Protein AF-0000000077170558 (afdb_homodimer)

Structure (mmCIF, N/CA/C/O backbone):
data_AF-0000000077170558-model_v1
#
loop_
_entity.id
_entity.type
_entity.pdbx_description
1 polymer 'Gll2696 protein'
#
loop_
_atom_site.group_PDB
_atom_site.id
_atom_site.type_symbol
_atom_site.label_atom_id
_atom_site.label_alt_id
_atom_site.label_comp_id
_atom_site.label_asym_id
_atom_site.label_entity_id
_atom_site.label_seq_id
_atom_site.pdbx_PDB_ins_code
_atom_site.Cartn_x
_atom_site.Cartn_y
_atom_site.Cartn_z
_atom_site.occupancy
_atom_site.B_iso_or_equiv
_atom_site.auth_seq_id
_atom_site.auth_comp_id
_atom_site.auth_asym_id
_atom_site.auth_atom_id
_atom_site.pdbx_PDB_model_num
ATOM 1 N N . MET A 1 1 ? 10.461 -32.969 -0.324 1 96.31 1 MET A N 1
ATOM 2 C CA . MET A 1 1 ? 9.539 -31.828 -0.453 1 96.31 1 MET A CA 1
ATOM 3 C C . MET A 1 1 ? 9.062 -31.359 0.916 1 96.31 1 MET A C 1
ATOM 5 O O . MET A 1 1 ? 8.82 -32.156 1.809 1 96.31 1 MET A O 1
ATOM 9 N N . GLN A 1 2 ? 9.016 -29.969 1.042 1 96.06 2 GLN A N 1
ATOM 10 C CA . GLN A 1 2 ? 8.477 -29.359 2.258 1 96.06 2 GLN A CA 1
ATOM 11 C C . GLN A 1 2 ? 7.051 -28.875 2.047 1 96.06 2 GLN A C 1
ATOM 13 O O . GLN A 1 2 ? 6.621 -28.656 0.911 1 96.06 2 GLN A O 1
ATOM 18 N N . TYR A 1 3 ? 6.324 -28.844 3.125 1 97.69 3 TYR A N 1
ATOM 19 C CA . TYR A 1 3 ? 4.914 -28.469 3.08 1 97.69 3 TYR A CA 1
ATOM 20 C C . TYR A 1 3 ? 4.598 -27.406 4.125 1 97.69 3 TYR A C 1
ATOM 22 O O . TYR A 1 3 ? 5.348 -27.234 5.086 1 97.69 3 TYR A O 1
ATOM 30 N N . THR A 1 4 ? 3.518 -26.688 3.908 1 97.75 4 THR A N 1
ATOM 31 C CA . THR A 1 4 ? 3.018 -25.688 4.844 1 97.75 4 THR A CA 1
ATOM 32 C C . THR A 1 4 ? 1.514 -25.5 4.672 1 97.75 4 THR A C 1
ATOM 34 O O . THR A 1 4 ? 0.916 -26.031 3.734 1 97.75 4 THR A O 1
ATOM 37 N N . ARG A 1 5 ? 0.916 -24.891 5.637 1 97.12 5 ARG A N 1
ATOM 38 C CA . ARG A 1 5 ? -0.457 -24.422 5.457 1 97.12 5 ARG A CA 1
ATOM 39 C C . ARG A 1 5 ? -0.516 -23.219 4.516 1 97.12 5 ARG A C 1
ATOM 41 O O . ARG A 1 5 ? 0.331 -22.328 4.586 1 97.12 5 ARG A O 1
ATOM 48 N N . LEU A 1 6 ? -1.5 -23.172 3.654 1 98.25 6 LEU A N 1
ATOM 49 C CA . LEU A 1 6 ? -1.743 -21.969 2.852 1 98.25 6 LEU A CA 1
ATOM 50 C C . LEU A 1 6 ? -2.486 -20.922 3.66 1 98.25 6 LEU A C 1
ATOM 52 O O . LEU A 1 6 ? -3.689 -21.047 3.898 1 98.25 6 LEU A O 1
ATOM 56 N N . GLY A 1 7 ? -1.755 -19.859 4.012 1 96.44 7 GLY A N 1
ATOM 57 C CA . GLY A 1 7 ? -2.354 -18.891 4.91 1 96.44 7 GLY A CA 1
ATOM 58 C C . GLY A 1 7 ? -2.941 -19.516 6.16 1 96.44 7 GLY A C 1
ATOM 59 O O . GLY A 1 7 ? -2.404 -20.5 6.684 1 96.44 7 GLY A O 1
ATOM 60 N N . ASN A 1 8 ? -3.881 -18.859 6.723 1 96.19 8 ASN A N 1
ATOM 61 C CA . ASN A 1 8 ? -4.578 -19.359 7.906 1 96.19 8 ASN A CA 1
ATOM 62 C C . ASN A 1 8 ? -5.73 -20.281 7.527 1 96.19 8 ASN A C 1
ATOM 64 O O . ASN A 1 8 ? -6.887 -20 7.836 1 96.19 8 ASN A O 1
ATOM 68 N N . THR A 1 9 ? -5.344 -21.359 6.812 1 96.94 9 THR A N 1
ATOM 69 C CA . THR A 1 9 ? -6.312 -22.375 6.414 1 96.94 9 THR A CA 1
ATOM 70 C C . THR A 1 9 ? -5.828 -23.766 6.801 1 96.94 9 THR A C 1
ATOM 72 O O . THR A 1 9 ? -4.691 -23.938 7.25 1 96.94 9 THR A O 1
ATOM 75 N N . GLY A 1 10 ? -6.711 -24.688 6.672 1 96.88 10 GLY A N 1
ATOM 76 C CA . GLY A 1 10 ? -6.336 -26.078 6.863 1 96.88 10 GLY A CA 1
ATOM 77 C C . GLY A 1 10 ? -5.766 -26.719 5.613 1 96.88 10 GLY A C 1
ATOM 78 O O . GLY A 1 10 ? -5.445 -27.906 5.613 1 96.88 10 GLY A O 1
ATOM 79 N N . LEU A 1 11 ? -5.59 -25.969 4.512 1 97.12 11 LEU A N 1
ATOM 80 C CA . LEU A 1 11 ? -5.074 -26.516 3.266 1 97.12 11 LEU A CA 1
ATOM 81 C C . LEU A 1 11 ? -3.555 -26.656 3.316 1 97.12 11 LEU A C 1
ATOM 83 O O . LEU A 1 11 ? -2.844 -25.656 3.428 1 97.12 11 LEU A O 1
ATOM 87 N N . ILE A 1 12 ? -3.039 -27.828 3.197 1 98.12 12 ILE A N 1
ATOM 88 C CA . ILE A 1 12 ? -1.609 -28.125 3.209 1 98.12 12 ILE A CA 1
ATOM 89 C C . ILE A 1 12 ? -1.081 -28.156 1.776 1 98.12 12 ILE A C 1
ATOM 91 O O . ILE A 1 12 ? -1.572 -28.938 0.95 1 98.12 12 ILE A O 1
ATOM 95 N N . VAL A 1 13 ? -0.111 -27.359 1.52 1 98.5 13 VAL A N 1
ATOM 96 C CA . VAL A 1 13 ? 0.433 -27.297 0.167 1 98.5 13 VAL A CA 1
ATOM 97 C C . VAL A 1 13 ? 1.952 -27.453 0.213 1 98.5 13 VAL A C 1
ATOM 99 O O . VAL A 1 13 ? 2.584 -27.125 1.222 1 98.5 13 VAL A O 1
ATOM 102 N N . SER A 1 14 ? 2.459 -27.969 -0.854 1 98.62 14 SER A N 1
ATOM 103 C CA . SER A 1 14 ? 3.908 -28.031 -0.998 1 98.62 14 SER A CA 1
ATOM 104 C C . SER A 1 14 ? 4.516 -26.641 -1.135 1 98.62 14 SER A C 1
ATOM 106 O O . SER A 1 14 ? 3.898 -25.75 -1.713 1 98.62 14 SER A O 1
ATOM 108 N N . ARG A 1 15 ? 5.711 -26.453 -0.694 1 98.25 15 ARG A N 1
ATOM 109 C CA . ARG A 1 15 ? 6.371 -25.141 -0.686 1 98.25 15 ARG A CA 1
ATOM 110 C C . ARG A 1 15 ? 6.844 -24.766 -2.084 1 98.25 15 ARG A C 1
ATOM 112 O O . ARG A 1 15 ? 7.141 -23.594 -2.348 1 98.25 15 ARG A O 1
ATOM 119 N N . LEU A 1 16 ? 6.988 -25.766 -2.916 1 98.56 16 LEU A N 1
ATOM 120 C CA . LEU A 1 16 ? 7.07 -25.531 -4.355 1 98.56 16 LEU A CA 1
ATOM 121 C C . LEU A 1 16 ? 5.781 -25.969 -5.047 1 98.56 16 LEU A C 1
ATOM 123 O O . LEU A 1 16 ? 5.25 -27.047 -4.754 1 98.56 16 LEU A O 1
ATOM 127 N N . ALA A 1 17 ? 5.312 -25.125 -5.871 1 98.62 17 ALA A N 1
ATOM 128 C CA . ALA A 1 17 ? 4.133 -25.422 -6.676 1 98.62 17 ALA A CA 1
ATOM 129 C C . ALA A 1 17 ? 4.477 -25.453 -8.164 1 98.62 17 ALA A C 1
ATOM 131 O O . ALA A 1 17 ? 5.48 -24.875 -8.586 1 98.62 17 ALA A O 1
ATOM 132 N N . PHE A 1 18 ? 3.688 -26.156 -8.883 1 98.44 18 PHE A N 1
ATOM 133 C CA . PHE A 1 18 ? 3.922 -26.203 -10.32 1 98.44 18 PHE A CA 1
ATOM 134 C C . PHE A 1 18 ? 3.018 -25.219 -11.055 1 98.44 18 PHE A C 1
ATOM 136 O O . PHE A 1 18 ? 1.793 -25.266 -10.922 1 98.44 18 PHE A O 1
ATOM 143 N N . GLY A 1 19 ? 3.617 -24.312 -11.805 1 97.88 19 GLY A N 1
ATOM 144 C CA . GLY A 1 19 ? 2.875 -23.375 -12.641 1 97.88 19 GLY A CA 1
ATOM 145 C C . GLY A 1 19 ? 2.701 -23.875 -14.062 1 97.88 19 GLY A C 1
ATOM 146 O O . GLY A 1 19 ? 3.684 -24.078 -14.781 1 97.88 19 GLY A O 1
ATOM 147 N N . ALA A 1 20 ? 1.518 -23.875 -14.547 1 97.56 20 ALA A N 1
ATOM 148 C CA . ALA A 1 20 ? 1.201 -24.484 -15.828 1 97.56 20 ALA A CA 1
ATOM 149 C C . ALA A 1 20 ? 1.079 -23.438 -16.938 1 97.56 20 ALA A C 1
ATOM 151 O O . ALA A 1 20 ? 0.46 -23.688 -17.969 1 97.56 20 ALA A O 1
ATOM 152 N N . MET A 1 21 ? 1.631 -22.281 -16.703 1 94.69 21 MET A N 1
ATOM 153 C CA . MET A 1 21 ? 1.503 -21.219 -17.703 1 94.69 21 MET A CA 1
ATOM 154 C C . MET A 1 21 ? 2.148 -21.625 -19.016 1 94.69 21 MET A C 1
ATOM 156 O O . MET A 1 21 ? 1.748 -21.156 -20.094 1 94.69 21 MET A O 1
ATOM 160 N N . THR A 1 22 ? 3.115 -22.484 -19.031 1 93.44 22 THR A N 1
ATOM 161 C CA . THR A 1 22 ? 3.863 -22.859 -20.219 1 93.44 22 THR A CA 1
ATOM 162 C C . THR A 1 22 ? 3.049 -23.812 -21.094 1 93.44 22 THR A C 1
ATOM 164 O O . THR A 1 22 ? 3.422 -24.094 -22.234 1 93.44 22 THR A O 1
ATOM 167 N N . PHE A 1 23 ? 2.006 -24.375 -20.547 1 96.69 23 PHE A N 1
ATOM 168 C CA . PHE A 1 23 ? 1.213 -25.375 -21.266 1 96.69 23 PHE A CA 1
ATOM 169 C C . PHE A 1 23 ? 0.429 -24.719 -22.406 1 96.69 23 PHE A C 1
ATOM 171 O O . PHE A 1 23 ? -0.238 -23.703 -22.203 1 96.69 23 PHE A O 1
ATOM 178 N N . GLY A 1 24 ? 0.506 -25.359 -23.516 1 94.12 24 GLY A N 1
ATOM 179 C CA . GLY A 1 24 ? -0.318 -24.938 -24.641 1 94.12 24 GLY A CA 1
ATOM 180 C C . GLY A 1 24 ? 0.456 -24.156 -25.688 1 94.12 24 GLY A C 1
ATOM 181 O O . GLY A 1 24 ? 1.688 -24.188 -25.703 1 94.12 24 GLY A O 1
ATOM 182 N N . SER A 1 25 ? -0.32 -23.719 -26.641 1 88.12 25 SER A N 1
ATOM 183 C CA . SER A 1 25 ? 0.219 -22.891 -27.703 1 88.12 25 SER A CA 1
ATOM 184 C C . SER A 1 25 ? -0.682 -21.688 -27.984 1 88.12 25 SER A C 1
ATOM 186 O O . SER A 1 25 ? -1.87 -21.703 -27.656 1 88.12 25 SER A O 1
ATOM 188 N N . GLY A 1 26 ? -0.07 -20.688 -28.312 1 78.31 26 GLY A N 1
ATOM 189 C CA . GLY A 1 26 ? -0.9 -19.531 -28.609 1 78.31 26 GLY A CA 1
ATOM 190 C C . GLY A 1 26 ? -0.13 -18.391 -29.25 1 78.31 26 GLY A C 1
ATOM 191 O O . GLY A 1 26 ? 1.051 -18.531 -29.562 1 78.31 26 GLY A O 1
ATOM 192 N N . GLU A 1 27 ? -0.977 -17.406 -29.625 1 71.5 27 GLU A N 1
ATOM 193 C CA . GLU A 1 27 ? -0.439 -16.188 -30.219 1 71.5 27 GLU A CA 1
ATOM 194 C C . GLU A 1 27 ? -0.503 -15.023 -29.234 1 71.5 27 GLU A C 1
ATOM 196 O O . GLU A 1 27 ? -1.072 -15.156 -28.141 1 71.5 27 GLU A O 1
ATOM 201 N N . GLY A 1 28 ? 0.249 -13.992 -29.5 1 67.5 28 GLY A N 1
ATOM 202 C CA . GLY A 1 28 ? 0.158 -12.789 -28.688 1 67.5 28 GLY A CA 1
ATOM 203 C C . GLY A 1 28 ? 1.363 -12.578 -27.797 1 67.5 28 GLY A C 1
ATOM 204 O O . GLY A 1 28 ? 2.439 -13.117 -28.062 1 67.5 28 GLY A O 1
ATOM 205 N N . ALA A 1 29 ? 1.089 -11.734 -26.766 1 63.81 29 ALA A N 1
ATOM 206 C CA . ALA A 1 29 ? 2.172 -11.195 -25.953 1 63.81 29 ALA A CA 1
ATOM 207 C C . ALA A 1 29 ? 2.875 -12.305 -25.172 1 63.81 29 ALA A C 1
ATOM 209 O O . ALA A 1 29 ? 4.066 -12.195 -24.859 1 63.81 29 ALA A O 1
ATOM 210 N N . PHE A 1 30 ? 2.109 -13.414 -25.047 1 74.5 30 PHE A N 1
ATOM 211 C CA . PHE A 1 30 ? 2.689 -14.461 -24.219 1 74.5 30 PHE A CA 1
ATOM 212 C C . PHE A 1 30 ? 2.941 -15.727 -25.031 1 74.5 30 PHE A C 1
ATOM 214 O O . PHE A 1 30 ? 3.148 -16.797 -24.469 1 74.5 30 PHE A O 1
ATOM 221 N N . ALA A 1 31 ? 2.986 -15.602 -26.266 1 75.88 31 ALA A N 1
ATOM 222 C CA . ALA A 1 31 ? 3.141 -16.75 -27.156 1 75.88 31 ALA A CA 1
ATOM 223 C C . ALA A 1 31 ? 4.438 -17.5 -26.875 1 75.88 31 ALA A C 1
ATOM 225 O O . ALA A 1 31 ? 4.477 -18.719 -26.922 1 75.88 31 ALA A O 1
ATOM 226 N N . SER A 1 32 ? 5.406 -16.75 -26.484 1 77.56 32 SER A N 1
ATOM 227 C CA . SER A 1 32 ? 6.723 -17.344 -26.281 1 77.56 32 SER A CA 1
ATOM 228 C C . SER A 1 32 ? 6.766 -18.188 -25.016 1 77.56 32 SER A C 1
ATOM 230 O O . SER A 1 32 ? 7.668 -19 -24.828 1 77.56 32 SER A O 1
ATOM 232 N N . VAL A 1 33 ? 5.832 -18.016 -24.188 1 82.44 33 VAL A N 1
ATOM 233 C CA . VAL A 1 33 ? 5.797 -18.734 -22.922 1 82.44 33 VAL A CA 1
ATOM 234 C C . VAL A 1 33 ? 5.105 -20.094 -23.125 1 82.44 33 VAL A C 1
ATOM 236 O O . VAL A 1 33 ? 5.434 -21.062 -22.438 1 82.44 33 VAL A O 1
ATOM 239 N N . TYR A 1 34 ? 4.207 -20.156 -24.078 1 85.44 34 TYR A N 1
ATOM 240 C CA . TYR A 1 34 ? 3.443 -21.375 -24.375 1 85.44 34 TYR A CA 1
ATOM 241 C C . TYR A 1 34 ? 4.254 -22.328 -25.25 1 85.44 34 TYR A C 1
ATOM 243 O O . TYR A 1 34 ? 4.316 -22.172 -26.469 1 85.44 34 TYR A O 1
ATOM 251 N N . LYS A 1 35 ? 4.809 -23.359 -24.594 1 88.56 35 LYS A N 1
ATOM 252 C CA . LYS A 1 35 ? 5.789 -24.156 -25.312 1 88.56 35 LYS A CA 1
ATOM 253 C C . LYS A 1 35 ? 5.543 -25.641 -25.109 1 88.56 35 LYS A C 1
ATOM 255 O O . LYS A 1 35 ? 6.203 -26.484 -25.734 1 88.56 35 LYS A O 1
ATOM 260 N N . VAL A 1 36 ? 4.695 -25.984 -24.281 1 94.88 36 VAL A N 1
ATOM 261 C CA . VAL A 1 36 ? 4.582 -27.375 -23.859 1 94.88 36 VAL A CA 1
ATOM 262 C C . VAL A 1 36 ? 3.312 -27.984 -24.438 1 94.88 36 VAL A C 1
ATOM 264 O O . VAL A 1 36 ? 2.221 -27.438 -24.281 1 94.88 36 VAL A O 1
ATOM 267 N N . ASP A 1 37 ? 3.461 -29.109 -25.141 1 96.12 37 ASP A N 1
ATOM 268 C CA . ASP A 1 37 ? 2.297 -29.844 -25.625 1 96.12 37 ASP A CA 1
ATOM 269 C C . ASP A 1 37 ? 1.789 -30.828 -24.578 1 96.12 37 ASP A C 1
ATOM 271 O O . ASP A 1 37 ? 2.283 -30.859 -23.453 1 96.12 37 ASP A O 1
ATOM 275 N N . GLN A 1 38 ? 0.761 -31.641 -24.938 1 97.94 38 GLN A N 1
ATOM 276 C CA . GLN A 1 38 ? 0.119 -32.5 -23.953 1 97.94 38 GLN A CA 1
ATOM 277 C C . GLN A 1 38 ? 1.094 -33.562 -23.422 1 97.94 38 GLN A C 1
ATOM 279 O O . GLN A 1 38 ? 1.106 -33.844 -22.219 1 97.94 38 GLN A O 1
ATOM 284 N N . ALA A 1 39 ? 1.85 -34.125 -24.312 1 97.62 39 ALA A N 1
ATOM 285 C CA . ALA A 1 39 ? 2.82 -35.125 -23.875 1 97.62 39 ALA A CA 1
ATOM 286 C C . ALA A 1 39 ? 3.824 -34.531 -22.891 1 97.62 39 ALA A C 1
ATOM 288 O O . ALA A 1 39 ? 4.172 -35.156 -21.891 1 97.62 39 ALA A O 1
ATOM 289 N N . GLY A 1 40 ? 4.301 -33.375 -23.219 1 97.12 40 GLY A N 1
ATOM 290 C CA . GLY A 1 40 ? 5.18 -32.656 -22.312 1 97.12 40 GLY A CA 1
ATOM 291 C C . GLY A 1 40 ? 4.531 -32.344 -20.969 1 97.12 40 GLY A C 1
ATOM 292 O O . GLY A 1 40 ? 5.148 -32.531 -19.922 1 97.12 40 GLY A O 1
ATOM 293 N N . ALA A 1 41 ? 3.326 -31.891 -21.016 1 98 41 ALA A N 1
ATOM 294 C CA . ALA A 1 41 ? 2.574 -31.594 -19.797 1 98 41 ALA A CA 1
ATOM 295 C C . ALA A 1 41 ? 2.451 -32.844 -18.922 1 98 41 ALA A C 1
ATOM 297 O O . ALA A 1 41 ? 2.648 -32.75 -17.703 1 98 41 ALA A O 1
ATOM 298 N N . ASP A 1 42 ? 2.137 -34 -19.578 1 98.06 42 ASP A N 1
ATOM 299 C CA . ASP A 1 42 ? 2.02 -35.25 -18.844 1 98.06 42 ASP A CA 1
ATOM 300 C C . ASP A 1 42 ? 3.318 -35.594 -18.125 1 98.06 42 ASP A C 1
ATOM 302 O O . ASP A 1 42 ? 3.299 -35.969 -16.953 1 98.06 42 ASP A O 1
ATOM 306 N N . ARG A 1 43 ? 4.367 -35.375 -18.797 1 97.69 43 ARG A N 1
ATOM 307 C CA . ARG A 1 43 ? 5.676 -35.688 -18.234 1 97.69 43 ARG A CA 1
ATOM 308 C C . ARG A 1 43 ? 6.012 -34.75 -17.078 1 97.69 43 ARG A C 1
ATOM 310 O O . ARG A 1 43 ? 6.477 -35.219 -16.031 1 97.69 43 ARG A O 1
ATOM 317 N N . LEU A 1 44 ? 5.816 -33.5 -17.281 1 98 44 LEU A N 1
ATOM 318 C CA . LEU A 1 44 ? 6.148 -32.5 -16.266 1 98 44 LEU A CA 1
ATOM 319 C C . LEU A 1 44 ? 5.285 -32.688 -15.016 1 98 44 LEU A C 1
ATOM 321 O O . LEU A 1 44 ? 5.785 -32.625 -13.891 1 98 44 LEU A O 1
ATOM 325 N N . VAL A 1 45 ? 4.02 -32.906 -15.195 1 98.31 45 VAL A N 1
ATOM 326 C CA . VAL A 1 45 ? 3.105 -33.094 -14.078 1 98.31 45 VAL A CA 1
ATOM 327 C C . VAL A 1 45 ? 3.488 -34.375 -13.312 1 98.31 45 VAL A C 1
ATOM 329 O O . VAL A 1 45 ? 3.523 -34.375 -12.086 1 98.31 45 VAL A O 1
ATOM 332 N N . ALA A 1 46 ? 3.766 -35.438 -14.055 1 97.88 46 ALA A N 1
ATOM 333 C CA . ALA A 1 46 ? 4.203 -36.688 -13.414 1 97.88 46 ALA A CA 1
ATOM 334 C C . ALA A 1 46 ? 5.465 -36.469 -12.586 1 97.88 46 ALA A C 1
ATOM 336 O O . ALA A 1 46 ? 5.57 -36.938 -11.461 1 97.88 46 ALA A O 1
ATOM 337 N N . GLN A 1 47 ? 6.363 -35.75 -13.188 1 97.81 47 GLN A N 1
ATOM 338 C CA . GLN A 1 47 ? 7.613 -35.438 -12.5 1 97.81 47 GLN A CA 1
ATOM 339 C C . GLN A 1 47 ? 7.355 -34.625 -11.234 1 97.81 47 GLN A C 1
ATOM 341 O O . GLN A 1 47 ? 7.98 -34.875 -10.195 1 97.81 47 GLN A O 1
ATOM 346 N N . ALA A 1 48 ? 6.504 -33.625 -11.32 1 98.19 48 ALA A N 1
ATOM 347 C CA . ALA A 1 48 ? 6.141 -32.812 -10.164 1 98.19 48 ALA A CA 1
ATOM 348 C C . ALA A 1 48 ? 5.508 -33.656 -9.07 1 98.19 48 ALA A C 1
ATOM 350 O O . ALA A 1 48 ? 5.879 -33.562 -7.898 1 98.19 48 ALA A O 1
ATOM 351 N N . LEU A 1 49 ? 4.594 -34.5 -9.438 1 98.19 49 LEU A N 1
ATOM 352 C CA . LEU A 1 49 ? 3.928 -35.406 -8.492 1 98.19 49 LEU A CA 1
ATOM 353 C C . LEU A 1 49 ? 4.93 -36.344 -7.824 1 98.19 49 LEU A C 1
ATOM 355 O O . LEU A 1 49 ? 4.887 -36.531 -6.605 1 98.19 49 LEU A O 1
ATOM 359 N N . ASP A 1 50 ? 5.805 -36.875 -8.625 1 97.62 50 ASP A N 1
ATOM 360 C CA . ASP A 1 50 ? 6.82 -37.781 -8.109 1 97.62 50 ASP A CA 1
ATOM 361 C C . ASP A 1 50 ? 7.723 -37.094 -7.094 1 97.62 50 ASP A C 1
ATOM 363 O O . ASP A 1 50 ? 8.203 -37.719 -6.145 1 97.62 50 ASP A O 1
ATOM 367 N N . ALA A 1 51 ? 7.914 -35.812 -7.293 1 97.56 51 ALA A N 1
ATOM 368 C CA . ALA A 1 51 ? 8.781 -35.031 -6.41 1 97.56 51 ALA A CA 1
ATOM 369 C C . ALA A 1 51 ? 8.039 -34.625 -5.141 1 97.56 51 ALA A C 1
ATOM 371 O O . ALA A 1 51 ? 8.625 -34.031 -4.238 1 97.56 51 ALA A O 1
ATOM 372 N N . GLY A 1 52 ? 6.73 -34.844 -5.039 1 97.75 52 GLY A N 1
ATOM 373 C CA . GLY A 1 52 ? 5.961 -34.562 -3.84 1 97.75 52 GLY A CA 1
ATOM 374 C C . GLY A 1 52 ? 5.16 -33.281 -3.938 1 97.75 52 GLY A C 1
ATOM 375 O O . GLY A 1 52 ? 4.527 -32.875 -2.965 1 97.75 52 GLY A O 1
ATOM 376 N N . ILE A 1 53 ? 5.176 -32.625 -5.074 1 98.5 53 ILE A N 1
ATOM 377 C CA . ILE A 1 53 ? 4.359 -31.422 -5.262 1 98.5 53 ILE A CA 1
ATOM 378 C C . ILE A 1 53 ? 2.879 -31.797 -5.23 1 98.5 53 ILE A C 1
ATOM 380 O O . ILE A 1 53 ? 2.457 -32.75 -5.906 1 98.5 53 ILE A O 1
ATOM 384 N N . ASN A 1 54 ? 2.143 -31.047 -4.434 1 98.69 54 ASN A N 1
ATOM 385 C CA . ASN A 1 54 ? 0.703 -31.281 -4.398 1 98.69 54 ASN A CA 1
ATOM 386 C C . ASN A 1 54 ? -0.081 -30.016 -4.723 1 98.69 54 ASN A C 1
ATOM 388 O O . ASN A 1 54 ? -1.291 -29.953 -4.5 1 98.69 54 ASN A O 1
ATOM 392 N N . PHE A 1 55 ? 0.547 -28.953 -5.164 1 98.81 55 PHE A N 1
ATOM 393 C CA . PHE A 1 55 ? -0.086 -27.672 -5.469 1 98.81 55 PHE A CA 1
ATOM 394 C C . PHE A 1 55 ? 0.22 -27.25 -6.902 1 98.81 55 PHE A C 1
ATOM 396 O O . PHE A 1 55 ? 1.386 -27.109 -7.277 1 98.81 55 PHE A O 1
ATOM 403 N N . PHE A 1 56 ? -0.829 -27.109 -7.719 1 98.88 56 PHE A N 1
ATOM 404 C CA . PHE A 1 56 ? -0.712 -26.75 -9.125 1 98.88 56 PHE A CA 1
ATOM 405 C C . PHE A 1 56 ? -1.462 -25.469 -9.422 1 98.88 56 PHE A C 1
ATOM 407 O O . PHE A 1 56 ? -2.486 -25.172 -8.797 1 98.88 56 PHE A O 1
ATOM 414 N N . ASN A 1 57 ? -0.908 -24.688 -10.344 1 98.75 57 ASN A N 1
ATOM 415 C CA . ASN A 1 57 ? -1.435 -23.375 -10.664 1 98.75 57 ASN A CA 1
ATOM 416 C C . ASN A 1 57 ? -1.632 -23.188 -12.164 1 98.75 57 ASN A C 1
ATOM 418 O O . ASN A 1 57 ? -0.782 -23.594 -12.961 1 98.75 57 ASN A O 1
ATOM 422 N N . THR A 1 58 ? -2.713 -22.609 -12.531 1 98.56 58 THR A N 1
ATOM 423 C CA . THR A 1 58 ? -3.031 -22.266 -13.914 1 98.56 58 THR A CA 1
ATOM 424 C C . THR A 1 58 ? -3.973 -21.062 -13.969 1 98.56 58 THR A C 1
ATOM 426 O O . THR A 1 58 ? -4.02 -20.266 -13.031 1 98.56 58 THR A O 1
ATOM 429 N N . ALA A 1 59 ? -4.559 -20.781 -15.148 1 98.44 59 ALA A N 1
ATOM 430 C CA . ALA A 1 59 ? -5.535 -19.719 -15.328 1 98.44 59 ALA A CA 1
ATOM 431 C C . ALA A 1 59 ? -6.379 -19.938 -16.578 1 98.44 59 ALA A C 1
ATOM 433 O O . ALA A 1 59 ? -5.922 -20.562 -17.531 1 98.44 59 ALA A O 1
ATOM 434 N N . ASP A 1 60 ? -7.527 -19.375 -16.562 1 97.94 60 ASP A N 1
ATOM 435 C CA . ASP A 1 60 ? -8.438 -19.516 -17.688 1 97.94 60 ASP A CA 1
ATOM 436 C C . ASP A 1 60 ? -7.91 -18.75 -18.906 1 97.94 60 ASP A C 1
ATOM 438 O O . ASP A 1 60 ? -8.227 -19.109 -20.047 1 97.94 60 ASP A O 1
ATOM 442 N N . ALA A 1 61 ? -7.02 -17.797 -18.656 1 95.88 61 ALA A N 1
ATOM 443 C CA . ALA A 1 61 ? -6.508 -16.953 -19.734 1 95.88 61 ALA A CA 1
ATOM 444 C C . ALA A 1 61 ? -5.273 -17.578 -20.375 1 95.88 61 ALA A C 1
ATOM 446 O O . ALA A 1 61 ? -4.832 -17.141 -21.438 1 95.88 61 ALA A O 1
ATOM 447 N N . TYR A 1 62 ? -4.656 -18.547 -19.734 1 95.69 62 TYR A N 1
ATOM 448 C CA . TYR A 1 62 ? -3.43 -19.125 -20.266 1 95.69 62 TYR A CA 1
ATOM 449 C C . TYR A 1 62 ? -3.711 -19.922 -21.547 1 95.69 62 TYR A C 1
ATOM 451 O O . TYR A 1 62 ? -4.445 -20.922 -21.5 1 95.69 62 TYR A O 1
ATOM 459 N N . ALA A 1 63 ? -3.127 -19.438 -22.594 1 94.19 63 ALA A N 1
ATOM 460 C CA . ALA A 1 63 ? -3.262 -20.047 -23.906 1 94.19 63 ALA A CA 1
ATOM 461 C C . ALA A 1 63 ? -4.727 -20.297 -24.25 1 94.19 63 ALA A C 1
ATOM 463 O O . ALA A 1 63 ? -5.09 -21.391 -24.703 1 94.19 63 ALA A O 1
ATOM 464 N N . GLY A 1 64 ? -5.559 -19.359 -23.875 1 91.75 64 GLY A N 1
ATOM 465 C CA . GLY A 1 64 ? -6.973 -19.422 -24.203 1 91.75 64 GLY A CA 1
ATOM 466 C C . GLY A 1 64 ? -7.691 -20.578 -23.531 1 91.75 64 GLY A C 1
ATOM 467 O O . GLY A 1 64 ? -8.625 -21.156 -24.094 1 91.75 64 GLY A O 1
ATOM 468 N N . GLY A 1 65 ? -7.219 -21 -22.453 1 95.81 65 GLY A N 1
ATOM 469 C CA . GLY A 1 65 ? -7.863 -22.078 -21.719 1 95.81 65 GLY A CA 1
ATOM 470 C C . GLY A 1 65 ? -7.176 -23.422 -21.891 1 95.81 65 GLY A C 1
ATOM 471 O O . GLY A 1 65 ? -7.438 -24.359 -21.141 1 95.81 65 GLY A O 1
ATOM 472 N N . GLN A 1 66 ? -6.262 -23.547 -22.781 1 96.69 66 GLN A N 1
ATOM 473 C CA . GLN A 1 66 ? -5.582 -24.812 -23.047 1 96.69 66 GLN A CA 1
ATOM 474 C C . GLN A 1 66 ? -4.805 -25.297 -21.828 1 96.69 66 GLN A C 1
ATOM 476 O O . GLN A 1 66 ? -4.719 -26.5 -21.578 1 96.69 66 GLN A O 1
ATOM 481 N N . SER A 1 67 ? -4.215 -24.359 -21.172 1 97.88 67 SER A N 1
ATOM 482 C CA . SER A 1 67 ? -3.436 -24.734 -20 1 97.88 67 SER A CA 1
ATOM 483 C C . SER A 1 67 ? -4.285 -25.5 -18.984 1 97.88 67 SER A C 1
ATOM 485 O O . SER A 1 67 ? -3.855 -26.531 -18.469 1 97.88 67 SER A O 1
ATOM 487 N N . GLU A 1 68 ? -5.508 -25.047 -18.734 1 98.69 68 GLU A N 1
ATOM 488 C CA . GLU A 1 68 ? -6.414 -25.734 -17.844 1 98.69 68 GLU A CA 1
ATOM 489 C C . GLU A 1 68 ? -6.762 -27.125 -18.359 1 98.69 68 GLU A C 1
ATOM 491 O O . GLU A 1 68 ? -6.766 -28.094 -17.609 1 98.69 68 GLU A O 1
ATOM 496 N N . ILE A 1 69 ? -7.035 -27.219 -19.656 1 98.69 69 ILE A N 1
ATOM 497 C CA . ILE A 1 69 ? -7.395 -28.5 -20.266 1 98.69 69 ILE A CA 1
ATOM 498 C C . ILE A 1 69 ? -6.246 -29.5 -20.094 1 98.69 69 ILE A C 1
ATOM 500 O O . ILE A 1 69 ? -6.445 -30.625 -19.641 1 98.69 69 ILE A O 1
ATOM 504 N N . MET A 1 70 ? -5.121 -29.047 -20.422 1 98.62 70 MET A N 1
ATOM 505 C CA . MET A 1 70 ? -3.941 -29.906 -20.422 1 98.62 70 MET A CA 1
ATOM 506 C C . MET A 1 70 ? -3.594 -30.344 -19 1 98.62 70 MET A C 1
ATOM 508 O O . MET A 1 70 ? -3.209 -31.484 -18.766 1 98.62 70 MET A O 1
ATOM 512 N N . LEU A 1 71 ? -3.703 -29.422 -18.062 1 98.75 71 LEU A N 1
ATOM 513 C CA . LEU A 1 71 ? -3.428 -29.766 -16.672 1 98.75 71 LEU A CA 1
ATOM 514 C C . LEU A 1 71 ? -4.422 -30.797 -16.156 1 98.75 71 LEU A C 1
ATOM 516 O O . LEU A 1 71 ? -4.031 -31.766 -15.5 1 98.75 71 LEU A O 1
ATOM 520 N N . GLY A 1 72 ? -5.715 -30.594 -16.438 1 98.75 72 GLY A N 1
ATOM 521 C CA . GLY A 1 72 ? -6.723 -31.578 -16.062 1 98.75 72 GLY A CA 1
ATOM 522 C C . GLY A 1 72 ? -6.441 -32.969 -16.594 1 98.75 72 GLY A C 1
ATOM 523 O O . GLY A 1 72 ? -6.523 -33.938 -15.844 1 98.75 72 GLY A O 1
ATOM 524 N N . LYS A 1 73 ? -6.102 -33 -17.859 1 98.56 73 LYS A N 1
ATOM 525 C CA . LYS A 1 73 ? -5.789 -34.281 -18.484 1 98.56 73 LYS A CA 1
ATOM 526 C C . LYS A 1 73 ? -4.566 -34.938 -17.844 1 98.56 73 LYS A C 1
ATOM 528 O O . LYS A 1 73 ? -4.566 -36.125 -17.578 1 98.56 73 LYS A O 1
ATOM 533 N N . ALA A 1 74 ? -3.572 -34.156 -17.641 1 98.56 74 ALA A N 1
ATOM 534 C CA . ALA A 1 74 ? -2.32 -34.656 -17.094 1 98.56 74 ALA A CA 1
ATOM 535 C C . ALA A 1 74 ? -2.521 -35.219 -15.688 1 98.56 74 ALA A C 1
ATOM 537 O O . ALA A 1 74 ? -1.902 -36.219 -15.312 1 98.56 74 ALA A O 1
ATOM 538 N N . LEU A 1 75 ? -3.344 -34.594 -14.914 1 98.25 75 LEU A N 1
ATOM 539 C CA . LEU A 1 75 ? -3.59 -35.031 -13.547 1 98.25 75 LEU A CA 1
ATOM 540 C C . LEU A 1 75 ? -4.469 -36.281 -13.539 1 98.25 75 LEU A C 1
ATOM 542 O O . LEU A 1 75 ? -4.258 -37.188 -12.727 1 98.25 75 LEU A O 1
ATOM 546 N N . GLY A 1 76 ? -5.539 -36.312 -14.398 1 96.25 76 GLY A N 1
ATOM 547 C CA . GLY A 1 76 ? -6.422 -37.438 -14.516 1 96.25 76 GLY A CA 1
ATOM 548 C C . GLY A 1 76 ? -7.016 -37.875 -13.188 1 96.25 76 GLY A C 1
ATOM 549 O O . GLY A 1 76 ? -7.625 -37.094 -12.484 1 96.25 76 GLY A O 1
ATOM 550 N N . ASN A 1 77 ? -6.691 -39.094 -12.859 1 94.31 77 ASN A N 1
ATOM 551 C CA . ASN A 1 77 ? -7.281 -39.656 -11.656 1 94.31 77 ASN A CA 1
ATOM 552 C C . ASN A 1 77 ? -6.602 -39.156 -10.391 1 94.31 77 ASN A C 1
ATOM 554 O O . ASN A 1 77 ? -7.098 -39.375 -9.281 1 94.31 77 ASN A O 1
ATOM 558 N N . ARG A 1 78 ? -5.508 -38.406 -10.555 1 96.5 78 ARG A N 1
ATOM 559 C CA . ARG A 1 78 ? -4.785 -37.906 -9.398 1 96.5 78 ARG A CA 1
ATOM 560 C C . ARG A 1 78 ? -5.312 -36.531 -8.992 1 96.5 78 ARG A C 1
ATOM 562 O O . ARG A 1 78 ? -4.801 -35.906 -8.047 1 96.5 78 ARG A O 1
ATOM 569 N N . ARG A 1 79 ? -6.332 -36.094 -9.648 1 97.25 79 ARG A N 1
ATOM 570 C CA . ARG A 1 79 ? -6.938 -34.781 -9.352 1 97.25 79 ARG A CA 1
ATOM 571 C C . ARG A 1 79 ? -7.27 -34.656 -7.871 1 97.25 79 ARG A C 1
ATOM 573 O O . ARG A 1 79 ? -7.051 -33.625 -7.258 1 97.25 79 ARG A O 1
ATOM 580 N N . GLN A 1 80 ? -7.703 -35.719 -7.254 1 95.69 80 GLN A N 1
ATOM 581 C CA . GLN A 1 80 ? -8.172 -35.688 -5.871 1 95.69 80 GLN A CA 1
ATOM 582 C C . GLN A 1 80 ? -7 -35.625 -4.895 1 95.69 80 GLN A C 1
ATOM 584 O O . GLN A 1 80 ? -7.188 -35.344 -3.707 1 95.69 80 GLN A O 1
ATOM 589 N N . ASP A 1 81 ? -5.82 -35.875 -5.422 1 96.94 81 ASP A N 1
ATOM 590 C CA . ASP A 1 81 ? -4.641 -35.938 -4.566 1 96.94 81 ASP A CA 1
ATOM 591 C C . ASP A 1 81 ? -3.926 -34.594 -4.488 1 96.94 81 ASP A C 1
ATOM 593 O O . ASP A 1 81 ? -2.941 -34.469 -3.762 1 96.94 81 ASP A O 1
ATOM 597 N N . VAL A 1 82 ? -4.453 -33.625 -5.25 1 98.56 82 VAL A N 1
ATOM 598 C CA . VAL A 1 82 ? -3.705 -32.375 -5.34 1 98.56 82 VAL A CA 1
ATOM 599 C C . VAL A 1 82 ? -4.656 -31.172 -5.168 1 98.56 82 VAL A C 1
ATOM 601 O O . VAL A 1 82 ? -5.875 -31.344 -5.23 1 98.56 82 VAL A O 1
ATOM 604 N N . ALA A 1 83 ? -4.082 -30.031 -4.82 1 98.69 83 ALA A N 1
ATOM 605 C CA . ALA A 1 83 ? -4.781 -28.75 -4.863 1 98.69 83 ALA A CA 1
ATOM 606 C C . ALA A 1 83 ? -4.484 -28 -6.164 1 98.69 83 ALA A C 1
ATOM 608 O O . ALA A 1 83 ? -3.342 -27.984 -6.629 1 98.69 83 ALA A O 1
ATOM 609 N N . ILE A 1 84 ? -5.52 -27.422 -6.785 1 98.88 84 ILE A N 1
ATOM 610 C CA . ILE A 1 84 ? -5.352 -26.625 -7.992 1 98.88 84 ILE A CA 1
ATOM 611 C C . ILE A 1 84 ? -5.801 -25.188 -7.727 1 98.88 84 ILE A C 1
ATOM 613 O O . ILE A 1 84 ? -6.867 -24.953 -7.148 1 98.88 84 ILE A O 1
ATOM 617 N N . ALA A 1 85 ? -4.93 -24.219 -8.047 1 98.88 85 ALA A N 1
ATOM 618 C CA . ALA A 1 85 ? -5.332 -22.812 -8.141 1 98.88 85 ALA A CA 1
ATOM 619 C C . ALA A 1 85 ? -5.523 -22.391 -9.594 1 98.88 85 ALA A C 1
ATOM 621 O O . ALA A 1 85 ? -4.676 -22.672 -10.445 1 98.88 85 ALA A O 1
ATOM 622 N N . THR A 1 86 ? -6.602 -21.844 -9.906 1 98.88 86 THR A N 1
ATOM 623 C CA . THR A 1 86 ? -6.816 -21.188 -11.188 1 98.88 86 THR A CA 1
ATOM 624 C C . THR A 1 86 ? -7.363 -19.781 -10.984 1 98.88 86 THR A C 1
ATOM 626 O O . THR A 1 86 ? -7.438 -19.297 -9.852 1 98.88 86 THR A O 1
ATOM 629 N N . LYS A 1 87 ? -7.57 -19.047 -12.125 1 98.81 87 LYS A N 1
ATOM 630 C CA . LYS A 1 87 ? -7.812 -17.625 -11.953 1 98.81 87 LYS A CA 1
ATOM 631 C C . LYS A 1 87 ? -8.875 -17.125 -12.922 1 98.81 87 LYS A C 1
ATOM 633 O O . LYS A 1 87 ? -9.172 -17.781 -13.922 1 98.81 87 LYS A O 1
ATOM 638 N N . VAL A 1 88 ? -9.367 -15.961 -12.602 1 98.75 88 VAL A N 1
ATOM 639 C CA . VAL A 1 88 ? -10.32 -15.258 -13.445 1 98.75 88 VAL A CA 1
ATOM 640 C C . VAL A 1 88 ? -10 -13.766 -13.461 1 98.75 88 VAL A C 1
ATOM 642 O O . VAL A 1 88 ? -9.414 -13.242 -12.508 1 98.75 88 VAL A O 1
ATOM 645 N N . GLY A 1 89 ? -10.398 -13.055 -14.508 1 98.12 89 GLY A N 1
ATOM 646 C CA . GLY A 1 89 ? -10.32 -11.602 -14.531 1 98.12 89 GLY A CA 1
ATOM 647 C C . GLY A 1 89 ? -9.664 -11.062 -15.789 1 98.12 89 GLY A C 1
ATOM 648 O O . GLY A 1 89 ? -9.953 -9.938 -16.219 1 98.12 89 GLY A O 1
ATOM 649 N N . MET A 1 90 ? -8.727 -11.828 -16.375 1 96.94 90 MET A N 1
ATOM 650 C CA . MET A 1 90 ? -8.133 -11.453 -17.656 1 96.94 90 MET A CA 1
ATOM 651 C C . MET A 1 90 ? -9.109 -11.695 -18.797 1 96.94 90 MET A C 1
ATOM 653 O O . MET A 1 90 ? -10.062 -12.461 -18.656 1 96.94 90 MET A O 1
ATOM 657 N N . ARG A 1 91 ? -8.82 -11.008 -19.922 1 94.44 91 ARG A N 1
ATOM 658 C CA . ARG A 1 91 ? -9.648 -11.219 -21.094 1 94.44 91 ARG A CA 1
ATOM 659 C C . ARG A 1 91 ? -9.445 -12.625 -21.656 1 94.44 91 ARG A C 1
ATOM 661 O O . ARG A 1 91 ? -8.312 -13.094 -21.781 1 94.44 91 ARG A O 1
ATOM 668 N N . THR A 1 92 ? -10.578 -13.297 -21.984 1 94.69 92 THR A N 1
ATOM 669 C CA . THR A 1 92 ? -10.523 -14.664 -22.484 1 94.69 92 THR A CA 1
ATOM 670 C C . THR A 1 92 ? -11.211 -14.773 -23.844 1 94.69 92 THR A C 1
ATOM 672 O O . THR A 1 92 ? -11.273 -15.859 -24.422 1 94.69 92 THR A O 1
ATOM 675 N N . GLY A 1 93 ? -11.727 -13.719 -24.344 1 93.56 93 GLY A N 1
ATOM 676 C CA . GLY A 1 93 ? -12.414 -13.695 -25.625 1 93.56 93 GLY A CA 1
ATOM 677 C C . GLY A 1 93 ? -12.609 -12.289 -26.172 1 93.56 93 GLY A C 1
ATOM 678 O O . GLY A 1 93 ? -12.234 -11.312 -25.516 1 93.56 93 GLY A O 1
ATOM 679 N N . GLU A 1 94 ? -13.281 -12.18 -27.266 1 93 94 GLU A N 1
ATOM 680 C CA . GLU A 1 94 ? -13.398 -10.906 -27.969 1 93 94 GLU A CA 1
ATOM 681 C C . GLU A 1 94 ? -14.477 -10.023 -27.359 1 93 94 GLU A C 1
ATOM 683 O O . GLU A 1 94 ? -14.328 -8.805 -27.297 1 93 94 GLU A O 1
ATOM 688 N N . ALA A 1 95 ? -15.516 -10.664 -26.906 1 94.56 95 ALA A N 1
ATOM 689 C CA . ALA A 1 95 ? -16.641 -9.891 -26.375 1 94.56 95 ALA A CA 1
ATOM 690 C C . ALA A 1 95 ? -16.25 -9.156 -25.094 1 94.56 95 ALA A C 1
ATOM 692 O O . ALA A 1 95 ? -15.469 -9.664 -24.297 1 94.56 95 ALA A O 1
ATOM 693 N N . LEU A 1 96 ? -16.844 -7.996 -24.844 1 93.81 96 LEU A N 1
ATOM 694 C CA . LEU A 1 96 ? -16.531 -7.156 -23.703 1 93.81 96 LEU A CA 1
ATOM 695 C C . LEU A 1 96 ? -16.844 -7.883 -22.391 1 93.81 96 LEU A C 1
ATOM 697 O O . LEU A 1 96 ? -16.172 -7.672 -21.375 1 93.81 96 LEU A O 1
ATOM 701 N N . VAL A 1 97 ? -17.828 -8.797 -22.469 1 94.06 97 VAL A N 1
ATOM 702 C CA . VAL A 1 97 ? -18.281 -9.477 -21.266 1 94.06 97 VAL A CA 1
ATOM 703 C C . VAL A 1 97 ? -17.312 -10.617 -20.922 1 94.06 97 VAL A C 1
ATOM 705 O O . VAL A 1 97 ? -17.484 -11.289 -19.891 1 94.06 97 VAL A O 1
ATOM 708 N N . HIS A 1 98 ? -16.266 -10.922 -21.734 1 96.38 98 HIS A N 1
ATOM 709 C CA . HIS A 1 98 ? -15.32 -12.008 -21.5 1 96.38 98 HIS A CA 1
ATOM 710 C C . HIS A 1 98 ? -14.07 -11.508 -20.781 1 96.38 98 HIS A C 1
ATOM 712 O O . HIS A 1 98 ? -12.953 -11.914 -21.109 1 96.38 98 HIS A O 1
ATOM 718 N N . SER A 1 99 ? -14.289 -10.508 -19.922 1 96.25 99 SER A N 1
ATOM 719 C CA . SER A 1 99 ? -13.188 -9.953 -19.141 1 96.25 99 SER A CA 1
ATOM 720 C C . SER A 1 99 ? -13.695 -9.32 -17.844 1 96.25 99 SER A C 1
ATOM 722 O O . SER A 1 99 ? -14.898 -9.102 -17.688 1 96.25 99 SER A O 1
ATOM 724 N N . GLY A 1 100 ? -12.781 -9.172 -16.906 1 97.19 100 GLY A N 1
ATOM 725 C CA . GLY A 1 100 ? -13.094 -8.422 -15.703 1 97.19 100 GLY A CA 1
ATOM 726 C C . GLY A 1 100 ? -13.664 -9.281 -14.594 1 97.19 100 GLY A C 1
ATOM 727 O O . GLY A 1 100 ? -13.523 -10.508 -14.625 1 97.19 100 GLY A O 1
ATOM 728 N N . LEU A 1 101 ? -14.234 -8.594 -13.609 1 98.56 101 LEU A N 1
ATOM 729 C CA . LEU A 1 101 ? -14.617 -9.273 -12.383 1 98.56 101 LEU A CA 1
ATOM 730 C C . LEU A 1 101 ? -16.094 -9.055 -12.078 1 98.56 101 LEU A C 1
ATOM 732 O O . LEU A 1 101 ? -16.484 -8.945 -10.914 1 98.56 101 LEU A O 1
ATOM 736 N N . SER A 1 102 ? -16.859 -8.867 -13.141 1 97.69 102 SER A N 1
ATOM 737 C CA . SER A 1 102 ? -18.297 -8.859 -12.961 1 97.69 102 SER A CA 1
ATOM 738 C C . SER A 1 102 ? -18.812 -10.219 -12.5 1 97.69 102 SER A C 1
ATOM 740 O O . SER A 1 102 ? -18.188 -11.25 -12.773 1 97.69 102 SER A O 1
ATOM 742 N N . ARG A 1 103 ? -19.938 -10.18 -11.844 1 98.06 103 ARG A N 1
ATOM 743 C CA . ARG A 1 103 ? -20.562 -11.422 -11.43 1 98.06 103 ARG A CA 1
ATOM 744 C C . ARG A 1 103 ? -20.75 -12.367 -12.609 1 98.06 103 ARG A C 1
ATOM 746 O O . ARG A 1 103 ? -20.453 -13.562 -12.508 1 98.06 103 ARG A O 1
ATOM 753 N N . ARG A 1 104 ? -21.188 -11.836 -13.688 1 97.12 104 ARG A N 1
ATOM 754 C CA . ARG A 1 104 ? -21.422 -12.641 -14.883 1 97.12 104 ARG A CA 1
ATOM 755 C C . ARG A 1 104 ? -20.141 -13.352 -15.32 1 97.12 104 ARG A C 1
ATOM 757 O O . ARG A 1 104 ? -20.141 -14.562 -15.539 1 97.12 104 ARG A O 1
ATOM 764 N N . HIS A 1 105 ? -19.109 -12.609 -15.422 1 98.19 105 HIS A N 1
ATOM 765 C CA . HIS A 1 105 ? -17.859 -13.18 -15.93 1 98.19 105 HIS A CA 1
ATOM 766 C C . HIS A 1 105 ? -17.25 -14.156 -14.93 1 98.19 105 HIS A C 1
ATOM 768 O O . HIS A 1 105 ? -16.734 -15.211 -15.32 1 98.19 105 HIS A O 1
ATOM 774 N N . ILE A 1 106 ? -17.281 -13.812 -13.672 1 98.81 106 ILE A N 1
ATOM 775 C CA . ILE A 1 106 ? -16.719 -14.68 -12.633 1 98.81 106 ILE A CA 1
ATOM 776 C C . ILE A 1 106 ? -17.406 -16.031 -12.664 1 98.81 106 ILE A C 1
ATOM 778 O O . ILE A 1 106 ? -16.75 -17.078 -12.68 1 98.81 106 ILE A O 1
ATOM 782 N N . ILE A 1 107 ? -18.75 -16.047 -12.719 1 98.38 107 ILE A N 1
ATOM 783 C CA . ILE A 1 107 ? -19.5 -17.297 -12.688 1 98.38 107 ILE A CA 1
ATOM 784 C C . ILE A 1 107 ? -19.25 -18.078 -13.969 1 98.38 107 ILE A C 1
ATOM 786 O O . ILE A 1 107 ? -18.938 -19.281 -13.922 1 98.38 107 ILE A O 1
ATOM 790 N N . ALA A 1 108 ? -19.297 -17.422 -15.07 1 98.06 108 ALA A N 1
ATOM 791 C CA . ALA A 1 108 ? -19.062 -18.078 -16.344 1 98.06 108 ALA A CA 1
ATOM 792 C C . ALA A 1 108 ? -17.656 -18.672 -16.422 1 98.06 108 ALA A C 1
ATOM 794 O O . ALA A 1 108 ? -17.469 -19.781 -16.922 1 98.06 108 ALA A O 1
ATOM 795 N N . SER A 1 109 ? -16.688 -17.891 -15.969 1 98.75 109 SER A N 1
ATOM 796 C CA . SER A 1 109 ? -15.305 -18.344 -16.016 1 98.75 109 SER A CA 1
ATOM 797 C C . SER A 1 109 ? -15.078 -19.531 -15.086 1 98.75 109 SER A C 1
ATOM 799 O O . SER A 1 109 ? -14.359 -20.469 -15.445 1 98.75 109 SER A O 1
ATOM 801 N N . ALA A 1 110 ? -15.648 -19.5 -13.906 1 98.81 110 ALA A N 1
ATOM 802 C CA . ALA A 1 110 ? -15.516 -20.625 -12.977 1 98.81 110 ALA A CA 1
ATOM 803 C C . ALA A 1 110 ? -16.094 -21.891 -13.578 1 98.81 110 ALA A C 1
ATOM 805 O O . ALA A 1 110 ? -15.453 -22.953 -13.531 1 98.81 110 ALA A O 1
ATOM 806 N N . GLU A 1 111 ? -17.25 -21.766 -14.125 1 98.56 111 GLU A N 1
ATOM 807 C CA . GLU A 1 111 ? -17.891 -22.922 -14.758 1 98.56 111 GLU A CA 1
ATOM 808 C C . GLU A 1 111 ? -17.062 -23.422 -15.938 1 98.56 111 GLU A C 1
ATOM 810 O O . GLU A 1 111 ? -16.922 -24.641 -16.141 1 98.56 111 GLU A O 1
ATOM 815 N N . GLY A 1 112 ? -16.547 -22.516 -16.703 1 98.69 112 GLY A N 1
ATOM 816 C CA . GLY A 1 112 ? -15.648 -22.875 -17.781 1 98.69 112 GLY A CA 1
ATOM 817 C C . GLY A 1 112 ? -14.391 -23.578 -17.312 1 98.69 112 GLY A C 1
ATOM 818 O O . GLY A 1 112 ? -13.953 -24.562 -17.906 1 98.69 112 GLY A O 1
ATOM 819 N N . SER A 1 113 ? -13.789 -23.031 -16.25 1 98.88 113 SER A N 1
ATOM 820 C CA . SER A 1 113 ? -12.586 -23.641 -15.68 1 98.88 113 SER A CA 1
ATOM 821 C C . SER A 1 113 ? -12.852 -25.047 -15.195 1 98.88 113 SER A C 1
ATOM 823 O O . SER A 1 113 ? -12.023 -25.953 -15.391 1 98.88 113 SER A O 1
ATOM 825 N N . LEU A 1 114 ? -14.016 -25.281 -14.5 1 98.81 114 LEU A N 1
ATOM 826 C CA . LEU A 1 114 ? -14.383 -26.609 -14.039 1 98.81 114 LEU A CA 1
ATOM 827 C C . LEU A 1 114 ? -14.469 -27.594 -15.203 1 98.81 114 LEU A C 1
ATOM 829 O O . LEU A 1 114 ? -13.953 -28.703 -15.117 1 98.81 114 LEU A O 1
ATOM 833 N N . ARG A 1 115 ? -15.055 -27.141 -16.312 1 98.69 115 ARG A N 1
ATOM 834 C CA . ARG A 1 115 ? -15.172 -27.984 -17.484 1 98.69 115 ARG A CA 1
ATOM 835 C C . ARG A 1 115 ? -13.797 -28.281 -18.078 1 98.69 115 ARG A C 1
ATOM 837 O O . ARG A 1 115 ? -13.484 -29.438 -18.391 1 98.69 115 ARG A O 1
ATOM 844 N N . ARG A 1 116 ? -12.992 -27.297 -18.219 1 98.75 116 ARG A N 1
ATOM 845 C CA . ARG A 1 116 ? -11.695 -27.469 -18.859 1 98.75 116 ARG A CA 1
ATOM 846 C C . ARG A 1 116 ? -10.766 -28.328 -18 1 98.75 116 ARG A C 1
ATOM 848 O O . ARG A 1 116 ? -10.055 -29.188 -18.516 1 98.75 116 ARG A O 1
ATOM 855 N N . LEU A 1 117 ? -10.805 -28.141 -16.703 1 98.75 117 LEU A N 1
ATOM 856 C CA . LEU A 1 117 ? -9.961 -28.906 -15.781 1 98.75 117 LEU A CA 1
ATOM 857 C C . LEU A 1 117 ? -10.5 -30.328 -15.602 1 98.75 117 LEU A C 1
ATOM 859 O O . LEU A 1 117 ? -9.797 -31.203 -15.094 1 98.75 117 LEU A O 1
ATOM 863 N N . GLY A 1 118 ? -11.742 -30.562 -15.969 1 98.31 118 GLY A N 1
ATOM 864 C CA . GLY A 1 118 ? -12.359 -31.875 -15.797 1 98.31 118 GLY A CA 1
ATOM 865 C C . GLY A 1 118 ? -12.578 -32.25 -14.336 1 98.31 118 GLY A C 1
ATOM 866 O O . GLY A 1 118 ? -12.258 -33.375 -13.922 1 98.31 118 GLY A O 1
ATOM 867 N N . THR A 1 119 ? -13.07 -31.328 -13.531 1 98.19 119 THR A N 1
ATOM 868 C CA . THR A 1 119 ? -13.297 -31.547 -12.109 1 98.19 119 THR A CA 1
ATOM 869 C C . THR A 1 119 ? -14.539 -30.797 -11.641 1 98.19 119 THR A C 1
ATOM 871 O O . THR A 1 119 ? -15.062 -29.938 -12.367 1 98.19 119 THR A O 1
ATOM 874 N N . ASP A 1 120 ? -15.055 -31.109 -10.461 1 97.31 120 ASP A N 1
ATOM 875 C CA . ASP A 1 120 ? -16.297 -30.516 -9.977 1 97.31 120 ASP A CA 1
ATOM 876 C C . ASP A 1 120 ? -16.031 -29.406 -8.961 1 97.31 120 ASP A C 1
ATOM 878 O O . ASP A 1 120 ? -16.953 -28.734 -8.508 1 97.31 120 ASP A O 1
ATOM 882 N N . TYR A 1 121 ? -14.75 -29.234 -8.641 1 98.19 121 TYR A N 1
ATOM 883 C CA . TYR A 1 121 ? -14.422 -28.172 -7.699 1 98.19 121 TYR A CA 1
ATOM 884 C C . TYR A 1 121 ? -13.031 -27.594 -7.98 1 98.19 121 TYR A C 1
ATOM 886 O O . TYR A 1 121 ? -12.18 -28.281 -8.547 1 98.19 121 TYR A O 1
ATOM 894 N N . ILE A 1 122 ? -12.859 -26.375 -7.648 1 98.75 122 ILE A N 1
ATOM 895 C CA . ILE A 1 122 ? -11.586 -25.656 -7.652 1 98.75 122 ILE A CA 1
ATOM 896 C C . ILE A 1 122 ? -11.109 -25.438 -6.219 1 98.75 122 ILE A C 1
ATOM 898 O O . ILE A 1 122 ? -11.891 -25.016 -5.363 1 98.75 122 ILE A O 1
ATOM 902 N N . ASP A 1 123 ? -9.875 -25.781 -5.91 1 98.81 123 ASP A N 1
ATOM 903 C CA . ASP A 1 123 ? -9.391 -25.625 -4.543 1 98.81 123 ASP A CA 1
ATOM 904 C C . ASP A 1 123 ? -9.18 -24.156 -4.195 1 98.81 123 ASP A C 1
ATOM 906 O O . ASP A 1 123 ? -9.648 -23.688 -3.156 1 98.81 123 ASP A O 1
ATOM 910 N N . VAL A 1 124 ? -8.461 -23.391 -5.027 1 98.88 124 VAL A N 1
ATOM 911 C CA . VAL A 1 124 ? -8.195 -21.984 -4.809 1 98.88 124 VAL A CA 1
ATOM 912 C C . VAL A 1 124 ? -8.547 -21.188 -6.066 1 98.88 124 VAL A C 1
ATOM 914 O O . VAL A 1 124 ? -7.965 -21.406 -7.133 1 98.88 124 VAL A O 1
ATOM 917 N N . TYR A 1 125 ? -9.5 -20.328 -5.957 1 98.94 125 TYR A N 1
ATOM 918 C CA . TYR A 1 125 ? -9.922 -19.484 -7.074 1 98.94 125 TYR A CA 1
ATOM 919 C C . TYR A 1 125 ? -9.492 -18.047 -6.852 1 98.94 125 TYR A C 1
ATOM 921 O O . TYR A 1 125 ? -9.938 -17.391 -5.898 1 98.94 125 TYR A O 1
ATOM 929 N N . LEU A 1 126 ? -8.641 -17.547 -7.754 1 98.94 126 LEU A N 1
ATOM 930 C CA . LEU A 1 126 ? -8.039 -16.234 -7.574 1 98.94 126 LEU A CA 1
ATOM 931 C C . LEU A 1 126 ? -8.594 -15.234 -8.594 1 98.94 126 LEU A C 1
ATOM 933 O O . LEU A 1 126 ? -8.758 -15.578 -9.766 1 98.94 126 LEU A O 1
ATOM 937 N N . VAL A 1 127 ? -8.875 -14.039 -8.164 1 98.88 127 VAL A N 1
ATOM 938 C CA . VAL A 1 127 ? -9.039 -12.953 -9.125 1 98.88 127 VAL A CA 1
ATOM 939 C C . VAL A 1 127 ? -7.668 -12.477 -9.602 1 98.88 127 VAL A C 1
ATOM 941 O O . VAL A 1 127 ? -6.82 -12.094 -8.789 1 98.88 127 VAL A O 1
ATOM 944 N N . HIS A 1 128 ? -7.434 -12.445 -10.883 1 98.62 128 HIS A N 1
ATOM 945 C CA . HIS A 1 128 ? -6.125 -12.406 -11.523 1 98.62 128 HIS A CA 1
ATOM 946 C C . HIS A 1 128 ? -5.543 -10.992 -11.492 1 98.62 128 HIS A C 1
ATOM 948 O O . HIS A 1 128 ? -4.32 -10.82 -11.508 1 98.62 128 HIS A O 1
ATOM 954 N N . ARG A 1 129 ? -6.363 -10.008 -11.469 1 97.56 129 ARG A N 1
ATOM 955 C CA . ARG A 1 129 ? -6.004 -8.594 -11.484 1 97.56 129 ARG A CA 1
ATOM 956 C C . ARG A 1 129 ? -7.152 -7.734 -10.969 1 97.56 129 ARG A C 1
ATOM 958 O O . ARG A 1 129 ? -8.258 -8.234 -10.758 1 97.56 129 ARG A O 1
ATOM 965 N N . ILE A 1 130 ? -6.855 -6.477 -10.828 1 97.62 130 ILE A N 1
ATOM 966 C CA . ILE A 1 130 ? -7.891 -5.547 -10.383 1 97.62 130 ILE A CA 1
ATOM 967 C C . ILE A 1 130 ? -8.867 -5.285 -11.523 1 97.62 130 ILE A C 1
ATOM 969 O O . ILE A 1 130 ? -8.539 -5.5 -12.695 1 97.62 130 ILE A O 1
ATOM 973 N N . ASP A 1 131 ? -10.055 -4.906 -11.211 1 96.94 131 ASP A N 1
ATOM 974 C CA . ASP A 1 131 ? -11.086 -4.438 -12.141 1 96.94 131 ASP A CA 1
ATOM 975 C C . ASP A 1 131 ? -11.758 -3.168 -11.609 1 96.94 131 ASP A C 1
ATOM 977 O O . ASP A 1 131 ? -12.711 -3.24 -10.836 1 96.94 131 ASP A O 1
ATOM 981 N N . PRO A 1 132 ? -11.289 -2.029 -12.07 1 93.69 132 PRO A N 1
ATOM 982 C CA . PRO A 1 132 ? -11.812 -0.776 -11.523 1 93.69 132 PRO A CA 1
ATOM 983 C C . PRO A 1 132 ? -13.234 -0.481 -11.984 1 93.69 132 PRO A C 1
ATOM 985 O O . PRO A 1 132 ? -13.859 0.477 -11.523 1 93.69 132 PRO A O 1
ATOM 988 N N . TYR A 1 133 ? -13.797 -1.293 -12.836 1 93.75 133 TYR A N 1
ATOM 989 C CA . TYR A 1 133 ? -15.086 -0.988 -13.445 1 93.75 133 TYR A CA 1
ATOM 990 C C . TYR A 1 133 ? -16.203 -1.773 -12.766 1 93.75 133 TYR A C 1
ATOM 992 O O . TYR A 1 133 ? -17.391 -1.523 -13.016 1 93.75 133 TYR A O 1
ATOM 1000 N N . THR A 1 134 ? -15.891 -2.713 -11.961 1 96.44 134 THR A N 1
ATOM 1001 C CA . THR A 1 134 ? -16.859 -3.531 -11.25 1 96.44 134 THR A CA 1
ATOM 1002 C C . THR A 1 134 ? -16.906 -3.172 -9.766 1 96.44 134 THR A C 1
ATOM 1004 O O . THR A 1 134 ? -15.859 -3.123 -9.109 1 96.44 134 THR A O 1
ATOM 1007 N N . PRO A 1 135 ? -18.125 -2.852 -9.273 1 97.38 135 PRO A N 1
ATOM 1008 C CA . PRO A 1 135 ? -18.172 -2.674 -7.82 1 97.38 135 PRO A CA 1
ATOM 1009 C C . PRO A 1 135 ? -17.547 -3.846 -7.062 1 97.38 135 PRO A C 1
ATOM 1011 O O . PRO A 1 135 ? -17.812 -5.004 -7.383 1 97.38 135 PRO A O 1
ATOM 1014 N N . LEU A 1 136 ? -16.75 -3.551 -6.078 1 98.31 136 LEU A N 1
ATOM 1015 C CA . LEU A 1 136 ? -16 -4.566 -5.348 1 98.31 136 LEU A CA 1
ATOM 1016 C C . LEU A 1 136 ? -16.953 -5.566 -4.688 1 98.31 136 LEU A C 1
ATOM 1018 O O . LEU A 1 136 ? -16.688 -6.77 -4.68 1 98.31 136 LEU A O 1
ATOM 1022 N N . GLU A 1 137 ? -18.047 -5.09 -4.168 1 98.25 137 GLU A N 1
ATOM 1023 C CA . GLU A 1 137 ? -19.031 -5.949 -3.502 1 98.25 137 GLU A CA 1
ATOM 1024 C C . GLU A 1 137 ? -19.578 -7 -4.461 1 98.25 137 GLU A C 1
ATOM 1026 O O . GLU A 1 137 ? -19.828 -8.141 -4.066 1 98.25 137 GLU A O 1
ATOM 1031 N N . GLU A 1 138 ? -19.766 -6.586 -5.703 1 98.44 138 GLU A N 1
ATOM 1032 C CA . GLU A 1 138 ? -20.25 -7.527 -6.711 1 98.44 138 GLU A CA 1
ATOM 1033 C C . GLU A 1 138 ? -19.25 -8.672 -6.914 1 98.44 138 GLU A C 1
ATOM 1035 O O . GLU A 1 138 ? -19.656 -9.836 -6.949 1 98.44 138 GLU A O 1
ATOM 1040 N N . THR A 1 139 ? -18.016 -8.367 -7 1 98.81 139 THR A N 1
ATOM 1041 C CA . THR A 1 139 ? -16.953 -9.352 -7.164 1 98.81 139 THR A CA 1
ATOM 1042 C C . THR A 1 139 ? -16.906 -10.297 -5.969 1 98.81 139 THR A C 1
ATOM 1044 O O . THR A 1 139 ? -16.906 -11.523 -6.137 1 98.81 139 THR A O 1
ATOM 1047 N N . LEU A 1 140 ? -16.922 -9.719 -4.805 1 98.88 140 LEU A N 1
ATOM 1048 C CA . LEU A 1 140 ? -16.734 -10.492 -3.584 1 98.88 140 LEU A CA 1
ATOM 1049 C C . LEU A 1 140 ? -17.938 -11.398 -3.334 1 98.88 140 LEU A C 1
ATOM 1051 O O . LEU A 1 140 ? -17.781 -12.547 -2.918 1 98.88 140 LEU A O 1
ATOM 1055 N N . GLU A 1 141 ? -19.109 -10.898 -3.602 1 98.69 141 GLU A N 1
ATOM 1056 C CA . GLU A 1 141 ? -20.312 -11.711 -3.436 1 98.69 141 GLU A CA 1
ATOM 1057 C C . GLU A 1 141 ? -20.344 -12.859 -4.434 1 98.69 141 GLU A C 1
ATOM 1059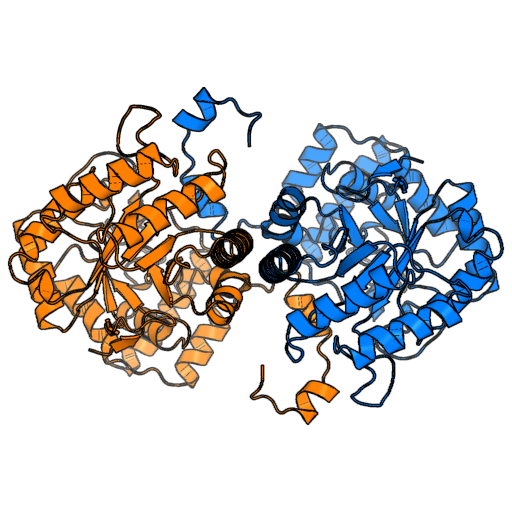 O O . GLU A 1 141 ? -20.766 -13.969 -4.094 1 98.69 141 GLU A O 1
ATOM 1064 N N . ALA A 1 142 ? -19.922 -12.617 -5.645 1 98.75 142 ALA A N 1
ATOM 1065 C CA . ALA A 1 142 ? -19.859 -13.672 -6.652 1 98.75 142 ALA A CA 1
ATOM 1066 C C . ALA A 1 142 ? -18.906 -14.789 -6.219 1 98.75 142 ALA A C 1
ATOM 1068 O O . ALA A 1 142 ? -19.219 -15.977 -6.371 1 98.75 142 ALA A O 1
ATOM 1069 N N . LEU A 1 143 ? -17.797 -14.453 -5.684 1 98.88 143 LEU A N 1
ATOM 1070 C CA . LEU A 1 143 ? -16.844 -15.438 -5.191 1 98.88 143 LEU A CA 1
ATOM 1071 C C . LEU A 1 143 ? -17.438 -16.25 -4.043 1 98.88 143 LEU A C 1
ATOM 1073 O O . LEU A 1 143 ? -17.297 -17.469 -3.998 1 98.88 143 LEU A O 1
ATOM 1077 N N . ASP A 1 144 ? -18.094 -15.531 -3.16 1 98.75 144 ASP A N 1
ATOM 1078 C CA . ASP A 1 144 ? -18.734 -16.203 -2.035 1 98.75 144 ASP A CA 1
ATOM 1079 C C . ASP A 1 144 ? -19.781 -17.203 -2.52 1 98.75 144 ASP A C 1
ATOM 1081 O O . ASP A 1 144 ? -19.891 -18.297 -1.975 1 98.75 144 ASP A O 1
ATOM 1085 N N . SER A 1 145 ? -20.547 -16.781 -3.5 1 98.62 145 SER A N 1
ATOM 1086 C CA . SER A 1 145 ? -21.578 -17.641 -4.062 1 98.62 145 SER A CA 1
ATOM 1087 C C . SER A 1 145 ? -20.984 -18.938 -4.586 1 98.62 145 SER A C 1
ATOM 1089 O O . SER A 1 145 ? -21.547 -20.016 -4.398 1 98.62 145 SER A O 1
ATOM 1091 N N . LEU A 1 146 ? -19.875 -18.859 -5.195 1 98.81 146 LEU A N 1
ATOM 1092 C CA . LEU A 1 146 ? -19.203 -20.047 -5.727 1 98.81 146 LEU A CA 1
ATOM 1093 C C . LEU A 1 146 ? -18.781 -20.984 -4.602 1 98.81 146 LEU A C 1
ATOM 1095 O O . LEU A 1 146 ? -18.844 -22.203 -4.738 1 98.81 146 LEU A O 1
ATOM 1099 N N . VAL A 1 147 ? -18.281 -20.422 -3.48 1 98.75 147 VAL A N 1
ATOM 1100 C CA . VAL A 1 147 ? -17.875 -21.203 -2.326 1 98.75 147 VAL A CA 1
ATOM 1101 C C . VAL A 1 147 ? -19.109 -21.906 -1.729 1 98.75 147 VAL A C 1
ATOM 1103 O O . VAL A 1 147 ? -19.062 -23.109 -1.455 1 98.75 147 VAL A O 1
ATOM 1106 N N . ARG A 1 148 ? -20.188 -21.219 -1.628 1 98.06 148 ARG A N 1
ATOM 1107 C CA . ARG A 1 148 ? -21.406 -21.766 -1.046 1 98.06 148 ARG A CA 1
ATOM 1108 C C . ARG A 1 148 ? -22 -22.875 -1.928 1 98.06 148 ARG A C 1
ATOM 1110 O O . ARG A 1 148 ? -22.594 -23.828 -1.426 1 98.06 148 ARG A O 1
ATOM 1117 N N . GLN A 1 149 ? -21.766 -22.75 -3.178 1 98 149 GLN A N 1
ATOM 1118 C CA . GLN A 1 149 ? -22.25 -23.734 -4.129 1 98 149 GLN A CA 1
ATOM 1119 C C . GLN A 1 149 ? -21.359 -24.984 -4.145 1 98 149 GLN A C 1
ATOM 1121 O O . GLN A 1 149 ? -21.688 -25.984 -4.789 1 98 149 GLN A O 1
ATOM 1126 N N . GLY A 1 150 ? -20.203 -24.906 -3.527 1 97.38 150 GLY A N 1
ATOM 1127 C CA . GLY A 1 150 ? -19.281 -26.031 -3.463 1 97.38 150 GLY A CA 1
ATOM 1128 C C . GLY A 1 150 ? -18.359 -26.109 -4.656 1 97.38 150 GLY A C 1
ATOM 1129 O O . GLY A 1 150 ? -17.531 -27.031 -4.746 1 97.38 150 GLY A O 1
ATOM 1130 N N . LYS A 1 151 ? -18.406 -25.125 -5.535 1 98.44 151 LYS A N 1
ATOM 1131 C CA . LYS A 1 151 ? -17.594 -25.125 -6.746 1 98.44 151 LYS A CA 1
ATOM 1132 C C . LYS A 1 151 ? -16.172 -24.672 -6.453 1 98.44 151 LYS A C 1
ATOM 1134 O O . LYS A 1 151 ? -15.242 -24.984 -7.203 1 98.44 151 LYS A O 1
ATOM 1139 N N . VAL A 1 152 ? -15.992 -23.906 -5.426 1 98.81 152 VAL A N 1
ATOM 1140 C CA . VAL A 1 152 ? -14.711 -23.359 -5 1 98.81 152 VAL A CA 1
ATOM 1141 C C . VAL A 1 152 ? -14.516 -23.578 -3.502 1 98.81 152 VAL A C 1
ATOM 1143 O O . VAL A 1 152 ? -15.461 -23.453 -2.723 1 98.81 152 VAL A O 1
ATOM 1146 N N . ARG A 1 153 ? -13.32 -23.953 -3.107 1 98.62 153 ARG A N 1
ATOM 1147 C CA . ARG A 1 153 ? -13.062 -24.203 -1.69 1 98.62 153 ARG A CA 1
ATOM 1148 C C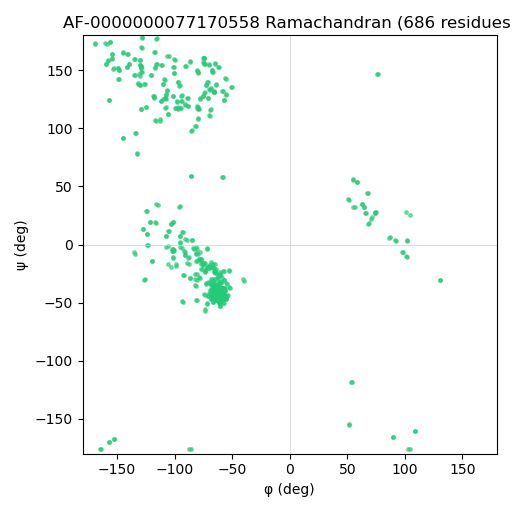 . ARG A 1 153 ? -12.523 -22.953 -1.009 1 98.62 153 ARG A C 1
ATOM 1150 O O . ARG A 1 153 ? -13 -22.562 0.058 1 98.62 153 ARG A O 1
ATOM 1157 N N . TYR A 1 154 ? -11.508 -22.312 -1.604 1 98.75 154 TYR A N 1
ATOM 1158 C CA . TYR A 1 154 ? -10.898 -21.094 -1.086 1 98.75 154 TYR A CA 1
ATOM 1159 C C . TYR A 1 154 ? -10.828 -20.016 -2.166 1 98.75 154 TYR A C 1
ATOM 1161 O O . TYR A 1 154 ? -10.703 -20.328 -3.354 1 98.75 154 TYR A O 1
ATOM 1169 N N . VAL A 1 155 ? -10.922 -18.75 -1.772 1 98.88 155 VAL A N 1
ATOM 1170 C CA . VAL A 1 155 ? -10.812 -17.641 -2.715 1 98.88 155 VAL A CA 1
ATOM 1171 C C . VAL A 1 155 ? -9.594 -16.781 -2.363 1 98.88 155 VAL A C 1
ATOM 1173 O O . VAL A 1 155 ? -9.141 -16.781 -1.217 1 98.88 155 VAL A O 1
ATOM 1176 N N . GLY A 1 156 ? -9.008 -16.125 -3.342 1 98.88 156 GLY A N 1
ATOM 1177 C CA . GLY A 1 156 ? -7.855 -15.258 -3.176 1 98.88 156 GLY A CA 1
ATOM 1178 C C . GLY A 1 156 ? -7.719 -14.227 -4.277 1 98.88 156 GLY A C 1
ATOM 1179 O O . GLY A 1 156 ? -8.664 -13.977 -5.023 1 98.88 156 GLY A O 1
ATOM 1180 N N . TYR A 1 157 ? -6.551 -13.531 -4.293 1 98.88 157 TYR A N 1
ATOM 1181 C CA . TYR A 1 157 ? -6.316 -12.477 -5.27 1 98.88 157 TYR A CA 1
ATOM 1182 C C . TYR A 1 157 ? -4.875 -12.492 -5.758 1 98.88 157 TYR A C 1
ATOM 1184 O O . TYR A 1 157 ? -3.994 -13.039 -5.09 1 98.88 157 TYR A O 1
ATOM 1192 N N . SER A 1 158 ? -4.695 -12.023 -6.953 1 98.81 158 SER A N 1
ATOM 1193 C CA . SER A 1 158 ? -3.371 -11.844 -7.539 1 98.81 158 SER A CA 1
ATOM 1194 C C . SER A 1 158 ? -3.186 -10.414 -8.039 1 98.81 158 SER A C 1
ATOM 1196 O O . SER A 1 158 ? -4.125 -9.805 -8.562 1 98.81 158 SER A O 1
ATOM 1198 N N . ASN A 1 159 ? -2.053 -9.844 -7.805 1 98.44 159 ASN A N 1
ATOM 1199 C CA . ASN A 1 159 ? -1.626 -8.57 -8.375 1 98.44 159 ASN A CA 1
ATOM 1200 C C . ASN A 1 159 ? -2.506 -7.418 -7.895 1 98.44 159 ASN A C 1
ATOM 1202 O O . ASN A 1 159 ? -2.83 -6.52 -8.672 1 98.44 159 ASN A O 1
ATOM 1206 N N . TRP A 1 160 ? -3.021 -7.48 -6.691 1 98.62 160 TRP A N 1
ATOM 1207 C CA . TRP A 1 160 ? -3.781 -6.395 -6.082 1 98.62 160 TRP A CA 1
ATOM 1208 C C . TRP A 1 160 ? -2.891 -5.547 -5.18 1 98.62 160 TRP A C 1
ATOM 1210 O O . TRP A 1 160 ? -2.049 -6.078 -4.449 1 98.62 160 TRP A O 1
ATOM 1220 N N . PRO A 1 161 ? -3.09 -4.211 -5.227 1 98.12 161 PRO A N 1
ATOM 1221 C CA . PRO A 1 161 ? -2.484 -3.439 -4.141 1 98.12 161 PRO A CA 1
ATOM 1222 C C . PRO A 1 161 ? -3.035 -3.82 -2.768 1 98.12 161 PRO A C 1
ATOM 1224 O O . PRO A 1 161 ? -4.184 -4.262 -2.658 1 98.12 161 PRO A O 1
ATOM 1227 N N . ALA A 1 162 ? -2.189 -3.615 -1.731 1 98.19 162 ALA A N 1
ATOM 1228 C CA . ALA A 1 162 ? -2.516 -4.09 -0.389 1 98.19 162 ALA A CA 1
ATOM 1229 C C . ALA A 1 162 ? -3.766 -3.398 0.149 1 98.19 162 ALA A C 1
ATOM 1231 O O . ALA A 1 162 ? -4.57 -4.016 0.848 1 98.19 162 ALA A O 1
ATOM 1232 N N . TRP A 1 163 ? -3.98 -2.098 -0.144 1 98.12 163 TRP A N 1
ATOM 1233 C CA . TRP A 1 163 ? -5.133 -1.384 0.399 1 98.12 163 TRP A CA 1
ATOM 1234 C C . TRP A 1 163 ? -6.434 -1.962 -0.142 1 98.12 163 TRP A C 1
ATOM 1236 O O . TRP A 1 163 ? -7.43 -2.053 0.582 1 98.12 163 TRP A O 1
ATOM 1246 N N . LEU A 1 164 ? -6.492 -2.332 -1.411 1 98.56 164 LEU A N 1
ATOM 1247 C CA . LEU A 1 164 ? -7.695 -2.893 -2.02 1 98.56 164 LEU A CA 1
ATOM 1248 C C . LEU A 1 164 ? -8.016 -4.262 -1.429 1 98.56 164 LEU A C 1
ATOM 1250 O O . LEU A 1 164 ? -9.18 -4.57 -1.165 1 98.56 164 LEU A O 1
ATOM 1254 N N . ALA A 1 165 ? -6.98 -5.027 -1.254 1 98.75 165 ALA A N 1
ATOM 1255 C CA . ALA A 1 165 ? -7.164 -6.324 -0.605 1 98.75 165 ALA A CA 1
ATOM 1256 C C . ALA A 1 165 ? -7.676 -6.156 0.823 1 98.75 165 ALA A C 1
ATOM 1258 O O . ALA A 1 165 ? -8.547 -6.906 1.271 1 98.75 165 ALA A O 1
ATOM 1259 N N . ALA A 1 166 ? -7.102 -5.191 1.562 1 98.56 166 ALA A N 1
ATOM 1260 C CA . ALA A 1 166 ? -7.559 -4.91 2.922 1 98.56 166 ALA A CA 1
ATOM 1261 C C . ALA A 1 166 ? -9.023 -4.484 2.932 1 98.56 166 ALA A C 1
ATOM 1263 O O . ALA A 1 166 ? -9.797 -4.934 3.777 1 98.56 166 ALA A O 1
ATOM 1264 N N . LYS A 1 167 ? -9.383 -3.592 2.033 1 98.38 167 LYS A N 1
ATOM 1265 C CA . LYS A 1 167 ? -10.781 -3.201 1.887 1 98.38 167 LYS A CA 1
ATOM 1266 C C . LYS A 1 167 ? -11.672 -4.414 1.627 1 98.38 167 LYS A C 1
ATOM 1268 O O . LYS A 1 167 ? -12.742 -4.551 2.225 1 98.38 167 LYS A O 1
ATOM 1273 N N . ALA A 1 168 ? -11.234 -5.305 0.74 1 98.69 168 ALA A N 1
ATOM 1274 C CA . ALA A 1 168 ? -11.992 -6.504 0.398 1 98.69 168 ALA A CA 1
ATOM 1275 C C . ALA A 1 168 ? -12.211 -7.383 1.626 1 98.69 168 ALA A C 1
ATOM 1277 O O . ALA A 1 168 ? -13.336 -7.82 1.891 1 98.69 168 ALA A O 1
ATOM 1278 N N . VAL A 1 169 ? -11.156 -7.617 2.371 1 98.25 169 VAL A N 1
ATOM 1279 C CA . VAL A 1 169 ? -11.25 -8.461 3.561 1 98.25 169 VAL A CA 1
ATOM 1280 C C . VAL A 1 169 ? -12.219 -7.828 4.562 1 98.25 169 VAL A C 1
ATOM 1282 O O . VAL A 1 169 ? -13 -8.531 5.203 1 98.25 169 VAL A O 1
ATOM 1285 N N . GLY A 1 170 ? -12.164 -6.504 4.719 1 97.62 170 GLY A N 1
ATOM 1286 C CA . GLY A 1 170 ? -13.125 -5.82 5.562 1 97.62 170 GLY A CA 1
ATOM 1287 C C . GLY A 1 170 ? -14.562 -6.031 5.121 1 97.62 170 GLY A C 1
ATOM 1288 O O . GLY A 1 170 ? -15.438 -6.301 5.945 1 97.62 170 GLY A O 1
ATOM 1289 N N . LEU A 1 171 ? -14.859 -5.887 3.811 1 97.81 171 LEU A N 1
ATOM 1290 C CA . LEU A 1 171 ? -16.188 -6.098 3.256 1 97.81 171 LEU A CA 1
ATOM 1291 C C . LEU A 1 171 ? -16.641 -7.543 3.449 1 97.81 171 LEU A C 1
ATOM 1293 O O . LEU A 1 171 ? -17.797 -7.801 3.756 1 97.81 171 LEU A O 1
ATOM 1297 N N . GLN A 1 172 ? -15.703 -8.461 3.254 1 98.12 172 GLN A N 1
ATOM 1298 C CA . GLN A 1 172 ? -16.016 -9.875 3.43 1 98.12 172 GLN A CA 1
ATOM 1299 C C . GLN A 1 172 ? -16.422 -10.172 4.871 1 98.12 172 GLN A C 1
ATOM 1301 O O . GLN A 1 172 ? -17.391 -10.898 5.109 1 98.12 172 GLN A O 1
ATOM 1306 N N . ARG A 1 173 ? -15.711 -9.617 5.801 1 95.62 173 ARG A N 1
ATOM 1307 C CA . ARG A 1 173 ? -16.062 -9.781 7.211 1 95.62 173 ARG A CA 1
ATOM 1308 C C . ARG A 1 173 ? -17.422 -9.172 7.516 1 95.62 173 ARG A C 1
ATOM 1310 O O . ARG A 1 173 ? -18.266 -9.812 8.164 1 95.62 173 ARG A O 1
ATOM 1317 N N . GLU A 1 174 ? -17.625 -8.016 7.035 1 95.19 174 GLU A N 1
ATOM 1318 C CA . GLU A 1 174 ? -18.859 -7.266 7.289 1 95.19 174 GLU A CA 1
ATOM 1319 C C . GLU A 1 174 ? -20.078 -8.031 6.805 1 95.19 174 GLU A C 1
ATOM 1321 O O . GLU A 1 174 ? -21.125 -8.039 7.473 1 95.19 174 GLU A O 1
ATOM 1326 N N . HIS A 1 175 ? -19.984 -8.742 5.676 1 96.75 175 HIS A N 1
ATOM 1327 C CA . HIS A 1 175 ? -21.141 -9.367 5.043 1 96.75 175 HIS A CA 1
ATOM 1328 C C . HIS A 1 175 ? -21.188 -10.859 5.34 1 96.75 175 HIS A C 1
ATOM 1330 O O . HIS A 1 175 ? -22.125 -11.547 4.938 1 96.75 175 HIS A O 1
ATOM 1336 N N . GLY A 1 176 ? -20.156 -11.328 6 1 97.06 176 GLY A N 1
ATOM 1337 C CA . GLY A 1 176 ? -20.078 -12.758 6.273 1 97.06 176 GLY A CA 1
ATOM 1338 C C . GLY A 1 176 ? -19.734 -13.578 5.051 1 97.06 176 GLY A C 1
ATOM 1339 O O . GLY A 1 176 ? -20.188 -14.719 4.91 1 97.06 176 GLY A O 1
ATOM 1340 N N . TRP A 1 177 ? -19.016 -13 4.066 1 98.06 177 TRP A N 1
ATOM 1341 C CA . TRP A 1 177 ? -18.578 -13.703 2.861 1 98.06 177 TRP A CA 1
ATOM 1342 C C . TRP A 1 177 ? -17.25 -14.414 3.098 1 98.06 177 TRP A C 1
ATOM 1344 O O . TRP A 1 177 ? -16.547 -14.125 4.066 1 98.06 177 TRP A O 1
ATOM 1354 N N . GLU A 1 178 ? -17.016 -15.406 2.287 1 97.25 178 GLU A N 1
ATOM 1355 C CA . GLU A 1 178 ? -15.727 -16.094 2.375 1 97.25 178 GLU A CA 1
ATOM 1356 C C . GLU A 1 178 ? -14.562 -15.117 2.236 1 97.25 178 GLU A C 1
ATOM 1358 O O . GLU A 1 178 ? -14.555 -14.281 1.328 1 97.25 178 GLU A O 1
ATOM 1363 N N . ARG A 1 179 ? -13.68 -15.195 3.141 1 97.38 179 ARG A N 1
ATOM 1364 C CA . ARG A 1 179 ? -12.539 -14.281 3.166 1 97.38 179 ARG A CA 1
ATOM 1365 C C . ARG A 1 179 ? -11.453 -14.734 2.195 1 97.38 179 ARG A C 1
ATOM 1367 O O . ARG A 1 179 ? -11.281 -15.93 1.96 1 97.38 179 ARG A O 1
ATOM 1374 N N . PHE A 1 180 ? -10.695 -13.781 1.639 1 98.75 180 PHE A N 1
ATOM 1375 C CA . PHE A 1 180 ? -9.484 -14.094 0.896 1 98.75 180 PHE A CA 1
ATOM 1376 C C . PHE A 1 180 ? -8.5 -14.859 1.771 1 98.75 180 PHE A C 1
ATOM 1378 O O . PHE A 1 180 ? -8.195 -14.438 2.889 1 98.75 180 PHE A O 1
ATOM 1385 N N . ARG A 1 181 ? -7.969 -15.977 1.198 1 98 181 ARG A N 1
ATOM 1386 C CA . ARG A 1 181 ? -7.109 -16.844 1.998 1 98 181 ARG A CA 1
ATOM 1387 C C . ARG A 1 181 ? -5.719 -16.953 1.385 1 98 181 ARG A C 1
ATOM 1389 O O . ARG A 1 181 ? -4.773 -17.391 2.047 1 98 181 ARG A O 1
ATOM 1396 N N . ALA A 1 182 ? -5.566 -16.531 0.149 1 98.31 182 ALA A N 1
ATOM 1397 C CA . ALA A 1 182 ? -4.293 -16.641 -0.555 1 98.31 182 ALA A CA 1
ATOM 1398 C C . ALA A 1 182 ? -4.105 -15.5 -1.545 1 98.31 182 ALA A C 1
ATOM 1400 O O . ALA A 1 182 ? -5.078 -14.875 -1.974 1 98.31 182 ALA A O 1
ATOM 1401 N N . ASN A 1 183 ? -2.885 -15.195 -1.723 1 98.75 183 ASN A N 1
ATOM 1402 C CA . ASN A 1 183 ? -2.582 -14.336 -2.861 1 98.75 183 ASN A CA 1
ATOM 1403 C C . ASN A 1 183 ? -1.455 -14.914 -3.715 1 98.75 183 ASN A C 1
ATOM 1405 O O . ASN A 1 183 ? -0.8 -15.875 -3.316 1 98.75 183 ASN A O 1
ATOM 1409 N N . GLU A 1 184 ? -1.411 -14.57 -4.973 1 98.88 184 GLU A N 1
ATOM 1410 C CA . GLU A 1 184 ? -0.339 -14.875 -5.918 1 98.88 184 GLU A CA 1
ATOM 1411 C C . GLU A 1 184 ? 0.331 -13.602 -6.418 1 98.88 184 GLU A C 1
ATOM 1413 O O . GLU A 1 184 ? -0.244 -12.867 -7.227 1 98.88 184 GLU A O 1
ATOM 1418 N N . MET A 1 185 ? 1.555 -13.383 -5.926 1 98.81 185 MET A N 1
ATOM 1419 C CA . MET A 1 185 ? 2.211 -12.094 -6.125 1 98.81 185 MET A CA 1
ATOM 1420 C C . MET A 1 185 ? 3.621 -12.281 -6.676 1 98.81 185 MET A C 1
ATOM 1422 O O . MET A 1 185 ? 4.27 -13.289 -6.398 1 98.81 185 MET A O 1
ATOM 1426 N N . TYR A 1 186 ? 4.125 -11.25 -7.418 1 98.06 186 TYR A N 1
ATOM 1427 C CA . TYR A 1 186 ? 5.496 -11.266 -7.922 1 98.06 186 TYR A CA 1
ATOM 1428 C C . TYR A 1 186 ? 6.492 -11.008 -6.797 1 98.06 186 TYR A C 1
ATOM 1430 O O . TYR A 1 186 ? 6.312 -10.086 -6 1 98.06 186 TYR A O 1
ATOM 1438 N N . TYR A 1 187 ? 7.516 -11.82 -6.676 1 98.25 187 TYR A N 1
ATOM 1439 C CA . TYR A 1 187 ? 8.578 -11.672 -5.684 1 98.25 187 TYR A CA 1
ATOM 1440 C C . TYR A 1 187 ? 9.844 -12.383 -6.129 1 98.25 187 TYR A C 1
ATOM 1442 O O . TYR A 1 187 ? 9.805 -13.555 -6.52 1 98.25 187 TYR A O 1
ATOM 1450 N N . SER A 1 188 ? 10.906 -11.711 -6.195 1 98.06 188 SER A N 1
ATOM 1451 C CA . SER A 1 188 ? 12.227 -12.219 -6.527 1 98.06 188 SER A CA 1
ATOM 1452 C C . SER A 1 188 ? 13.328 -11.328 -5.957 1 98.06 188 SER A C 1
ATOM 1454 O O . SER A 1 188 ? 13.047 -10.266 -5.406 1 98.06 188 SER A O 1
ATOM 1456 N N . LEU A 1 189 ? 14.57 -11.789 -6.113 1 98.19 189 LEU A N 1
ATOM 1457 C CA . LEU A 1 189 ? 15.703 -11.016 -5.617 1 98.19 189 LEU A CA 1
ATOM 1458 C C . LEU A 1 189 ? 15.812 -9.688 -6.355 1 98.19 189 LEU A C 1
ATOM 1460 O O . LEU A 1 189 ? 16.312 -8.703 -5.805 1 98.19 189 LEU A O 1
ATOM 1464 N N . VAL A 1 190 ? 15.25 -9.617 -7.605 1 96.81 190 VAL A N 1
ATOM 1465 C CA . VAL A 1 190 ? 15.367 -8.375 -8.359 1 96.81 190 VAL A CA 1
ATOM 1466 C C . VAL A 1 190 ? 14.016 -7.664 -8.406 1 96.81 190 VAL A C 1
ATOM 1468 O O . VAL A 1 190 ? 13.836 -6.707 -9.164 1 96.81 190 VAL A O 1
ATOM 1471 N N . GLY A 1 191 ? 13.031 -8.102 -7.715 1 96.88 191 GLY A N 1
AT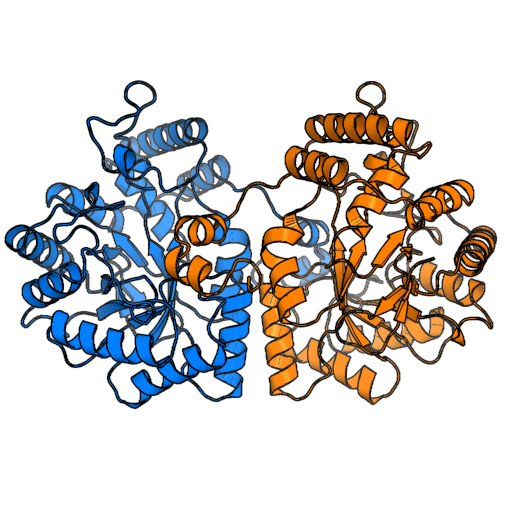OM 1472 C CA . GLY A 1 191 ? 11.703 -7.531 -7.543 1 96.88 191 GLY A CA 1
ATOM 1473 C C . GLY A 1 191 ? 11.133 -7.742 -6.152 1 96.88 191 GLY A C 1
ATOM 1474 O O . GLY A 1 191 ? 10.469 -8.75 -5.895 1 96.88 191 GLY A O 1
ATOM 1475 N N . ARG A 1 192 ? 11.344 -6.781 -5.188 1 97.38 192 ARG A N 1
ATOM 1476 C CA . ARG A 1 192 ? 11.031 -6.992 -3.777 1 97.38 192 ARG A CA 1
ATOM 1477 C C . ARG A 1 192 ? 10.031 -5.957 -3.277 1 97.38 192 ARG A C 1
ATOM 1479 O O . ARG A 1 192 ? 9.891 -5.754 -2.068 1 97.38 192 ARG A O 1
ATOM 1486 N N . ASP A 1 193 ? 9.258 -5.277 -4.234 1 96.62 193 ASP A N 1
ATOM 1487 C CA . ASP A 1 193 ? 8.273 -4.266 -3.861 1 96.62 193 ASP A CA 1
ATOM 1488 C C . ASP A 1 193 ? 7.234 -4.836 -2.902 1 96.62 193 ASP A C 1
ATOM 1490 O O . ASP A 1 193 ? 6.676 -4.109 -2.078 1 96.62 193 ASP A O 1
ATOM 1494 N N . LEU A 1 194 ? 6.961 -6.129 -3.021 1 96.75 194 LEU A N 1
ATOM 1495 C CA . LEU A 1 194 ? 5.922 -6.777 -2.223 1 96.75 194 LEU A CA 1
ATOM 1496 C C . LEU A 1 194 ? 6.195 -6.602 -0.733 1 96.75 194 LEU A C 1
ATOM 1498 O O . LEU A 1 194 ? 5.273 -6.656 0.081 1 96.75 194 LEU A O 1
ATOM 1502 N N . GLU A 1 195 ? 7.434 -6.352 -0.332 1 97.25 195 GLU A N 1
ATOM 1503 C CA . GLU A 1 195 ? 7.836 -6.27 1.069 1 97.25 195 GLU A CA 1
ATOM 1504 C C . GLU A 1 195 ? 7.281 -5.008 1.726 1 97.25 195 GLU A C 1
ATOM 1506 O O . GLU A 1 195 ? 7.199 -4.926 2.953 1 97.25 195 GLU A O 1
ATOM 1511 N N . HIS A 1 196 ? 6.891 -4.012 0.92 1 95.44 196 HIS A N 1
ATOM 1512 C CA . HIS A 1 196 ? 6.484 -2.725 1.472 1 95.44 196 HIS A CA 1
ATOM 1513 C C . HIS A 1 196 ? 5.117 -2.814 2.139 1 95.44 196 HIS A C 1
ATOM 1515 O O . HIS A 1 196 ? 4.965 -2.459 3.309 1 95.44 196 HIS A O 1
ATOM 1521 N N . GLU A 1 197 ? 4.109 -3.254 1.354 1 96.5 197 GLU A N 1
ATOM 1522 C CA . GLU A 1 197 ? 2.752 -3.199 1.883 1 96.5 197 GLU A CA 1
ATOM 1523 C C . GLU A 1 197 ? 2.074 -4.562 1.807 1 96.5 197 GLU A C 1
ATOM 1525 O O . GLU A 1 197 ? 1.299 -4.93 2.693 1 96.5 197 GLU A O 1
ATOM 1530 N N . VAL A 1 198 ? 2.438 -5.395 0.827 1 97.56 198 VAL A N 1
ATOM 1531 C CA . VAL A 1 198 ? 1.743 -6.652 0.575 1 97.56 198 VAL A CA 1
ATOM 1532 C C . VAL A 1 198 ? 2.055 -7.648 1.691 1 97.56 198 VAL A C 1
ATOM 1534 O O . VAL A 1 198 ? 1.146 -8.273 2.242 1 97.56 198 VAL A O 1
ATOM 1537 N N . VAL A 1 199 ? 3.318 -7.738 2.078 1 98.19 199 VAL A N 1
ATOM 1538 C CA . VAL A 1 199 ? 3.74 -8.711 3.078 1 98.19 199 VAL A CA 1
ATOM 1539 C C . VAL A 1 199 ? 3.125 -8.367 4.43 1 98.19 199 VAL A C 1
ATOM 1541 O O . VAL A 1 199 ? 2.473 -9.211 5.059 1 98.19 199 VAL A O 1
ATOM 1544 N N . PRO A 1 200 ? 3.236 -7.051 4.895 1 97.5 200 PRO A N 1
ATOM 1545 C CA . PRO A 1 200 ? 2.635 -6.738 6.191 1 97.5 200 PRO A CA 1
ATOM 1546 C C . PRO A 1 200 ? 1.129 -6.992 6.223 1 97.5 200 PRO A C 1
ATOM 1548 O O . PRO A 1 200 ? 0.61 -7.527 7.207 1 97.5 200 PRO A O 1
ATOM 1551 N N . PHE A 1 201 ? 0.406 -6.668 5.148 1 98.19 201 PHE A N 1
ATOM 1552 C CA . PHE A 1 201 ? -1.029 -6.914 5.105 1 98.19 201 PHE A CA 1
ATOM 1553 C C . PHE A 1 201 ? -1.321 -8.414 5.145 1 98.19 201 PHE A C 1
ATOM 1555 O O . PHE A 1 201 ? -2.199 -8.859 5.887 1 98.19 201 PHE A O 1
ATOM 1562 N N . ALA A 1 202 ? -0.609 -9.148 4.301 1 98.5 202 ALA A N 1
ATOM 1563 C CA . ALA A 1 202 ? -0.857 -10.586 4.215 1 98.5 202 ALA A CA 1
ATOM 1564 C C . ALA A 1 202 ? -0.668 -11.258 5.574 1 98.5 202 ALA A C 1
ATOM 1566 O O . ALA A 1 202 ? -1.467 -12.109 5.969 1 98.5 202 ALA A O 1
ATOM 1567 N N . LEU A 1 203 ? 0.388 -10.883 6.273 1 97.62 203 LEU A N 1
ATOM 1568 C CA . LEU A 1 203 ? 0.647 -11.422 7.605 1 97.62 203 LEU A CA 1
ATOM 1569 C C . LEU A 1 203 ? -0.476 -11.055 8.57 1 97.62 203 LEU A C 1
ATOM 1571 O O . LEU A 1 203 ? -0.962 -11.914 9.312 1 97.62 203 LEU A O 1
ATOM 1575 N N . ASP A 1 204 ? -0.884 -9.836 8.516 1 97.12 204 ASP A N 1
ATOM 1576 C CA . ASP A 1 204 ? -1.947 -9.352 9.391 1 97.12 204 ASP A CA 1
ATOM 1577 C C . ASP A 1 204 ? -3.256 -10.094 9.133 1 97.12 204 ASP A C 1
ATOM 1579 O O . ASP A 1 204 ? -3.98 -10.43 10.062 1 97.12 204 ASP A O 1
ATOM 1583 N N . ALA A 1 205 ? -3.592 -10.352 7.844 1 97.69 205 ALA A N 1
ATOM 1584 C CA . ALA A 1 205 ? -4.895 -10.883 7.438 1 97.69 205 ALA A CA 1
ATOM 1585 C C . ALA A 1 205 ? -4.887 -12.406 7.406 1 97.69 205 ALA A C 1
ATOM 1587 O O . ALA A 1 205 ? -5.93 -13.031 7.223 1 97.69 205 ALA A O 1
ATOM 1588 N N . GLY A 1 206 ? -3.689 -13.008 7.559 1 97.69 206 GLY A N 1
ATOM 1589 C CA . GLY A 1 206 ? -3.592 -14.461 7.477 1 97.69 206 GLY A CA 1
ATOM 1590 C C . GLY A 1 206 ? -3.703 -14.984 6.059 1 97.69 206 GLY A C 1
ATOM 1591 O O . GLY A 1 206 ? -4.25 -16.062 5.832 1 97.69 206 GLY A O 1
ATOM 1592 N N . VAL A 1 207 ? -3.326 -14.227 5.102 1 98.5 207 VAL A N 1
ATOM 1593 C CA . VAL A 1 207 ? -3.352 -14.594 3.689 1 98.5 207 VAL A CA 1
ATOM 1594 C C . VAL A 1 207 ? -2.039 -15.273 3.309 1 98.5 207 VAL A C 1
ATOM 1596 O O . VAL A 1 207 ? -0.958 -14.758 3.596 1 98.5 207 VAL A O 1
ATOM 1599 N N . GLY A 1 208 ? -2.102 -16.484 2.73 1 98.56 208 GLY A N 1
ATOM 1600 C CA . GLY A 1 208 ? -0.906 -17.172 2.279 1 98.56 208 GLY A CA 1
ATOM 1601 C C . GLY A 1 208 ? -0.334 -16.609 0.994 1 98.56 208 GLY A C 1
ATOM 1602 O O . GLY A 1 208 ? -1.052 -16.453 0.003 1 98.56 208 GLY A O 1
ATOM 1603 N N . ILE A 1 209 ? 0.929 -16.297 0.993 1 98.88 209 ILE A N 1
ATOM 1604 C CA . ILE A 1 209 ? 1.57 -15.688 -0.17 1 98.88 209 ILE A CA 1
ATOM 1605 C C . ILE A 1 209 ? 2.146 -16.781 -1.067 1 98.88 209 ILE A C 1
ATOM 1607 O O . ILE A 1 209 ? 2.973 -17.594 -0.626 1 98.88 209 ILE A O 1
ATOM 1611 N N . THR A 1 210 ? 1.697 -16.828 -2.297 1 98.81 210 THR A N 1
ATOM 1612 C CA . THR A 1 210 ? 2.305 -17.641 -3.352 1 98.81 210 THR A CA 1
ATOM 1613 C C . THR A 1 210 ? 3.008 -16.75 -4.371 1 98.81 210 THR A C 1
ATOM 1615 O O . THR A 1 210 ? 2.537 -15.648 -4.672 1 98.81 210 THR A O 1
ATOM 1618 N N . VAL A 1 211 ? 4.117 -17.188 -4.863 1 98.75 211 VAL A N 1
ATOM 1619 C CA . VAL A 1 211 ? 4.996 -16.297 -5.613 1 98.75 211 VAL A CA 1
ATOM 1620 C C . VAL A 1 211 ? 5.02 -16.719 -7.082 1 98.75 211 VAL A C 1
ATOM 1622 O O . VAL A 1 211 ? 5.32 -17.875 -7.402 1 98.75 211 VAL A O 1
ATOM 1625 N N . TRP A 1 212 ? 4.684 -15.781 -7.957 1 97.81 212 TRP A N 1
ATOM 1626 C CA . TRP A 1 212 ? 4.887 -16.016 -9.383 1 97.81 212 TRP A CA 1
ATOM 1627 C C . TRP A 1 212 ? 6.145 -15.32 -9.883 1 97.81 212 TRP A C 1
ATOM 1629 O O . TRP A 1 212 ? 6.594 -14.336 -9.281 1 97.81 212 TRP A O 1
ATOM 1639 N N . SER A 1 213 ? 6.812 -15.938 -10.891 1 96.25 213 SER A N 1
ATOM 1640 C CA . SER A 1 213 ? 8.031 -15.477 -11.547 1 96.25 213 SER A CA 1
ATOM 1641 C C . SER A 1 213 ? 9.172 -15.312 -10.547 1 96.25 213 SER A C 1
ATOM 1643 O O . SER A 1 213 ? 9.836 -14.281 -10.516 1 96.25 213 SER A O 1
ATOM 1645 N N . PRO A 1 214 ? 9.43 -16.359 -9.812 1 97.44 214 PRO A N 1
ATOM 1646 C CA . PRO A 1 214 ? 10.461 -16.281 -8.773 1 97.44 214 PRO A CA 1
ATOM 1647 C C . PRO A 1 214 ? 11.867 -16.109 -9.336 1 97.44 214 PRO A C 1
ATOM 1649 O O . PRO A 1 214 ? 12.781 -15.703 -8.617 1 97.44 214 PRO A O 1
ATOM 1652 N N . LEU A 1 215 ? 12.062 -16.438 -10.609 1 96.25 215 LEU A N 1
ATOM 1653 C CA . LEU A 1 215 ? 13.375 -16.328 -11.234 1 96.25 215 LEU A CA 1
ATOM 1654 C C . LEU A 1 215 ? 13.422 -15.133 -12.18 1 96.25 215 LEU A C 1
ATOM 1656 O O . LEU A 1 215 ? 14.336 -15.023 -13 1 96.25 215 LEU A O 1
ATOM 1660 N N . ALA A 1 216 ? 12.438 -14.328 -12.102 1 94.25 216 ALA A N 1
ATOM 1661 C CA . ALA A 1 216 ? 12.359 -13.117 -12.914 1 94.25 216 ALA A CA 1
ATOM 1662 C C . ALA A 1 216 ? 12.484 -13.445 -14.398 1 94.25 216 ALA A C 1
ATOM 1664 O O . ALA A 1 216 ? 13.328 -12.883 -15.102 1 94.25 216 ALA A O 1
ATOM 1665 N N . GLY A 1 217 ? 11.594 -14.336 -14.844 1 88.81 217 GLY A N 1
ATOM 1666 C CA . GLY A 1 217 ? 11.602 -14.711 -16.25 1 88.81 217 GLY A CA 1
ATOM 1667 C C . GLY A 1 217 ? 12.836 -15.508 -16.641 1 88.81 217 GLY A C 1
ATOM 1668 O O . GLY A 1 217 ? 13.266 -15.453 -17.797 1 88.81 217 GLY A O 1
ATOM 1669 N N . GLY A 1 218 ? 13.516 -16.062 -15.703 1 90.69 218 GLY A N 1
ATOM 1670 C CA . GLY A 1 218 ? 14.695 -16.844 -15.977 1 90.69 218 GLY A CA 1
ATOM 1671 C C . GLY A 1 218 ? 15.992 -16.078 -15.812 1 90.69 218 GLY A C 1
ATOM 1672 O O . GLY A 1 218 ? 17.078 -16.656 -15.828 1 90.69 218 GLY A O 1
ATOM 1673 N N . PHE A 1 219 ? 15.93 -14.828 -15.578 1 92.44 219 PHE A N 1
ATOM 1674 C CA . PHE A 1 219 ? 17.109 -13.984 -15.453 1 92.44 219 PHE A CA 1
ATOM 1675 C C . PHE A 1 219 ? 18.016 -14.477 -14.328 1 92.44 219 PHE A C 1
ATOM 1677 O O . PHE A 1 219 ? 19.234 -14.539 -14.484 1 92.44 219 PHE A O 1
ATOM 1684 N N . LEU A 1 220 ? 17.453 -14.945 -13.258 1 95.5 220 LEU A N 1
ATOM 1685 C CA . LEU A 1 220 ? 18.219 -15.289 -12.055 1 95.5 220 LEU A CA 1
ATOM 1686 C C . LEU A 1 220 ? 18.797 -16.688 -12.164 1 95.5 220 LEU A C 1
ATOM 1688 O O . LEU A 1 220 ? 19.516 -17.141 -11.266 1 95.5 220 LEU A O 1
ATOM 1692 N N . SER A 1 221 ? 18.484 -17.375 -13.242 1 92.56 221 SER A N 1
ATOM 1693 C CA . SER A 1 221 ? 19.125 -18.656 -13.508 1 92.56 221 SER A CA 1
ATOM 1694 C C . SER A 1 221 ? 20.594 -18.469 -13.93 1 92.56 221 SER A C 1
ATOM 1696 O O . SER A 1 221 ? 21.375 -19.406 -13.891 1 92.56 221 SER A O 1
ATOM 1698 N N . GLY A 1 222 ? 20.891 -17.234 -14.383 1 89.94 222 GLY A N 1
ATOM 1699 C CA . GLY A 1 222 ? 22.234 -16.938 -14.836 1 89.94 222 GLY A CA 1
ATOM 1700 C C . GLY A 1 222 ? 22.438 -17.156 -16.328 1 89.94 222 GLY A C 1
ATOM 1701 O O . GLY A 1 222 ? 23.531 -16.953 -16.844 1 89.94 222 GLY A O 1
ATOM 1702 N N . LYS A 1 223 ? 21.422 -17.484 -16.922 1 84.75 223 LYS A N 1
ATOM 1703 C CA . LYS A 1 223 ? 21.547 -17.766 -18.344 1 84.75 223 LYS A CA 1
ATOM 1704 C C . LYS A 1 223 ? 21.734 -16.484 -19.141 1 84.75 223 LYS A C 1
ATOM 1706 O O . LYS A 1 223 ? 22.266 -16.5 -20.266 1 84.75 223 LYS A O 1
ATOM 1711 N N . TYR A 1 224 ? 21.312 -15.359 -18.594 1 81.31 224 TYR A N 1
ATOM 1712 C CA . TYR A 1 224 ? 21.516 -14.047 -19.203 1 81.31 224 TYR A CA 1
ATOM 1713 C C . TYR A 1 224 ? 22.734 -13.352 -18.609 1 81.31 224 TYR A C 1
ATOM 1715 O O . TYR A 1 224 ? 22.875 -13.234 -17.391 1 81.31 224 TYR A O 1
ATOM 1723 N N . THR A 1 225 ? 23.656 -13.109 -19.453 1 80.12 225 THR A N 1
ATOM 1724 C CA . THR A 1 225 ? 24.891 -12.461 -18.984 1 80.12 225 THR A CA 1
ATOM 1725 C C . THR A 1 225 ? 25.062 -11.109 -19.672 1 80.12 225 THR A C 1
ATOM 1727 O O . THR A 1 225 ? 24.344 -10.781 -20.625 1 80.12 225 THR A O 1
ATOM 1730 N N . ARG A 1 226 ? 26 -10.289 -19.078 1 80.62 226 ARG A N 1
ATOM 1731 C CA . ARG A 1 226 ? 26.359 -9.016 -19.688 1 80.62 226 ARG A CA 1
ATOM 1732 C C . ARG A 1 226 ? 26.812 -9.203 -21.141 1 80.62 226 ARG A C 1
ATOM 1734 O O . ARG A 1 226 ? 26.484 -8.391 -22 1 80.62 226 ARG A O 1
ATOM 1741 N N . GLU A 1 227 ? 27.453 -10.312 -21.359 1 78.44 227 GLU A N 1
ATOM 1742 C CA . GLU A 1 227 ? 28.016 -10.641 -22.672 1 78.44 227 GLU A CA 1
ATOM 1743 C C . GLU A 1 227 ? 26.938 -11.195 -23.594 1 78.44 227 GLU A C 1
ATOM 1745 O O . GLU A 1 227 ? 27.016 -11.031 -24.812 1 78.44 227 GLU A O 1
ATOM 1750 N N . ASP A 1 228 ? 25.938 -11.867 -23.031 1 75.69 228 ASP A N 1
ATOM 1751 C CA . ASP A 1 228 ? 24.828 -12.438 -23.781 1 75.69 228 ASP A CA 1
ATOM 1752 C C . ASP A 1 228 ? 23.5 -12.094 -23.141 1 75.69 228 ASP A C 1
ATOM 1754 O O . ASP A 1 228 ? 22.875 -12.945 -22.5 1 75.69 228 ASP A O 1
ATOM 1758 N N . PRO A 1 229 ? 23.109 -10.867 -23.406 1 73.31 229 PRO A N 1
ATOM 1759 C CA . PRO A 1 229 ? 21.891 -10.422 -22.719 1 73.31 229 PRO A CA 1
ATOM 1760 C C . PRO A 1 229 ? 20.641 -11.148 -23.203 1 73.31 229 PRO A C 1
ATOM 1762 O O . PRO A 1 229 ? 19.594 -11.109 -22.547 1 73.31 229 PRO A O 1
ATOM 1765 N N . GLU A 1 230 ? 20.734 -11.836 -24.359 1 69.44 230 GLU A N 1
ATOM 1766 C CA . GLU A 1 230 ? 19.562 -12.539 -24.891 1 69.44 230 GLU A CA 1
ATOM 1767 C C . GLU A 1 230 ? 19.516 -13.984 -24.391 1 69.44 230 GLU A C 1
ATOM 1769 O O . GLU A 1 230 ? 18.484 -14.641 -24.484 1 69.44 230 GLU A O 1
ATOM 1774 N N . GLY A 1 231 ? 20.562 -14.398 -23.672 1 61.34 231 GLY A N 1
ATOM 1775 C CA . GLY A 1 231 ? 20.641 -15.68 -23 1 61.34 231 GLY A CA 1
ATOM 1776 C C . GLY A 1 231 ? 20.406 -16.859 -23.922 1 61.34 231 GLY A C 1
ATOM 1777 O O . GLY A 1 231 ? 19.766 -17.844 -23.547 1 61.34 231 GLY A O 1
ATOM 1778 N N . GLY A 1 232 ? 20.812 -16.781 -25.25 1 56.53 232 GLY A N 1
ATOM 1779 C CA . GLY A 1 232 ? 20.656 -17.859 -26.219 1 56.53 232 GLY A CA 1
ATOM 1780 C C . GLY A 1 232 ? 19.219 -18.078 -26.625 1 56.53 232 GLY A C 1
ATOM 1781 O O . GLY A 1 232 ? 18.828 -19.203 -26.953 1 56.53 232 GLY A O 1
ATOM 1782 N N . GLY A 1 233 ? 18.25 -17.078 -26.531 1 53.72 233 GLY A N 1
ATOM 1783 C CA . GLY A 1 233 ? 16.859 -17.156 -26.938 1 53.72 233 GLY A CA 1
ATOM 1784 C C . GLY A 1 233 ? 15.906 -17.375 -25.781 1 53.72 233 GLY A C 1
ATOM 1785 O O . GLY A 1 233 ? 14.859 -18 -25.938 1 53.72 233 GLY A O 1
ATOM 1786 N N . GLY A 1 234 ? 16.25 -16.953 -24.703 1 53.75 234 GLY A N 1
ATOM 1787 C CA . GLY A 1 234 ? 15.531 -17.266 -23.484 1 53.75 234 GLY A CA 1
ATOM 1788 C C . GLY A 1 234 ? 14.227 -16.5 -23.344 1 53.75 234 GLY A C 1
ATOM 1789 O O . GLY A 1 234 ? 13.906 -15.648 -24.172 1 53.75 234 GLY A O 1
ATOM 1790 N N . ARG A 1 235 ? 13.242 -16.953 -22.578 1 50.94 235 ARG A N 1
ATOM 1791 C CA . ARG A 1 235 ? 11.891 -16.484 -22.297 1 50.94 235 ARG A CA 1
ATOM 1792 C C . ARG A 1 235 ? 11.852 -14.961 -22.172 1 50.94 235 ARG A C 1
ATOM 1794 O O . ARG A 1 235 ? 10.852 -14.328 -22.516 1 50.94 235 ARG A O 1
ATOM 1801 N N . LEU A 1 236 ? 12.992 -14.258 -21.672 1 53 236 LEU A N 1
ATOM 1802 C CA . LEU A 1 236 ? 12.992 -12.82 -21.438 1 53 236 LEU A CA 1
ATOM 1803 C C . LEU A 1 236 ? 12.922 -12.055 -22.75 1 53 236 LEU A C 1
ATOM 1805 O O . LEU A 1 236 ? 12.344 -10.969 -22.812 1 53 236 LEU A O 1
ATOM 1809 N N . THR A 1 237 ? 13.516 -12.602 -23.828 1 47.72 237 THR A N 1
ATOM 1810 C CA . THR A 1 237 ? 13.547 -11.82 -25.047 1 47.72 237 THR A CA 1
ATOM 1811 C C . THR A 1 237 ? 12.133 -11.484 -25.516 1 47.72 237 THR A C 1
ATOM 1813 O O . THR A 1 237 ? 11.898 -10.414 -26.078 1 47.72 237 THR A O 1
ATOM 1816 N N . GLY A 1 238 ? 11.203 -12.227 -25.203 1 47.75 238 GLY A N 1
ATOM 1817 C CA . GLY A 1 238 ? 9.82 -11.969 -25.562 1 47.75 238 GLY A CA 1
ATOM 1818 C C . GLY A 1 238 ? 8.977 -11.492 -24.391 1 47.75 238 GLY A C 1
ATOM 1819 O O . GLY A 1 238 ? 7.871 -10.984 -24.594 1 47.75 238 GLY A O 1
ATOM 1820 N N . PHE A 1 239 ? 9.5 -11.719 -23.203 1 54.5 239 PHE A N 1
ATOM 1821 C CA . PHE A 1 239 ? 8.719 -11.398 -22.016 1 54.5 239 PHE A CA 1
ATOM 1822 C C . PHE A 1 239 ? 9.391 -10.297 -21.203 1 54.5 239 PHE A C 1
ATOM 1824 O O . PHE A 1 239 ? 9.328 -10.297 -19.969 1 54.5 239 PHE A O 1
ATOM 1831 N N . ASP A 1 240 ? 10.008 -9.383 -21.766 1 65.19 240 ASP A N 1
ATOM 1832 C CA . ASP A 1 240 ? 10.531 -8.25 -21.016 1 65.19 240 ASP A CA 1
ATOM 1833 C C . ASP A 1 240 ? 9.414 -7.523 -20.266 1 65.19 240 ASP A C 1
ATOM 1835 O O . ASP A 1 240 ? 9.211 -6.324 -20.469 1 65.19 240 ASP A O 1
ATOM 1839 N N . PHE A 1 241 ? 8.797 -8.375 -19.438 1 79.31 241 PHE A N 1
ATOM 1840 C CA . PHE A 1 241 ? 7.586 -7.961 -18.734 1 79.31 241 PHE A CA 1
ATOM 1841 C C . PHE A 1 241 ? 7.93 -7.379 -17.359 1 79.31 241 PHE A C 1
ATOM 1843 O O . PHE A 1 241 ? 7.289 -6.43 -16.906 1 79.31 241 PHE A O 1
ATOM 1850 N N . LEU A 1 242 ? 9.047 -7.812 -16.812 1 87.44 242 LEU A N 1
ATOM 1851 C CA . LEU A 1 242 ? 9.383 -7.43 -15.445 1 87.44 242 LEU A CA 1
ATOM 1852 C C . LEU A 1 242 ? 10.367 -6.27 -15.43 1 87.44 242 LEU A C 1
ATOM 1854 O O . LEU A 1 242 ? 11.477 -6.383 -15.953 1 87.44 242 LEU A O 1
ATOM 1858 N N . PRO A 1 243 ? 9.969 -5.207 -14.898 1 88.94 243 PRO A N 1
ATOM 1859 C CA . PRO A 1 243 ? 10.883 -4.062 -14.836 1 88.94 243 PRO A CA 1
ATOM 1860 C C . PRO A 1 243 ? 11.891 -4.176 -13.695 1 88.94 243 PRO A C 1
ATOM 1862 O O . PRO A 1 243 ? 11.5 -4.316 -12.531 1 88.94 243 PRO A O 1
ATOM 1865 N N . PHE A 1 244 ? 13.227 -4.25 -14.047 1 87.94 244 PHE A N 1
ATOM 1866 C CA . PHE A 1 244 ? 14.289 -4.152 -13.055 1 87.94 244 PHE A CA 1
ATOM 1867 C C . PHE A 1 244 ? 15.594 -3.717 -13.703 1 87.94 244 PHE A C 1
ATOM 1869 O O . PHE A 1 244 ? 15.727 -3.752 -14.93 1 87.94 244 PHE A O 1
ATOM 1876 N N . ASP A 1 245 ? 16.484 -3.176 -12.93 1 88.31 245 ASP A N 1
ATOM 1877 C CA . ASP A 1 245 ? 17.812 -2.752 -13.375 1 88.31 245 ASP A CA 1
ATOM 1878 C C . ASP A 1 245 ? 18.688 -3.957 -13.711 1 88.31 245 ASP A C 1
ATOM 1880 O O . ASP A 1 245 ? 19.188 -4.637 -12.812 1 88.31 245 ASP A O 1
ATOM 1884 N N . ARG A 1 246 ? 18.984 -4.156 -14.953 1 88.88 246 ARG A N 1
ATOM 1885 C CA . ARG A 1 246 ? 19.719 -5.348 -15.391 1 88.88 246 ARG A CA 1
ATOM 1886 C C . ARG A 1 246 ? 21.156 -5.336 -14.883 1 88.88 246 ARG A C 1
ATOM 1888 O O . ARG A 1 246 ? 21.719 -6.387 -14.57 1 88.88 246 ARG A O 1
ATOM 1895 N N . GLU A 1 247 ? 21.703 -4.125 -14.82 1 91 247 GLU A N 1
ATOM 1896 C CA . GLU A 1 247 ? 23.062 -4.059 -14.312 1 91 247 GLU A CA 1
ATOM 1897 C C . GLU A 1 247 ? 23.141 -4.512 -12.859 1 91 247 GLU A C 1
ATOM 1899 O O . GLU A 1 247 ? 24.031 -5.285 -12.484 1 91 247 GLU A O 1
ATOM 1904 N N . ARG A 1 248 ? 22.266 -4.078 -12.109 1 91.12 248 ARG A N 1
ATOM 1905 C CA . ARG A 1 248 ? 22.172 -4.559 -10.734 1 91.12 248 ARG A CA 1
ATOM 1906 C C . ARG A 1 248 ? 21.844 -6.047 -10.688 1 91.12 248 ARG A C 1
ATOM 1908 O O . ARG A 1 248 ? 22.344 -6.773 -9.828 1 91.12 248 ARG A O 1
ATOM 1915 N N . GLY A 1 249 ? 21.047 -6.457 -11.617 1 94.62 249 GLY A N 1
ATOM 1916 C CA . GLY A 1 249 ? 20.672 -7.859 -11.719 1 94.62 249 GLY A CA 1
ATOM 1917 C C . GLY A 1 249 ? 21.859 -8.766 -11.984 1 94.62 249 GLY A C 1
ATOM 1918 O O . GLY A 1 249 ? 21.969 -9.844 -11.391 1 94.62 249 GLY A O 1
ATOM 1919 N N . TYR A 1 250 ? 22.766 -8.281 -12.812 1 95.25 250 TYR A N 1
ATOM 1920 C CA . TYR A 1 250 ? 23.953 -9.078 -13.109 1 95.25 250 TYR A CA 1
ATOM 1921 C C . TYR A 1 250 ? 24.812 -9.25 -11.859 1 95.25 250 TYR A C 1
ATOM 1923 O O . TYR A 1 250 ? 25.375 -10.328 -11.633 1 95.25 250 TYR A O 1
ATOM 1931 N N . ALA A 1 251 ? 24.859 -8.234 -11.086 1 95.81 251 ALA A N 1
ATOM 1932 C CA . ALA A 1 251 ? 25.609 -8.336 -9.828 1 95.81 251 ALA A CA 1
ATOM 1933 C C . ALA A 1 251 ? 24.969 -9.359 -8.898 1 95.81 251 ALA A C 1
ATOM 1935 O O . ALA A 1 251 ? 25.688 -10.094 -8.195 1 95.81 251 ALA A O 1
ATOM 1936 N N . VAL A 1 252 ? 23.688 -9.422 -8.906 1 97.31 252 VAL A N 1
ATOM 1937 C CA . VAL A 1 252 ? 22.969 -10.398 -8.094 1 97.31 252 VAL A CA 1
ATOM 1938 C C . VAL A 1 252 ? 23.266 -11.805 -8.602 1 97.31 252 VAL A C 1
ATOM 1940 O O . VAL A 1 252 ? 23.531 -12.711 -7.809 1 97.31 252 VAL A O 1
ATOM 1943 N N . VAL A 1 253 ? 23.266 -11.969 -9.891 1 97.06 253 VAL A N 1
ATOM 1944 C CA . VAL A 1 253 ? 23.547 -13.273 -10.484 1 97.06 253 VAL A CA 1
ATOM 1945 C C . VAL A 1 253 ? 24.969 -13.719 -10.125 1 97.06 253 VAL A C 1
ATOM 1947 O O . VAL A 1 253 ? 25.203 -14.891 -9.836 1 97.06 253 VAL A O 1
ATOM 1950 N N . ASP A 1 254 ? 25.906 -12.75 -10.117 1 96.69 254 ASP A N 1
ATOM 1951 C CA . ASP A 1 254 ? 27.281 -13.07 -9.719 1 96.69 254 ASP A CA 1
ATOM 1952 C C . ASP A 1 254 ? 27.328 -13.602 -8.289 1 96.69 254 ASP A C 1
ATOM 1954 O O . ASP A 1 254 ? 28 -14.594 -8.008 1 96.69 254 ASP A O 1
ATOM 1958 N N . LYS A 1 255 ? 26.594 -12.953 -7.488 1 97.69 255 LYS A N 1
ATOM 1959 C CA . LYS A 1 255 ? 26.516 -13.391 -6.102 1 97.69 255 LYS A CA 1
ATOM 1960 C C . LYS A 1 255 ? 25.875 -14.766 -5.992 1 97.69 255 LYS A C 1
ATOM 1962 O O . LYS A 1 255 ? 26.312 -15.617 -5.215 1 97.69 255 LYS A O 1
ATOM 1967 N N . LEU A 1 256 ? 24.828 -15.008 -6.73 1 98.44 256 LEU A N 1
ATOM 1968 C CA . LEU A 1 256 ? 24.172 -16.297 -6.762 1 98.44 256 LEU A CA 1
ATOM 1969 C C . LEU A 1 256 ? 25.125 -17.406 -7.203 1 98.44 256 LEU A C 1
ATOM 1971 O O . LEU A 1 256 ? 25.141 -18.484 -6.629 1 98.44 256 LEU A O 1
ATOM 1975 N N . ARG A 1 257 ? 25.953 -17.094 -8.164 1 97.62 257 ARG A N 1
ATOM 1976 C CA . ARG A 1 257 ? 26.922 -18.062 -8.672 1 97.62 257 ARG A CA 1
ATOM 1977 C C . ARG A 1 257 ? 27.953 -18.438 -7.598 1 97.62 257 ARG A C 1
ATOM 1979 O O . ARG A 1 257 ? 28.312 -19.594 -7.457 1 97.62 257 ARG A O 1
ATOM 1986 N N . GLU A 1 258 ? 28.359 -17.422 -6.938 1 98 258 GLU A N 1
ATOM 1987 C CA . GLU A 1 258 ? 29.312 -17.656 -5.863 1 98 258 GLU A CA 1
ATOM 1988 C C . GLU A 1 258 ? 28.734 -18.578 -4.797 1 98 258 GLU A C 1
ATOM 1990 O O . GLU A 1 258 ? 29.391 -19.547 -4.387 1 98 258 GLU A O 1
ATOM 1995 N N . ILE A 1 259 ? 27.547 -18.312 -4.371 1 98.5 259 ILE A N 1
ATOM 1996 C CA . ILE A 1 259 ? 26.891 -19.125 -3.35 1 98.5 259 ILE A CA 1
ATOM 1997 C C . ILE A 1 259 ? 26.609 -20.531 -3.898 1 98.5 259 ILE A C 1
ATOM 1999 O O . ILE A 1 259 ? 26.812 -21.531 -3.203 1 98.5 259 ILE A O 1
ATOM 2003 N N . ALA A 1 260 ? 26.172 -20.594 -5.145 1 98.19 260 ALA A N 1
ATOM 2004 C CA . ALA A 1 260 ? 25.875 -21.859 -5.805 1 98.19 260 ALA A CA 1
ATOM 2005 C C . ALA A 1 260 ? 27.094 -22.781 -5.82 1 98.19 260 ALA A C 1
ATOM 2007 O O . ALA A 1 260 ? 26.984 -23.984 -5.57 1 98.19 260 ALA A O 1
ATOM 2008 N N . ALA A 1 261 ? 28.219 -22.234 -6.051 1 97.88 261 ALA A N 1
ATOM 2009 C CA . ALA A 1 261 ? 29.469 -23 -6.117 1 97.88 261 ALA A CA 1
ATOM 2010 C C . ALA A 1 261 ? 29.781 -23.641 -4.773 1 97.88 261 ALA A C 1
ATOM 2012 O O . ALA A 1 261 ? 30.266 -24.781 -4.727 1 97.88 261 ALA A O 1
ATOM 2013 N N . VAL A 1 262 ? 29.469 -22.984 -3.758 1 97.94 262 VAL A N 1
ATOM 2014 C CA . VAL A 1 262 ? 29.75 -23.469 -2.412 1 97.94 262 VAL A CA 1
ATOM 2015 C C . VAL A 1 262 ? 28.844 -24.656 -2.096 1 97.94 262 VAL A C 1
ATOM 2017 O O . VAL A 1 262 ? 29.266 -25.625 -1.455 1 97.94 262 VAL A O 1
ATOM 2020 N N . HIS A 1 263 ? 27.672 -24.672 -2.604 1 98.12 263 HIS A N 1
ATOM 2021 C CA . HIS A 1 263 ? 26.656 -25.656 -2.225 1 98.12 263 HIS A CA 1
ATOM 2022 C C . HIS A 1 263 ? 26.547 -26.766 -3.271 1 98.12 263 HIS A C 1
ATOM 2024 O O . HIS A 1 263 ? 25.797 -27.719 -3.086 1 98.12 263 HIS A O 1
ATOM 2030 N N . GLY A 1 264 ? 27.281 -26.641 -4.414 1 97.31 264 GLY A N 1
ATOM 2031 C CA . GLY A 1 264 ? 27.047 -27.547 -5.523 1 97.31 264 GLY A CA 1
ATOM 2032 C C . GLY A 1 264 ? 25.656 -27.438 -6.109 1 97.31 264 GLY A C 1
ATOM 2033 O O . GLY A 1 264 ? 25.016 -28.453 -6.41 1 97.31 264 GLY A O 1
ATOM 2034 N N . ALA A 1 265 ? 25.141 -26.25 -6.117 1 97.94 265 ALA A N 1
ATOM 2035 C CA . ALA A 1 265 ? 23.797 -25.953 -6.605 1 97.94 265 ALA A CA 1
ATOM 2036 C C . ALA A 1 265 ? 23.859 -25.031 -7.824 1 97.94 265 ALA A C 1
ATOM 2038 O O . ALA A 1 265 ? 24.938 -24.703 -8.312 1 97.94 265 ALA A O 1
ATOM 2039 N N . THR A 1 266 ? 22.797 -24.734 -8.383 1 97.44 266 THR A N 1
ATOM 2040 C CA . THR A 1 266 ? 22.703 -23.766 -9.469 1 97.44 266 THR A CA 1
ATOM 2041 C C . THR A 1 266 ? 22.234 -22.406 -8.945 1 97.44 266 THR A C 1
ATOM 2043 O O . THR A 1 266 ? 21.656 -22.312 -7.859 1 97.44 266 THR A O 1
ATOM 2046 N N . PRO A 1 267 ? 22.516 -21.344 -9.719 1 97.56 267 PRO A N 1
ATOM 2047 C CA . PRO A 1 267 ? 22.016 -20.031 -9.305 1 97.56 267 PRO A CA 1
ATOM 2048 C C . PRO A 1 267 ? 20.5 -20.016 -9.133 1 97.56 267 PRO A C 1
ATOM 2050 O O . PRO A 1 267 ? 20 -19.375 -8.195 1 97.56 267 PRO A O 1
ATOM 2053 N N . ALA A 1 268 ? 19.828 -20.703 -9.961 1 97.44 268 ALA A N 1
ATOM 2054 C CA . ALA A 1 268 ? 18.375 -20.781 -9.859 1 97.44 268 ALA A CA 1
ATOM 2055 C C . ALA A 1 268 ? 17.953 -21.391 -8.531 1 97.44 268 ALA A C 1
ATOM 2057 O O . ALA A 1 268 ? 17.047 -20.891 -7.863 1 97.44 268 ALA A O 1
ATOM 2058 N N . GLN A 1 269 ? 18.594 -22.438 -8.18 1 98.25 269 GLN A N 1
ATOM 2059 C CA . GLN A 1 269 ? 18.281 -23.109 -6.914 1 98.25 269 GLN A CA 1
ATOM 2060 C C . GLN A 1 269 ? 18.516 -22.172 -5.73 1 98.25 269 GLN A C 1
ATOM 2062 O O . GLN A 1 269 ? 17.734 -22.141 -4.789 1 98.25 269 GLN A O 1
ATOM 2067 N N . VAL A 1 270 ? 19.594 -21.406 -5.789 1 98.69 270 VAL A N 1
ATOM 2068 C CA . VAL A 1 270 ? 19.922 -20.484 -4.711 1 98.69 270 VAL A CA 1
ATOM 2069 C C . VAL A 1 270 ? 18.859 -19.391 -4.617 1 98.69 270 VAL A C 1
ATOM 2071 O O . VAL A 1 270 ? 18.406 -19.047 -3.525 1 98.69 270 VAL A O 1
ATOM 2074 N N . ALA A 1 271 ? 18.469 -18.859 -5.758 1 98.62 271 ALA A N 1
ATOM 2075 C CA . ALA A 1 271 ? 17.438 -17.828 -5.785 1 98.62 271 ALA A CA 1
ATOM 2076 C C . ALA A 1 271 ? 16.125 -18.359 -5.199 1 98.62 271 ALA A C 1
ATOM 2078 O O . ALA A 1 271 ? 15.484 -17.672 -4.406 1 98.62 271 ALA A O 1
ATOM 2079 N N . LEU A 1 272 ? 15.734 -19.516 -5.551 1 98.62 272 LEU A N 1
ATOM 2080 C CA . LEU A 1 272 ? 14.508 -20.109 -5.055 1 98.62 272 LEU A CA 1
ATOM 2081 C C . LEU A 1 272 ? 14.609 -20.422 -3.562 1 98.62 272 LEU A C 1
ATOM 2083 O O . LEU A 1 272 ? 13.648 -20.203 -2.814 1 98.62 272 LEU A O 1
ATOM 2087 N N . ALA A 1 273 ? 15.742 -20.906 -3.143 1 98.56 273 ALA A N 1
ATOM 2088 C CA . ALA A 1 273 ? 15.961 -21.203 -1.73 1 98.56 273 ALA A CA 1
ATOM 2089 C C . ALA A 1 273 ? 15.859 -19.938 -0.88 1 98.56 273 ALA A C 1
ATOM 2091 O O . ALA A 1 273 ? 15.383 -19.984 0.254 1 98.56 273 ALA A O 1
ATOM 2092 N N . TRP A 1 274 ? 16.391 -18.859 -1.419 1 98.69 274 TRP A N 1
ATOM 2093 C CA . TRP A 1 274 ? 16.25 -17.578 -0.728 1 98.69 274 TRP A CA 1
ATOM 2094 C C . TRP A 1 274 ? 14.781 -17.25 -0.488 1 98.69 274 TRP A C 1
ATOM 2096 O O . TRP A 1 274 ? 14.398 -16.875 0.621 1 98.69 274 TRP A O 1
ATOM 2106 N N . LEU A 1 275 ? 13.969 -17.406 -1.465 1 98.56 275 LEU A N 1
ATOM 2107 C CA . LEU A 1 275 ? 12.539 -17.172 -1.326 1 98.56 275 LEU A CA 1
ATOM 2108 C C . LEU A 1 275 ? 11.922 -18.109 -0.294 1 98.56 275 LEU A C 1
ATOM 2110 O O . LEU A 1 275 ? 11.102 -17.688 0.52 1 98.56 275 LEU A O 1
ATOM 2114 N N . LEU A 1 276 ? 12.328 -19.359 -0.326 1 97.88 276 LEU A N 1
ATOM 2115 C CA . LEU A 1 276 ? 11.797 -20.359 0.587 1 97.88 276 LEU A CA 1
ATOM 2116 C C . LEU A 1 276 ? 12.188 -20.047 2.027 1 97.88 276 LEU A C 1
ATOM 2118 O O . LEU A 1 276 ? 11.539 -20.516 2.967 1 97.88 276 LEU A O 1
ATOM 2122 N N . SER A 1 277 ? 13.273 -19.281 2.189 1 97.38 277 SER A N 1
ATOM 2123 C CA . SER A 1 277 ? 13.727 -18.938 3.529 1 97.38 277 SER A CA 1
ATOM 2124 C C . SER A 1 277 ? 12.852 -17.844 4.145 1 97.38 277 SER A C 1
ATOM 2126 O O . SER A 1 277 ? 12.906 -17.609 5.352 1 97.38 277 SER A O 1
ATOM 2128 N N . ARG A 1 278 ? 12.094 -17.172 3.285 1 96.81 278 ARG A N 1
ATOM 2129 C CA . ARG A 1 278 ? 11.195 -16.156 3.814 1 96.81 278 ARG A CA 1
ATOM 2130 C C . ARG A 1 278 ? 10.031 -16.797 4.57 1 96.81 278 ARG A C 1
ATOM 2132 O O . ARG A 1 278 ? 9.258 -17.562 3.994 1 96.81 278 ARG A O 1
ATOM 2139 N N . PRO A 1 279 ? 9.82 -16.391 5.797 1 94.62 279 PRO A N 1
ATOM 2140 C CA . PRO A 1 279 ? 8.789 -17.062 6.582 1 94.62 279 PRO A CA 1
ATOM 2141 C C . PRO A 1 279 ? 7.375 -16.75 6.09 1 94.62 279 PRO A C 1
ATOM 2143 O O . PRO A 1 279 ? 6.441 -17.5 6.375 1 94.62 279 PRO A O 1
ATOM 2146 N N . TYR A 1 280 ? 7.207 -15.68 5.309 1 96.75 280 TYR A N 1
ATOM 2147 C CA . TYR A 1 280 ? 5.875 -15.266 4.883 1 96.75 280 TYR A CA 1
ATOM 2148 C C . TYR A 1 280 ? 5.547 -15.828 3.502 1 96.75 280 TYR A C 1
ATOM 2150 O O . TYR A 1 280 ? 4.457 -15.594 2.975 1 96.75 280 TYR A O 1
ATOM 2158 N N . VAL A 1 281 ? 6.426 -16.594 2.92 1 98.19 281 VAL A N 1
ATOM 2159 C CA . VAL A 1 281 ? 6.176 -17.219 1.628 1 98.19 281 VAL A CA 1
ATOM 2160 C C . VAL A 1 281 ? 5.648 -18.641 1.836 1 98.19 281 VAL A C 1
ATOM 2162 O O . VAL A 1 281 ? 6.336 -19.484 2.416 1 98.19 281 VAL A O 1
ATOM 2165 N N . ALA A 1 282 ? 4.438 -18.844 1.372 1 98.38 282 ALA A N 1
ATOM 2166 C CA . ALA A 1 282 ? 3.83 -20.172 1.524 1 98.38 282 ALA A CA 1
ATOM 2167 C C . ALA A 1 282 ? 4.324 -21.125 0.446 1 98.38 282 ALA A C 1
ATOM 2169 O O . ALA A 1 282 ? 4.738 -22.25 0.747 1 98.38 282 ALA A O 1
ATOM 2170 N N . SER A 1 283 ? 4.309 -20.688 -0.757 1 98.62 283 SER A N 1
ATOM 2171 C CA . SER A 1 283 ? 4.676 -21.547 -1.878 1 98.62 283 SER A CA 1
ATOM 2172 C C . SER A 1 283 ? 5.219 -20.719 -3.045 1 98.62 283 SER A C 1
ATOM 2174 O O . SER A 1 283 ? 4.859 -19.562 -3.217 1 98.62 283 SER A O 1
ATOM 2176 N N . ILE A 1 284 ? 6.09 -21.359 -3.818 1 98.56 284 ILE A N 1
ATOM 2177 C CA . ILE A 1 284 ? 6.723 -20.734 -4.973 1 98.56 284 ILE A CA 1
ATOM 2178 C C . ILE A 1 284 ? 6.336 -21.484 -6.246 1 98.56 284 ILE A C 1
ATOM 2180 O O . ILE A 1 284 ? 6.52 -22.703 -6.336 1 98.56 284 ILE A O 1
ATOM 2184 N N . LEU A 1 285 ? 5.82 -20.719 -7.207 1 97.94 285 LEU A N 1
ATOM 2185 C CA . LEU A 1 285 ? 5.445 -21.312 -8.484 1 97.94 285 LEU A CA 1
ATOM 2186 C C . LEU A 1 285 ? 6.668 -21.516 -9.367 1 97.94 285 LEU A C 1
ATOM 2188 O O . LEU A 1 285 ? 7.344 -20.547 -9.734 1 97.94 285 LEU A O 1
ATOM 2192 N N . VAL A 1 286 ? 6.887 -22.75 -9.625 1 95.31 286 VAL A N 1
ATOM 2193 C CA . VAL A 1 286 ? 7.98 -23.062 -10.539 1 95.31 286 VAL A CA 1
ATOM 2194 C C . VAL A 1 286 ? 7.422 -23.641 -11.836 1 95.31 286 VAL A C 1
ATOM 2196 O O . VAL A 1 286 ? 6.77 -24.688 -11.828 1 95.31 286 VAL A O 1
ATOM 2199 N N . GLY A 1 287 ? 7.469 -22.875 -12.906 1 88.06 287 GLY A N 1
ATOM 2200 C CA . GLY A 1 287 ? 7.137 -23.375 -14.234 1 88.06 287 GLY A CA 1
ATOM 2201 C C . GLY A 1 287 ? 8.336 -23.906 -14.984 1 88.06 287 GLY A C 1
ATOM 2202 O O . GLY A 1 287 ? 9.484 -23.641 -14.617 1 88.06 287 GLY A O 1
ATOM 2203 N N . ALA A 1 288 ? 8.062 -24.828 -15.906 1 90.19 288 ALA A N 1
ATOM 2204 C CA . ALA A 1 288 ? 9.125 -25.375 -16.734 1 90.19 288 ALA A CA 1
ATOM 2205 C C . ALA A 1 288 ? 8.602 -25.766 -18.125 1 90.19 288 ALA A C 1
ATOM 2207 O O . ALA A 1 288 ? 7.434 -26.125 -18.266 1 90.19 288 ALA A O 1
ATOM 2208 N N . SER A 1 289 ? 9.477 -25.5 -19.031 1 89.19 289 SER A N 1
ATOM 2209 C CA . SER A 1 289 ? 9.141 -25.953 -20.375 1 89.19 289 SER A CA 1
ATOM 2210 C C . SER A 1 289 ? 9.836 -27.266 -20.703 1 89.19 289 SER A C 1
ATOM 2212 O O . SER A 1 289 ? 9.508 -27.922 -21.703 1 89.19 289 SER A O 1
ATOM 2214 N N . ARG A 1 290 ? 10.883 -27.656 -19.938 1 89.5 290 ARG A N 1
ATOM 2215 C CA . ARG A 1 290 ? 11.609 -28.906 -20.094 1 89.5 290 ARG A CA 1
ATOM 2216 C C . ARG A 1 290 ? 11.766 -29.625 -18.75 1 89.5 290 ARG A C 1
ATOM 2218 O O . ARG A 1 290 ? 11.891 -28.969 -17.719 1 89.5 290 ARG A O 1
ATOM 2225 N N . ALA A 1 291 ? 11.742 -30.828 -18.844 1 93.25 291 ALA A N 1
ATOM 2226 C CA . ALA A 1 291 ? 11.852 -31.672 -17.656 1 93.25 291 ALA A CA 1
ATOM 2227 C C . ALA A 1 291 ? 13.133 -31.344 -16.891 1 93.25 291 ALA A C 1
ATOM 2229 O O . ALA A 1 291 ? 13.148 -31.375 -15.656 1 93.25 291 ALA A O 1
ATOM 2230 N N . SER A 1 292 ? 14.172 -31.125 -17.562 1 93.31 292 SER A N 1
ATOM 2231 C CA . SER A 1 292 ? 15.453 -30.828 -16.922 1 93.31 292 SER A CA 1
ATOM 2232 C C . SER A 1 292 ? 15.383 -29.547 -16.109 1 93.31 292 SER A C 1
ATOM 2234 O O . SER A 1 292 ? 15.984 -29.469 -15.031 1 93.31 292 SER A O 1
ATOM 2236 N N . GLN A 1 293 ? 14.742 -28.578 -16.641 1 91.81 293 GLN A N 1
ATOM 2237 C CA . GLN A 1 293 ? 14.547 -27.344 -15.906 1 91.81 293 GLN A CA 1
ATOM 2238 C C . GLN A 1 293 ? 13.797 -27.578 -14.602 1 91.81 293 GLN A C 1
ATOM 2240 O O . GLN A 1 293 ? 14.164 -27.047 -13.555 1 91.81 293 GLN A O 1
ATOM 2245 N N . LEU A 1 294 ? 12.719 -28.375 -14.703 1 95.5 294 LEU A N 1
ATOM 2246 C CA . LEU A 1 294 ? 11.93 -28.688 -13.516 1 95.5 294 LEU A CA 1
ATOM 2247 C C . LEU A 1 294 ? 12.781 -29.438 -12.492 1 95.5 294 LEU A C 1
ATOM 2249 O O . LEU A 1 294 ? 12.758 -29.109 -11.305 1 95.5 294 LEU A O 1
ATOM 2253 N N . ALA A 1 295 ? 13.516 -30.391 -12.992 1 95.25 295 ALA A N 1
ATOM 2254 C CA . ALA A 1 295 ? 14.398 -31.156 -12.102 1 95.25 295 ALA A CA 1
ATOM 2255 C C . ALA A 1 295 ? 15.367 -30.25 -11.375 1 95.25 295 ALA A C 1
ATOM 2257 O O . ALA A 1 295 ? 15.594 -30.406 -10.172 1 95.25 295 ALA A O 1
ATOM 2258 N N . ASP A 1 296 ? 15.898 -29.359 -12.07 1 94.88 296 ASP A N 1
ATOM 2259 C CA . ASP A 1 296 ? 16.828 -28.391 -11.477 1 94.88 296 ASP A CA 1
ATOM 2260 C C . ASP A 1 296 ? 16.141 -27.578 -10.383 1 94.88 296 ASP A C 1
ATOM 2262 O O . ASP A 1 296 ? 16.609 -27.516 -9.25 1 94.88 296 ASP A O 1
ATOM 2266 N N . ASN A 1 297 ? 15.023 -27 -10.727 1 95.62 297 ASN A N 1
ATOM 2267 C CA . ASN A 1 297 ? 14.312 -26.125 -9.789 1 95.62 297 ASN A CA 1
ATOM 2268 C C . ASN A 1 297 ? 13.883 -26.891 -8.539 1 95.62 297 ASN A C 1
ATOM 2270 O O . ASN A 1 297 ? 13.875 -26.328 -7.441 1 95.62 297 ASN A O 1
ATOM 2274 N N . LEU A 1 298 ? 13.547 -28.141 -8.695 1 96.62 298 LEU A N 1
ATOM 2275 C CA . LEU A 1 298 ? 13.102 -28.953 -7.578 1 96.62 298 LEU A CA 1
ATOM 2276 C C . LEU A 1 298 ? 14.211 -29.141 -6.555 1 96.62 298 LEU A C 1
ATOM 2278 O O . LEU A 1 298 ? 13.945 -29.359 -5.371 1 96.62 298 LEU A O 1
ATOM 2282 N N . GLY A 1 299 ? 15.422 -29.016 -7.012 1 95.56 299 GLY A N 1
ATOM 2283 C CA . GLY A 1 299 ? 16.562 -29.141 -6.121 1 95.56 299 GLY A CA 1
ATOM 2284 C C . GLY A 1 299 ? 16.625 -28.047 -5.074 1 95.56 299 GLY A C 1
ATOM 2285 O O . GLY A 1 299 ? 17.312 -28.203 -4.059 1 95.56 299 GLY A O 1
ATOM 2286 N N . ALA A 1 300 ? 15.914 -26.984 -5.27 1 96.44 300 ALA A N 1
ATOM 2287 C CA . ALA A 1 300 ? 15.898 -25.875 -4.324 1 96.44 300 ALA A CA 1
ATOM 2288 C C . ALA A 1 300 ? 15.289 -26.297 -2.992 1 96.44 300 ALA A C 1
ATOM 2290 O O . ALA A 1 300 ? 15.617 -25.734 -1.945 1 96.44 300 ALA A O 1
ATOM 2291 N N . ALA A 1 301 ? 14.391 -27.219 -2.996 1 94.19 301 ALA A N 1
ATOM 2292 C CA . ALA A 1 301 ? 13.641 -27.641 -1.816 1 94.19 301 ALA A CA 1
ATOM 2293 C C . ALA A 1 301 ? 14.578 -28.188 -0.736 1 94.19 301 ALA A C 1
ATOM 2295 O O . ALA A 1 301 ? 14.273 -28.094 0.457 1 94.19 301 ALA A O 1
ATOM 2296 N N . ASP A 1 302 ? 15.711 -28.625 -1.136 1 93.62 302 ASP A N 1
ATOM 2297 C CA . ASP A 1 302 ? 16.625 -29.281 -0.199 1 93.62 302 ASP A CA 1
ATOM 2298 C C . ASP A 1 302 ? 17.812 -28.359 0.124 1 93.62 302 ASP A C 1
ATOM 2300 O O . ASP A 1 302 ? 18.688 -28.734 0.908 1 93.62 302 ASP A O 1
ATOM 2304 N N . LEU A 1 303 ? 17.828 -27.25 -0.488 1 96.81 303 LEU A N 1
ATOM 2305 C CA . LEU A 1 303 ? 18.969 -26.344 -0.305 1 96.81 303 LEU A CA 1
ATOM 2306 C C . LEU A 1 303 ? 18.734 -25.422 0.895 1 96.81 303 LEU A C 1
ATOM 2308 O O . LEU A 1 303 ? 17.766 -24.672 0.935 1 96.81 303 LEU A O 1
ATOM 2312 N N . ALA A 1 304 ? 19.594 -25.531 1.852 1 96.25 304 ALA A N 1
ATOM 2313 C CA . ALA A 1 304 ? 19.547 -24.641 3.012 1 96.25 304 ALA A CA 1
ATOM 2314 C C . ALA A 1 304 ? 20.672 -23.594 2.953 1 96.25 304 ALA A C 1
ATOM 2316 O O . ALA A 1 304 ? 21.844 -23.938 3.078 1 96.25 304 ALA A O 1
ATOM 2317 N N . LEU A 1 305 ? 20.312 -22.391 2.779 1 98.19 305 LEU A N 1
ATOM 2318 C CA . LEU A 1 305 ? 21.281 -21.312 2.791 1 98.19 305 LEU A CA 1
ATOM 2319 C C . LEU A 1 305 ? 21.656 -20.938 4.219 1 98.19 305 LEU A C 1
ATOM 2321 O O . LEU A 1 305 ? 20.828 -21.016 5.129 1 98.19 305 LEU A O 1
ATOM 2325 N N . THR A 1 306 ? 22.875 -20.5 4.383 1 98.19 306 THR A N 1
ATOM 2326 C CA . THR A 1 306 ? 23.297 -20.016 5.691 1 98.19 306 THR A CA 1
ATOM 2327 C C . THR A 1 306 ? 22.703 -18.625 5.961 1 98.19 306 THR A C 1
ATOM 2329 O O . THR A 1 306 ? 22.312 -17.922 5.031 1 98.19 306 THR A O 1
ATOM 2332 N N . THR A 1 307 ? 22.703 -18.344 7.219 1 97.81 307 THR A N 1
ATOM 2333 C CA . THR A 1 307 ? 22.234 -17.031 7.613 1 97.81 307 THR A CA 1
ATOM 2334 C C . THR A 1 307 ? 23.062 -15.93 6.945 1 97.81 307 THR A C 1
ATOM 2336 O O . THR A 1 307 ? 22.516 -14.906 6.523 1 97.81 307 THR A O 1
ATOM 2339 N N . GLU A 1 308 ? 24.312 -16.172 6.848 1 97.94 308 GLU A N 1
ATOM 2340 C CA . GLU A 1 308 ? 25.219 -15.203 6.234 1 97.94 308 GLU A CA 1
ATOM 2341 C C . GLU A 1 308 ? 24.906 -15.016 4.754 1 97.94 308 GLU A C 1
ATOM 2343 O O . GLU A 1 308 ? 24.906 -13.891 4.25 1 97.94 308 GLU A O 1
ATOM 2348 N N . GLU A 1 309 ? 24.641 -16.125 4.09 1 98.25 309 GLU A N 1
ATOM 2349 C CA . GLU A 1 309 ? 24.297 -16.062 2.672 1 98.25 309 GLU A CA 1
ATOM 2350 C C . GLU A 1 309 ? 22.984 -15.32 2.459 1 98.25 309 GLU A C 1
ATOM 2352 O O . GLU A 1 309 ? 22.875 -14.477 1.566 1 98.25 309 GLU A O 1
ATOM 2357 N N . ILE A 1 310 ? 22.047 -15.617 3.32 1 98.38 310 ILE A N 1
ATOM 2358 C CA . ILE A 1 310 ? 20.75 -14.953 3.242 1 98.38 310 ILE A CA 1
ATOM 2359 C C . ILE A 1 310 ? 20.922 -13.453 3.484 1 98.38 310 ILE A C 1
ATOM 2361 O O . ILE A 1 310 ? 20.406 -12.633 2.721 1 98.38 310 ILE A O 1
ATOM 2365 N N . TYR A 1 311 ? 21.688 -13.109 4.449 1 97.44 311 TYR A N 1
ATOM 2366 C CA . TYR A 1 311 ? 21.922 -11.703 4.77 1 97.44 311 TYR A CA 1
ATOM 2367 C C . TYR A 1 311 ? 22.641 -11 3.625 1 97.44 311 TYR A C 1
ATOM 2369 O O . TYR A 1 311 ? 22.312 -9.852 3.295 1 97.44 311 TYR A O 1
ATOM 2377 N N . GLY A 1 312 ? 23.641 -11.656 3.074 1 97.56 312 GLY A N 1
ATOM 2378 C CA . GLY A 1 312 ? 24.359 -11.086 1.938 1 97.56 312 GLY A CA 1
ATOM 2379 C C . GLY A 1 312 ? 23.453 -10.789 0.757 1 97.56 312 GLY A C 1
ATOM 2380 O O . GLY A 1 312 ? 23.547 -9.719 0.149 1 97.56 312 GLY A O 1
ATOM 2381 N N . LEU A 1 313 ? 22.547 -11.766 0.456 1 98.25 313 LEU A N 1
ATOM 2382 C CA . LEU A 1 313 ? 21.594 -11.578 -0.632 1 98.25 313 LEU A CA 1
ATOM 2383 C C . LEU A 1 313 ? 20.594 -10.469 -0.295 1 98.25 313 LEU A C 1
ATOM 2385 O O . LEU A 1 313 ? 20.266 -9.648 -1.152 1 98.25 313 LEU A O 1
ATOM 2389 N N . ASP A 1 314 ? 20.188 -10.406 0.98 1 97.75 314 ASP A N 1
ATOM 2390 C CA . ASP A 1 314 ? 19.266 -9.352 1.427 1 97.75 314 ASP A CA 1
ATOM 2391 C C . ASP A 1 314 ? 19.891 -7.973 1.23 1 97.75 314 ASP A C 1
ATOM 2393 O O . ASP A 1 314 ? 19.266 -7.082 0.648 1 97.75 314 ASP A O 1
ATOM 2397 N N . ALA A 1 315 ? 21.078 -7.828 1.683 1 96.69 315 ALA A N 1
ATOM 2398 C CA . ALA A 1 315 ? 21.75 -6.531 1.683 1 96.69 315 ALA A CA 1
ATOM 2399 C C . ALA A 1 315 ? 22.016 -6.051 0.258 1 96.69 315 ALA A C 1
ATOM 2401 O O . ALA A 1 315 ? 21.922 -4.855 -0.027 1 96.69 315 ALA A O 1
ATOM 2402 N N . SER A 1 316 ? 22.266 -6.969 -0.645 1 95.69 316 SER A N 1
ATOM 2403 C CA . SER A 1 316 ? 22.625 -6.602 -2.008 1 95.69 316 SER A CA 1
ATOM 2404 C C . SER A 1 316 ? 21.406 -6.258 -2.842 1 95.69 316 SER A C 1
ATOM 2406 O O . SER A 1 316 ? 21.531 -5.691 -3.932 1 95.69 316 SER A O 1
ATOM 2408 N N . THR A 1 317 ? 20.25 -6.617 -2.328 1 96.88 317 THR A N 1
ATOM 2409 C CA . THR A 1 317 ? 19.062 -6.422 -3.145 1 96.88 317 THR A CA 1
ATOM 2410 C C . THR A 1 317 ? 18 -5.641 -2.375 1 96.88 317 THR A C 1
ATOM 2412 O O . THR A 1 317 ? 16.828 -5.605 -2.777 1 96.88 317 THR A O 1
ATOM 2415 N N . GLU A 1 318 ? 18.281 -5.016 -1.272 1 94.06 318 GLU A N 1
ATOM 2416 C CA . GLU A 1 318 ? 17.328 -4.301 -0.431 1 94.06 318 GLU A CA 1
ATOM 2417 C C . GLU A 1 318 ? 16.609 -3.211 -1.22 1 94.06 318 GLU A C 1
ATOM 2419 O O . GLU A 1 318 ? 17.25 -2.379 -1.865 1 94.06 318 GLU A O 1
ATOM 2424 N N . PRO A 1 319 ? 15.297 -3.318 -1.18 1 92.06 319 PRO A N 1
ATOM 2425 C CA . PRO A 1 319 ? 14.578 -2.25 -1.875 1 92.06 319 PRO A CA 1
ATOM 2426 C C . PRO A 1 319 ? 14.68 -0.905 -1.158 1 92.06 319 PRO A C 1
ATOM 2428 O O . PRO A 1 319 ? 14.867 -0.864 0.061 1 92.06 319 PRO A O 1
ATOM 2431 N N . VAL A 1 320 ? 14.523 0.172 -1.94 1 89.06 320 VAL A N 1
ATOM 2432 C CA . VAL A 1 320 ? 14.508 1.509 -1.355 1 89.06 320 VAL A CA 1
ATOM 2433 C C . VAL A 1 320 ? 13.273 1.668 -0.469 1 89.06 320 VAL A C 1
ATOM 2435 O O . VAL A 1 320 ? 12.164 1.32 -0.873 1 89.06 320 VAL A O 1
ATOM 2438 N N . ALA A 1 321 ? 13.516 2.172 0.725 1 90.19 321 ALA A N 1
ATOM 2439 C CA . ALA A 1 321 ? 12.414 2.375 1.659 1 90.19 321 ALA A CA 1
ATOM 2440 C C . ALA A 1 321 ? 11.43 3.416 1.129 1 90.19 321 ALA A C 1
ATOM 2442 O O . ALA A 1 321 ? 11.836 4.438 0.571 1 90.19 321 ALA A O 1
ATOM 2443 N N . THR A 1 322 ? 10.156 3.098 1.303 1 94.31 322 THR A N 1
ATOM 2444 C CA . THR A 1 322 ? 9.133 4.016 0.821 1 94.31 322 THR A CA 1
ATOM 2445 C C . THR A 1 322 ? 8.383 4.648 1.989 1 94.31 322 THR A C 1
ATOM 2447 O O . THR A 1 322 ? 8.336 4.082 3.084 1 94.31 322 THR A O 1
ATOM 2450 N N . TYR A 1 323 ? 7.828 5.863 1.694 1 96.19 323 TYR A N 1
ATOM 2451 C CA . TYR A 1 323 ? 6.891 6.473 2.629 1 96.19 323 TYR A CA 1
ATOM 2452 C C . TYR A 1 323 ? 5.551 5.742 2.609 1 96.19 323 TYR A C 1
ATOM 2454 O O . TYR A 1 323 ? 5.066 5.352 1.544 1 96.19 323 TYR A O 1
ATOM 2462 N N . PRO A 1 324 ? 5.027 5.543 3.895 1 96.56 324 PRO A N 1
ATOM 2463 C CA . PRO A 1 324 ? 5.41 6.078 5.203 1 96.56 324 PRO A CA 1
ATOM 2464 C C . PRO A 1 324 ? 6.336 5.145 5.977 1 96.56 324 PRO A C 1
ATOM 2466 O O . PRO A 1 324 ? 6.656 5.406 7.137 1 96.56 324 PRO A O 1
ATOM 2469 N N . ASN A 1 325 ? 6.789 4.074 5.34 1 94.25 325 ASN A N 1
ATOM 2470 C CA . ASN A 1 325 ? 7.555 3.066 6.062 1 94.25 325 ASN A CA 1
ATOM 2471 C C . ASN A 1 325 ? 8.844 3.645 6.637 1 94.25 325 ASN A C 1
ATOM 2473 O O . ASN A 1 325 ? 9.195 3.371 7.785 1 94.25 325 ASN A O 1
ATOM 2477 N N . TRP A 1 326 ? 9.562 4.418 5.828 1 93.75 326 TRP A N 1
ATOM 2478 C CA . TRP A 1 326 ? 10.805 4.973 6.355 1 93.75 326 TRP A CA 1
ATOM 2479 C C . TRP A 1 326 ? 10.523 5.93 7.512 1 93.75 326 TRP A C 1
ATOM 2481 O O . TRP A 1 326 ? 11.336 6.047 8.438 1 93.75 326 TRP A O 1
ATOM 2491 N N . PHE A 1 327 ? 9.445 6.688 7.461 1 95.06 327 PHE A N 1
ATOM 2492 C CA . PHE A 1 327 ? 9.078 7.602 8.539 1 95.06 327 PHE A CA 1
ATOM 2493 C C . PHE A 1 327 ? 8.844 6.836 9.836 1 95.06 327 PHE A C 1
ATOM 2495 O O . PHE A 1 327 ? 9.406 7.184 10.875 1 95.06 327 PHE A O 1
ATOM 2502 N N . ASN A 1 328 ? 8.055 5.816 9.766 1 94.19 328 ASN A N 1
ATOM 2503 C CA . ASN A 1 328 ? 7.695 5.035 10.945 1 94.19 328 ASN A CA 1
ATOM 2504 C C . ASN A 1 328 ? 8.914 4.328 11.539 1 94.19 328 ASN A C 1
ATOM 2506 O O . ASN A 1 328 ? 9 4.164 12.758 1 94.19 328 ASN A O 1
ATOM 2510 N N . ALA A 1 329 ? 9.812 3.91 10.703 1 91.19 329 ALA A N 1
ATOM 2511 C CA . ALA A 1 329 ? 11.055 3.318 11.188 1 91.19 329 ALA A CA 1
ATOM 2512 C C . ALA A 1 329 ? 11.906 4.352 11.922 1 91.19 329 ALA A C 1
ATOM 2514 O O . ALA A 1 329 ? 12.539 4.035 12.93 1 91.19 329 ALA A O 1
ATOM 2515 N N . LYS A 1 330 ? 11.891 5.59 11.43 1 89.88 330 LYS A N 1
ATOM 2516 C CA . LYS A 1 330 ? 12.711 6.656 11.992 1 89.88 330 LYS A CA 1
ATOM 2517 C C . LYS A 1 330 ? 12.164 7.117 13.344 1 89.88 330 LYS A C 1
ATOM 2519 O O . LYS A 1 330 ? 12.93 7.488 14.234 1 89.88 330 LYS A O 1
ATOM 2524 N N . VAL A 1 331 ? 10.812 7.082 13.453 1 89.69 331 VAL A N 1
ATOM 2525 C CA . VAL A 1 331 ? 10.227 7.672 14.648 1 89.69 331 VAL A CA 1
ATOM 2526 C C . VAL A 1 331 ? 9.797 6.566 15.617 1 89.69 331 VAL A C 1
ATOM 2528 O O . VAL A 1 331 ? 8.992 6.801 16.516 1 89.69 331 VAL A O 1
ATOM 2531 N N . TYR A 1 332 ? 10.297 5.41 15.438 1 88.5 332 TYR A N 1
ATOM 2532 C CA . TYR A 1 332 ? 9.961 4.285 16.312 1 88.5 332 TYR A CA 1
ATOM 2533 C C . TYR A 1 332 ? 10.242 4.617 17.766 1 88.5 332 TYR A C 1
ATOM 2535 O O . TYR A 1 332 ? 11.219 5.312 18.078 1 88.5 332 TYR A O 1
ATOM 2543 N N . ASP A 1 333 ? 9.336 4.109 18.609 1 91.38 333 ASP A N 1
ATOM 2544 C CA . ASP A 1 333 ? 9.5 4.355 20.047 1 91.38 333 ASP A CA 1
ATOM 2545 C C . ASP A 1 333 ? 10.438 3.326 20.672 1 91.38 333 ASP A C 1
ATOM 2547 O O . ASP A 1 333 ? 10 2.244 21.078 1 91.38 333 ASP A O 1
ATOM 2551 N N . GLY A 1 334 ? 11.656 3.701 20.844 1 89.56 334 GLY A N 1
ATOM 2552 C CA . GLY A 1 334 ? 12.672 2.793 21.344 1 89.56 334 GLY A CA 1
ATOM 2553 C C . GLY A 1 334 ? 12.391 2.301 22.75 1 89.56 334 GLY A C 1
ATOM 2554 O O . GLY A 1 334 ? 12.641 1.139 23.078 1 89.56 334 GLY A O 1
ATOM 2555 N N . ALA A 1 335 ? 11.812 3.189 23.562 1 90.81 335 ALA A N 1
ATOM 2556 C CA . ALA A 1 335 ? 11.531 2.82 24.938 1 90.81 335 ALA A CA 1
ATOM 2557 C C . ALA A 1 335 ? 10.492 1.702 25.016 1 90.81 335 ALA A C 1
ATOM 2559 O O . ALA A 1 335 ? 10.648 0.753 25.781 1 90.81 335 ALA A O 1
ATOM 2560 N N . VAL A 1 336 ? 9.484 1.823 24.281 1 90.56 336 VAL A N 1
ATOM 2561 C CA . VAL A 1 336 ? 8.43 0.811 24.281 1 90.56 336 VAL A CA 1
ATOM 2562 C C . VAL A 1 336 ? 8.984 -0.497 23.703 1 90.56 336 VAL A C 1
ATOM 2564 O O . VAL A 1 336 ? 8.711 -1.574 24.25 1 90.56 336 VAL A O 1
ATOM 2567 N N . GLN A 1 337 ? 9.719 -0.396 22.594 1 88.38 337 GLN A N 1
ATOM 2568 C CA . GLN A 1 337 ? 10.32 -1.581 21.984 1 88.38 337 GLN A CA 1
ATOM 2569 C C . GLN A 1 337 ? 11.211 -2.32 22.984 1 88.38 337 GLN A C 1
ATOM 2571 O O . GLN A 1 337 ? 11.164 -3.549 23.062 1 88.38 337 GLN A O 1
ATOM 2576 N N . ASP A 1 338 ? 12.039 -1.585 23.734 1 90.56 338 ASP A N 1
ATOM 2577 C CA . ASP A 1 338 ? 12.938 -2.172 24.719 1 90.56 338 ASP A CA 1
ATOM 2578 C C . ASP A 1 338 ? 12.164 -2.879 25.828 1 90.56 338 ASP A C 1
ATOM 2580 O O . ASP A 1 338 ? 12.555 -3.955 26.281 1 90.56 338 ASP A O 1
ATOM 2584 N N . ALA A 1 339 ? 11.133 -2.232 26.234 1 92.12 339 ALA A N 1
ATOM 2585 C CA . ALA A 1 339 ? 10.336 -2.771 27.344 1 92.12 339 ALA A CA 1
ATOM 2586 C C . ALA A 1 339 ? 9.641 -4.066 26.922 1 92.12 339 ALA A C 1
ATOM 2588 O O . ALA A 1 339 ? 9.531 -5 27.719 1 92.12 339 ALA A O 1
ATOM 2589 N N . LEU A 1 340 ? 9.141 -4.062 25.734 1 90.38 340 LEU A N 1
ATOM 2590 C CA . LEU A 1 340 ? 8.352 -5.203 25.266 1 90.38 340 LEU A CA 1
ATOM 2591 C C . LEU A 1 340 ? 9.258 -6.266 24.656 1 90.38 340 LEU A C 1
ATOM 2593 O O . LEU A 1 340 ? 8.852 -7.422 24.5 1 90.38 340 LEU A O 1
ATOM 2597 N N . GLY A 1 341 ? 10.516 -5.988 24.422 1 76.19 341 GLY A N 1
ATOM 2598 C CA . GLY A 1 341 ? 11.453 -6.902 23.781 1 76.19 341 GLY A CA 1
ATOM 2599 C C . GLY A 1 341 ? 11.266 -7.012 22.281 1 76.19 341 GLY A C 1
ATOM 2600 O O . GLY A 1 341 ? 10.258 -6.543 21.75 1 76.19 341 GLY A O 1
ATOM 2601 N N . SER A 1 342 ? 12.344 -7.219 21.516 1 63.62 342 SER A N 1
ATOM 2602 C CA . SER A 1 342 ? 12.414 -7.281 20.062 1 63.62 342 SER A CA 1
ATOM 2603 C C . SER A 1 342 ? 11.398 -8.281 19.516 1 63.62 342 SER A C 1
ATOM 2605 O O . SER A 1 342 ? 11.062 -8.234 18.328 1 63.62 342 SER A O 1
ATOM 2607 N N . GLY A 1 343 ? 10.938 -9.188 20.156 1 52.44 343 GLY A N 1
ATOM 2608 C CA . GLY A 1 343 ? 10.156 -10.297 19.641 1 52.44 343 GLY A CA 1
ATOM 2609 C C . GLY A 1 343 ? 8.742 -9.906 19.25 1 52.44 343 GLY A C 1
ATOM 2610 O O . GLY A 1 343 ? 8 -10.711 18.688 1 52.44 343 GLY A O 1
ATOM 2611 N N . HIS A 1 344 ? 8.172 -8.836 19.781 1 45.75 344 HIS A N 1
ATOM 2612 C CA . HIS A 1 344 ? 6.75 -8.586 19.562 1 45.75 344 HIS A CA 1
ATOM 2613 C C . HIS A 1 344 ? 6.539 -7.684 18.344 1 45.75 344 HIS A C 1
ATOM 2615 O O . HIS A 1 344 ? 5.441 -7.156 18.141 1 45.75 344 HIS A O 1
ATOM 2621 N N . THR A 1 345 ? 7.496 -7.387 17.516 1 41.5 345 THR A N 1
ATOM 2622 C CA . THR A 1 345 ? 7.148 -6.691 16.281 1 41.5 345 THR A CA 1
ATOM 2623 C C . THR A 1 345 ? 6.965 -7.684 15.141 1 41.5 345 THR A C 1
ATOM 2625 O O . THR A 1 345 ? 7.707 -8.664 15.031 1 41.5 345 THR A O 1
ATOM 2628 N N . MET B 1 1 ? -7.863 33.5 -0.863 1 96.25 1 MET B N 1
ATOM 2629 C CA . MET B 1 1 ? -7.793 32.125 -0.329 1 96.25 1 MET B CA 1
ATOM 2630 C C . MET B 1 1 ? -8.859 31.25 -0.956 1 96.25 1 MET B C 1
ATOM 2632 O O . MET B 1 1 ? -9.984 31.688 -1.188 1 96.25 1 MET B O 1
ATOM 2636 N N . GLN B 1 2 ? -8.406 29.969 -1.274 1 96.06 2 GLN B N 1
ATOM 2637 C CA . GLN B 1 2 ? -9.336 28.969 -1.787 1 96.06 2 GLN B CA 1
ATOM 2638 C C . GLN B 1 2 ? -9.742 27.984 -0.696 1 96.06 2 GLN B C 1
ATOM 2640 O O . GLN B 1 2 ? -9.039 27.828 0.306 1 96.06 2 GLN B O 1
ATOM 2645 N N . TYR B 1 3 ? -10.906 27.438 -0.863 1 97.69 3 TYR B N 1
ATOM 2646 C CA . TYR B 1 3 ? -11.469 26.531 0.129 1 97.69 3 TYR B CA 1
ATOM 2647 C C . TYR B 1 3 ? -11.969 25.234 -0.526 1 97.69 3 TYR B C 1
ATOM 2649 O O . TYR B 1 3 ? -12.203 25.203 -1.736 1 97.69 3 TYR B O 1
ATOM 2657 N N . THR B 1 4 ? -12.086 24.203 0.262 1 97.75 4 THR B N 1
ATOM 2658 C CA . THR B 1 4 ? -12.625 22.922 -0.175 1 97.75 4 THR B CA 1
ATOM 2659 C C . THR B 1 4 ? -13.211 22.156 1.004 1 97.75 4 THR B C 1
ATOM 2661 O O . THR B 1 4 ? -13.062 22.562 2.156 1 97.75 4 THR B O 1
ATOM 2664 N N . ARG B 1 5 ? -13.992 21.172 0.693 1 97.12 5 ARG B N 1
ATOM 2665 C CA . ARG B 1 5 ? -14.398 20.219 1.728 1 97.12 5 ARG B CA 1
ATOM 2666 C C . ARG B 1 5 ? -13.234 19.328 2.141 1 97.12 5 ARG B C 1
ATOM 2668 O O . ARG B 1 5 ? -12.461 18.875 1.293 1 97.12 5 ARG B O 1
ATOM 2675 N N . LEU B 1 6 ? -13.094 19.047 3.42 1 98.25 6 LEU B N 1
ATOM 2676 C CA . LEU B 1 6 ? -12.133 18.047 3.879 1 98.25 6 LEU B CA 1
ATOM 2677 C C . LEU B 1 6 ? -12.688 16.641 3.689 1 98.25 6 LEU B C 1
ATOM 2679 O O . LEU B 1 6 ? -13.555 16.203 4.445 1 98.25 6 LEU B O 1
ATOM 2683 N N . GLY B 1 7 ? -12.109 15.93 2.715 1 96.44 7 GLY B N 1
ATOM 2684 C CA . GLY B 1 7 ? -12.688 14.633 2.379 1 96.44 7 GLY B CA 1
ATOM 2685 C C . GLY B 1 7 ? -14.18 14.695 2.119 1 96.44 7 GLY B C 1
ATOM 2686 O O . GLY B 1 7 ? -14.68 15.68 1.577 1 96.44 7 GLY B O 1
ATOM 2687 N N . ASN B 1 8 ? -14.82 13.609 2.309 1 96.12 8 ASN B N 1
ATOM 2688 C CA . ASN B 1 8 ? -16.266 13.523 2.15 1 96.12 8 ASN B CA 1
ATOM 2689 C C . ASN B 1 8 ? -17 13.938 3.428 1 96.12 8 ASN B C 1
ATOM 2691 O O . ASN B 1 8 ? -17.719 13.133 4.016 1 96.12 8 ASN B O 1
ATOM 2695 N N . THR B 1 9 ? -16.719 15.195 3.828 1 97 9 THR B N 1
ATOM 2696 C CA . THR B 1 9 ? -17.359 15.766 5.004 1 97 9 THR B CA 1
ATOM 2697 C C . THR B 1 9 ? -17.969 17.125 4.676 1 97 9 THR B C 1
ATOM 2699 O O . THR B 1 9 ? -17.766 17.656 3.584 1 97 9 THR B O 1
ATOM 2702 N N . GLY B 1 10 ? -18.734 17.594 5.594 1 96.88 10 GLY B N 1
ATOM 2703 C CA . GLY B 1 10 ? -19.266 18.938 5.473 1 96.88 10 GLY B CA 1
ATOM 2704 C C . GLY B 1 10 ? -18.312 20 5.992 1 96.88 10 GLY B C 1
ATOM 2705 O O . GLY B 1 10 ? -18.641 21.188 6 1 96.88 10 GLY B O 1
ATOM 2706 N N . LEU B 1 11 ? -17.078 19.625 6.43 1 97.06 11 LEU B N 1
ATOM 2707 C CA . LEU B 1 11 ? -16.125 20.594 6.965 1 97.06 11 LEU B CA 1
ATOM 2708 C C . LEU B 1 11 ? -15.406 21.328 5.84 1 97.06 11 LEU B C 1
ATOM 2710 O O . LEU B 1 11 ? -14.695 20.719 5.047 1 97.06 11 LEU B O 1
ATOM 2714 N N . ILE B 1 12 ? -15.539 22.625 5.773 1 98.06 12 ILE B N 1
ATOM 2715 C CA . ILE B 1 12 ? -14.906 23.469 4.77 1 98.06 12 ILE B CA 1
ATOM 2716 C C . ILE B 1 12 ? -13.586 24.016 5.312 1 98.06 12 ILE B C 1
ATOM 2718 O O . ILE B 1 12 ? -13.562 24.656 6.363 1 98.06 12 ILE B O 1
ATOM 2722 N N . VAL B 1 13 ? -12.547 23.766 4.609 1 98.5 13 VAL B N 1
ATOM 2723 C CA . VAL B 1 13 ? -11.234 24.203 5.07 1 98.5 13 VAL B CA 1
ATOM 2724 C C . VAL B 1 13 ? -10.523 24.953 3.953 1 98.5 13 VAL B C 1
ATOM 2726 O O . VAL B 1 13 ? -10.797 24.734 2.77 1 98.5 13 VAL B O 1
ATOM 2729 N N . SER B 1 14 ? -9.68 25.844 4.375 1 98.62 14 SER B N 1
ATOM 2730 C CA . SER B 1 14 ? -8.828 26.531 3.412 1 98.62 14 SER B CA 1
ATOM 2731 C C . SER B 1 14 ? -7.824 25.578 2.777 1 98.62 14 SER B C 1
ATOM 2733 O O . SER B 1 14 ? -7.352 24.656 3.426 1 98.62 14 SER B O 1
ATOM 2735 N N . ARG B 1 15 ? -7.422 25.828 1.572 1 98.25 15 ARG B N 1
ATOM 2736 C CA . ARG B 1 15 ? -6.535 24.938 0.823 1 98.25 15 ARG B CA 1
ATOM 2737 C C . ARG B 1 15 ? -5.094 25.078 1.302 1 98.25 15 ARG B C 1
ATOM 2739 O O . ARG B 1 15 ? -4.254 24.219 1.02 1 98.25 15 ARG B O 1
ATOM 2746 N N . LEU B 1 16 ? -4.828 26.203 1.937 1 98.56 16 LEU B N 1
ATOM 2747 C CA . LEU B 1 16 ? -3.633 26.328 2.764 1 98.56 16 LEU B CA 1
ATOM 2748 C C . LEU B 1 16 ? -3.992 26.312 4.246 1 98.56 16 LEU B C 1
ATOM 2750 O O . LEU B 1 16 ? -4.938 26.984 4.664 1 98.56 16 LEU B O 1
ATOM 2754 N N . ALA B 1 17 ? -3.275 25.516 4.945 1 98.62 17 ALA B N 1
ATOM 2755 C CA . ALA B 1 17 ? -3.439 25.453 6.395 1 98.62 17 ALA B CA 1
ATOM 2756 C C . ALA B 1 17 ? -2.174 25.922 7.113 1 98.62 17 ALA B C 1
ATOM 2758 O O . ALA B 1 17 ? -1.088 25.922 6.527 1 98.62 17 ALA B O 1
ATOM 2759 N N . PHE B 1 18 ? -2.359 26.359 8.297 1 98.44 18 PHE B N 1
ATOM 2760 C CA . PHE B 1 18 ? -1.198 26.797 9.062 1 98.44 18 PHE B CA 1
ATOM 2761 C C . PHE B 1 18 ? -0.73 25.688 10 1 98.44 18 PHE B C 1
ATOM 2763 O O . PHE B 1 18 ? -1.502 25.203 10.836 1 98.44 18 PHE B O 1
ATOM 2770 N N . GLY B 1 19 ? 0.534 25.297 9.875 1 97.88 19 GLY B N 1
ATOM 2771 C CA . GLY B 1 19 ? 1.144 24.328 10.773 1 97.88 19 GLY B CA 1
ATOM 2772 C C . GLY B 1 19 ? 1.892 24.969 11.922 1 97.88 19 GLY B C 1
ATOM 2773 O O . GLY B 1 19 ? 2.857 25.703 11.703 1 97.88 19 GLY B O 1
ATOM 2774 N N . ALA B 1 20 ? 1.615 24.578 13.109 1 97.5 20 ALA B N 1
ATOM 2775 C CA . ALA B 1 20 ? 2.131 25.25 14.297 1 97.5 20 ALA B CA 1
ATOM 2776 C C . ALA B 1 20 ? 3.312 24.484 14.891 1 97.5 20 ALA B C 1
ATOM 2778 O O . ALA B 1 20 ? 3.645 24.672 16.062 1 97.5 20 ALA B O 1
ATOM 2779 N N . MET B 1 21 ? 3.928 23.641 14.109 1 94.75 21 MET B N 1
ATOM 2780 C CA . MET B 1 21 ? 5.031 22.844 14.641 1 94.75 21 MET B CA 1
ATOM 2781 C C . MET B 1 21 ? 6.18 23.734 15.102 1 94.75 21 MET B C 1
ATOM 2783 O O . MET B 1 21 ? 6.938 23.359 15.992 1 94.75 21 MET B O 1
ATOM 2787 N N . THR B 1 22 ? 6.336 24.906 14.562 1 93.38 22 THR B N 1
ATOM 2788 C CA . THR B 1 22 ? 7.461 25.781 14.859 1 93.38 22 THR B CA 1
ATOM 2789 C C . THR B 1 22 ? 7.27 26.469 16.219 1 93.38 22 THR B C 1
ATOM 2791 O O . THR B 1 22 ? 8.188 27.109 16.734 1 93.38 22 THR B O 1
ATOM 2794 N N . PHE B 1 23 ? 6.078 26.438 16.734 1 96.69 23 PHE B N 1
ATOM 2795 C CA . PHE B 1 23 ? 5.766 27.125 17.984 1 96.69 23 PHE B CA 1
ATOM 2796 C C . PHE B 1 23 ? 6.453 26.453 19.156 1 96.69 23 PHE B C 1
ATOM 2798 O O . PHE B 1 23 ? 6.367 25.234 19.328 1 96.69 23 PHE B O 1
ATOM 2805 N N . GLY B 1 24 ? 7.047 27.281 19.938 1 94.12 24 GLY B N 1
ATOM 2806 C CA . GLY B 1 24 ? 7.609 26.781 21.188 1 94.12 24 GLY B CA 1
ATOM 2807 C C . GLY B 1 24 ? 9.117 26.641 21.156 1 94.12 24 GLY B C 1
ATOM 2808 O O . GLY B 1 24 ? 9.773 27.156 20.25 1 94.12 24 GLY B O 1
ATOM 2809 N N . SER B 1 25 ? 9.586 26.109 22.266 1 88.25 25 SER B N 1
ATOM 2810 C CA . SER B 1 25 ? 11.008 25.812 22.391 1 88.25 25 SER B CA 1
ATOM 2811 C C . SER B 1 25 ? 11.242 24.438 23 1 88.25 25 SER B C 1
ATOM 2813 O O . SER B 1 25 ? 10.352 23.891 23.641 1 88.25 25 SER B O 1
ATOM 2815 N N . GLY B 1 26 ? 12.227 23.875 22.562 1 78.5 26 GLY B N 1
ATOM 2816 C CA . GLY B 1 26 ? 12.492 22.562 23.141 1 78.5 26 GLY B CA 1
ATOM 2817 C C . GLY B 1 26 ? 13.852 22 22.766 1 78.5 26 GLY B C 1
ATOM 2818 O O . GLY B 1 26 ? 14.648 22.688 22.125 1 78.5 26 GLY B O 1
ATOM 2819 N N . GLU B 1 27 ? 14.109 20.875 23.453 1 72 27 GLU B N 1
ATOM 2820 C CA . GLU B 1 27 ? 15.344 20.141 23.188 1 72 27 GLU B CA 1
ATOM 2821 C C . GLU B 1 27 ? 15.07 18.875 22.375 1 72 27 GLU B C 1
ATOM 2823 O O . GLU B 1 27 ? 13.914 18.547 22.109 1 72 27 GLU B O 1
ATOM 2828 N N . GLY B 1 28 ? 16.109 18.344 21.781 1 67.56 28 GLY B N 1
ATOM 2829 C CA . GLY B 1 28 ? 15.977 17.062 21.094 1 67.56 28 GLY B CA 1
ATOM 2830 C C . GLY B 1 28 ? 16.047 17.203 19.578 1 67.56 28 GLY B C 1
ATOM 2831 O O . GLY B 1 28 ? 16.578 18.188 19.062 1 67.56 28 GLY B O 1
ATOM 2832 N N . ALA B 1 29 ? 15.516 16.125 18.969 1 63.81 29 ALA B N 1
ATOM 2833 C CA . ALA B 1 29 ? 15.719 15.93 17.531 1 63.81 29 ALA B CA 1
ATOM 2834 C C . ALA B 1 29 ? 15.047 17.047 16.734 1 63.81 29 ALA B C 1
ATOM 2836 O O . ALA B 1 29 ? 15.5 17.375 15.633 1 63.81 29 ALA B O 1
ATOM 2837 N N . PHE B 1 30 ? 14.078 17.672 17.406 1 74.25 30 PHE B N 1
ATOM 2838 C CA . PHE B 1 30 ? 13.328 18.672 16.656 1 74.25 30 PHE B CA 1
ATOM 2839 C C . PHE B 1 30 ? 13.531 20.062 17.25 1 74.25 30 PHE B C 1
ATOM 2841 O O . PHE B 1 30 ? 12.766 20.984 16.953 1 74.25 30 PHE B O 1
ATOM 2848 N N . ALA B 1 31 ? 14.516 20.219 17.984 1 75.75 31 ALA B N 1
ATOM 2849 C CA . ALA B 1 31 ? 14.773 21.484 18.672 1 75.75 31 ALA B CA 1
ATOM 2850 C C . ALA B 1 31 ? 14.938 22.625 17.672 1 75.75 31 ALA B C 1
ATOM 2852 O O . ALA B 1 31 ? 14.484 23.75 17.922 1 75.75 31 ALA B O 1
ATOM 2853 N N . SER B 1 32 ? 15.461 22.297 16.562 1 77.38 32 SER B N 1
ATOM 2854 C CA . SER B 1 32 ? 15.766 23.328 15.57 1 77.38 32 SER B CA 1
ATOM 2855 C C . SER B 1 32 ? 14.5 23.828 14.883 1 77.38 32 SER B C 1
ATOM 2857 O O . SER B 1 32 ? 14.5 24.891 14.266 1 77.38 32 SER B O 1
ATOM 2859 N N . VAL B 1 33 ? 13.461 23.109 15.016 1 82.12 33 VAL B N 1
ATOM 2860 C CA . VAL B 1 33 ? 12.203 23.484 14.375 1 82.12 33 VAL B CA 1
ATOM 2861 C C . VAL B 1 33 ? 11.422 24.438 15.281 1 82.12 33 VAL B C 1
ATOM 2863 O O . VAL B 1 33 ? 10.688 25.297 14.797 1 82.12 33 VAL B O 1
ATOM 2866 N N . TYR B 1 34 ? 11.609 24.328 16.578 1 85 34 TYR B N 1
ATOM 2867 C CA . TYR B 1 34 ? 10.914 25.141 17.562 1 85 34 TYR B CA 1
ATOM 2868 C C . TYR B 1 34 ? 11.586 26.5 17.719 1 85 34 TYR B C 1
ATOM 2870 O O . TYR B 1 34 ? 12.586 26.641 18.422 1 85 34 TYR B O 1
ATOM 2878 N N . LYS B 1 35 ? 10.969 27.5 17.094 1 88.44 35 LYS B N 1
ATOM 2879 C CA . LYS B 1 35 ? 11.695 28.766 17 1 88.44 35 LYS B CA 1
ATOM 2880 C C . LYS B 1 35 ? 10.781 29.953 17.328 1 88.44 35 LYS B C 1
ATOM 2882 O O . LYS B 1 35 ? 11.242 31.094 17.406 1 88.44 35 LYS B O 1
ATOM 2887 N N . VAL B 1 36 ? 9.586 29.719 17.5 1 94.75 36 VAL B N 1
ATOM 2888 C CA . VAL B 1 36 ? 8.625 30.828 17.578 1 94.75 36 VAL B CA 1
ATOM 2889 C C . VAL B 1 36 ? 8.109 30.953 19.016 1 94.75 36 VAL B C 1
ATOM 2891 O O . VAL B 1 36 ? 7.648 29.984 19.609 1 94.75 36 VAL B O 1
ATOM 2894 N N . ASP B 1 37 ? 8.25 32.156 19.594 1 96.12 37 ASP B N 1
ATOM 2895 C CA . ASP B 1 37 ? 7.684 32.438 20.906 1 96.12 37 ASP B CA 1
ATOM 2896 C C . ASP B 1 37 ? 6.23 32.875 20.797 1 96.12 37 ASP B C 1
ATOM 2898 O O . ASP B 1 37 ? 5.656 32.875 19.703 1 96.12 37 ASP B O 1
ATOM 2902 N N . GLN B 1 38 ? 5.602 33.25 21.938 1 97.94 38 GLN B N 1
ATOM 2903 C CA . GLN B 1 38 ? 4.172 33.531 21.953 1 97.94 38 GLN B CA 1
ATOM 2904 C C . GLN B 1 38 ? 3.867 34.781 21.094 1 97.94 38 GLN B C 1
ATOM 2906 O O . GLN B 1 38 ? 2.871 34.781 20.375 1 97.94 38 GLN B O 1
ATOM 2911 N N . ALA B 1 39 ? 4.684 35.781 21.234 1 97.69 39 ALA B N 1
ATOM 2912 C CA . ALA B 1 39 ? 4.469 36.969 20.438 1 97.69 39 ALA B CA 1
ATOM 2913 C C . ALA B 1 39 ? 4.531 36.656 18.938 1 97.69 39 ALA B C 1
ATOM 2915 O O . ALA B 1 39 ? 3.717 37.188 18.156 1 97.69 39 ALA B O 1
ATOM 2916 N N . GLY B 1 40 ? 5.512 35.906 18.578 1 97.06 40 GLY B N 1
ATOM 2917 C CA . GLY B 1 40 ? 5.609 35.438 17.188 1 97.06 40 GLY B CA 1
ATOM 2918 C C . GLY B 1 40 ? 4.406 34.625 16.75 1 97.06 40 GLY B C 1
ATOM 2919 O O . GLY B 1 40 ? 3.893 34.844 15.641 1 97.06 40 GLY B O 1
ATOM 2920 N N . ALA B 1 41 ? 3.98 33.719 17.562 1 98 41 ALA B N 1
ATOM 2921 C CA . ALA B 1 41 ? 2.807 32.906 17.266 1 98 41 ALA B CA 1
ATOM 2922 C C . ALA B 1 41 ? 1.576 33.781 17.031 1 98 41 ALA B C 1
ATOM 2924 O O . ALA B 1 41 ? 0.818 33.562 16.094 1 98 41 ALA B O 1
ATOM 2925 N N . ASP B 1 42 ? 1.42 34.812 17.938 1 98.12 42 ASP B N 1
ATOM 2926 C CA . ASP B 1 42 ? 0.296 35.719 17.797 1 98.12 42 ASP B CA 1
ATOM 2927 C C . ASP B 1 42 ? 0.314 36.438 16.438 1 98.12 42 ASP B C 1
ATOM 2929 O O . ASP B 1 42 ? -0.719 36.531 15.773 1 98.12 42 ASP B O 1
ATOM 2933 N N . ARG B 1 43 ? 1.456 36.812 16.062 1 97.69 43 ARG B N 1
ATOM 2934 C CA . ARG B 1 43 ? 1.609 37.531 14.797 1 97.69 43 ARG B CA 1
ATOM 2935 C C . ARG B 1 43 ? 1.327 36.625 13.617 1 97.69 43 ARG B C 1
ATOM 2937 O O . ARG B 1 43 ? 0.619 37 12.68 1 97.69 43 ARG B O 1
ATOM 2944 N N . LEU B 1 44 ? 1.89 35.438 13.633 1 98 44 LEU B N 1
ATOM 2945 C CA . LEU B 1 44 ? 1.737 34.5 12.531 1 98 44 LEU B CA 1
ATOM 2946 C C . LEU B 1 44 ? 0.286 34.062 12.398 1 98 44 LEU B C 1
ATOM 2948 O O . LEU B 1 44 ? -0.242 33.969 11.289 1 98 44 LEU B O 1
ATOM 2952 N N . VAL B 1 45 ? -0.349 33.75 13.492 1 98.31 45 VAL B N 1
ATOM 2953 C CA . VAL B 1 45 ? -1.743 33.312 13.477 1 98.31 45 VAL B CA 1
ATOM 2954 C C . VAL B 1 45 ? -2.627 34.438 12.953 1 98.31 45 VAL B C 1
ATOM 2956 O O . VAL B 1 45 ? -3.518 34.219 12.133 1 98.31 45 VAL B O 1
ATOM 2959 N N . ALA B 1 46 ? -2.385 35.688 13.445 1 97.81 46 ALA B N 1
ATOM 2960 C CA . ALA B 1 46 ? -3.141 36.812 12.953 1 97.81 46 ALA B CA 1
ATOM 2961 C C . ALA B 1 46 ? -2.98 36.969 11.445 1 97.81 46 ALA B C 1
ATOM 2963 O O . ALA B 1 46 ? -3.957 37.219 10.734 1 97.81 46 ALA B O 1
ATOM 2964 N N . GLN B 1 47 ? -1.757 36.844 11.031 1 97.81 47 GLN B N 1
ATOM 2965 C CA . GLN B 1 47 ? -1.467 36.969 9.602 1 97.81 47 GLN B CA 1
ATOM 2966 C C . GLN B 1 47 ? -2.195 35.875 8.812 1 97.81 47 GLN B C 1
ATOM 2968 O O . GLN B 1 47 ? -2.727 36.125 7.73 1 97.81 47 GLN B O 1
ATOM 2973 N N . ALA B 1 48 ? -2.17 34.656 9.297 1 98.12 48 ALA B N 1
ATOM 2974 C CA . ALA B 1 48 ? -2.869 33.531 8.656 1 98.12 48 ALA B CA 1
ATOM 2975 C C . ALA B 1 48 ? -4.371 33.812 8.578 1 98.12 48 ALA B C 1
ATOM 2977 O O . ALA B 1 48 ? -4.988 33.625 7.523 1 98.12 48 ALA B O 1
ATOM 2978 N N . LEU B 1 49 ? -4.945 34.25 9.664 1 98.19 49 LEU B N 1
ATOM 2979 C CA . LEU B 1 49 ? -6.367 34.562 9.711 1 98.19 49 LEU B CA 1
ATOM 2980 C C . LEU B 1 49 ? -6.719 35.688 8.734 1 98.19 49 LEU B C 1
ATOM 2982 O O . LEU B 1 49 ? -7.719 35.594 8.016 1 98.19 49 LEU B O 1
ATOM 2986 N N . ASP B 1 50 ? -5.891 36.688 8.727 1 97.62 50 ASP B N 1
ATOM 2987 C CA . ASP B 1 50 ? -6.109 37.844 7.832 1 97.62 50 ASP B CA 1
ATOM 2988 C C . ASP B 1 50 ? -6.082 37.375 6.371 1 97.62 50 ASP B C 1
ATOM 2990 O O . ASP B 1 50 ? -6.789 37.969 5.531 1 97.62 50 ASP B O 1
ATOM 2994 N N . ALA B 1 51 ? -5.297 36.375 6.102 1 97.56 51 ALA B N 1
ATOM 2995 C CA . ALA B 1 51 ? -5.164 35.875 4.734 1 97.56 51 ALA B CA 1
ATOM 2996 C C . ALA B 1 51 ? -6.32 34.938 4.375 1 97.56 51 ALA B C 1
ATOM 2998 O O . ALA B 1 51 ? -6.426 34.469 3.234 1 97.56 51 ALA B O 1
ATOM 2999 N N . GLY B 1 52 ? -7.184 34.562 5.316 1 97.75 52 GLY B N 1
ATOM 3000 C CA . GLY B 1 52 ? -8.359 33.75 5.051 1 97.75 52 GLY B CA 1
ATOM 3001 C C . GLY B 1 52 ? -8.18 32.312 5.445 1 97.75 52 GLY B C 1
ATOM 3002 O O . GLY B 1 52 ? -9.055 31.469 5.195 1 97.75 52 GLY B O 1
ATOM 3003 N N . ILE B 1 53 ? -7.059 31.938 6.031 1 98.5 53 ILE B N 1
ATOM 3004 C CA . ILE B 1 53 ? -6.859 30.578 6.512 1 98.5 53 ILE B CA 1
ATOM 3005 C C . ILE B 1 53 ? -7.828 30.297 7.656 1 98.5 53 ILE B C 1
ATOM 3007 O O . ILE B 1 53 ? -7.953 31.094 8.594 1 98.5 53 ILE B O 1
ATOM 3011 N N . ASN B 1 54 ? -8.492 29.156 7.535 1 98.69 54 ASN B N 1
ATOM 3012 C CA . ASN B 1 54 ? -9.391 28.766 8.617 1 98.69 54 ASN B CA 1
ATOM 3013 C C . ASN B 1 54 ? -9.039 27.375 9.156 1 98.69 54 ASN B C 1
ATOM 3015 O O . ASN B 1 54 ? -9.828 26.766 9.883 1 98.69 54 ASN B O 1
ATOM 3019 N N . PHE B 1 55 ? -7.938 26.781 8.766 1 98.81 55 PHE B N 1
ATOM 3020 C CA . PHE B 1 55 ? -7.52 25.453 9.172 1 98.81 55 PHE B CA 1
ATOM 3021 C C . PHE B 1 55 ? -6.125 25.484 9.789 1 98.81 55 PHE B C 1
ATOM 3023 O O . PHE B 1 55 ? -5.168 25.922 9.148 1 98.81 55 PHE B O 1
ATOM 3030 N N . PHE B 1 56 ? -6.023 25.094 11.062 1 98.88 56 PHE B N 1
ATOM 3031 C CA . PHE B 1 56 ? -4.777 25.109 11.82 1 98.88 56 PHE B CA 1
ATOM 3032 C C . PHE B 1 56 ? -4.418 23.703 12.305 1 98.88 56 PHE B C 1
ATOM 3034 O O . PHE B 1 56 ? -5.305 22.906 12.609 1 98.88 56 PHE B O 1
ATOM 3041 N N . ASN B 1 57 ? -3.115 23.438 12.344 1 98.75 57 ASN B N 1
ATOM 3042 C CA . ASN B 1 57 ? -2.613 22.109 12.664 1 98.75 57 ASN B CA 1
ATOM 3043 C C . ASN B 1 57 ? -1.539 22.172 13.75 1 98.75 57 ASN B C 1
ATOM 3045 O O . ASN B 1 57 ? -0.667 23.031 13.719 1 98.75 57 ASN B O 1
ATOM 3049 N N . THR B 1 58 ? -1.607 21.281 14.672 1 98.56 58 THR B N 1
ATOM 3050 C CA . THR B 1 58 ? -0.615 21.125 15.727 1 98.56 58 THR B CA 1
ATOM 3051 C C . THR B 1 58 ? -0.579 19.672 16.203 1 98.56 58 THR B C 1
ATOM 3053 O O . THR B 1 58 ? -0.961 18.75 15.477 1 98.56 58 THR B O 1
ATOM 3056 N N . ALA B 1 59 ? 0.099 19.422 17.344 1 98.44 59 ALA B N 1
ATOM 3057 C CA . ALA B 1 59 ? 0.158 18.094 17.969 1 98.44 59 ALA B CA 1
ATOM 3058 C C . ALA B 1 59 ? 0.533 18.203 19.438 1 98.44 59 ALA B C 1
ATOM 3060 O O . ALA B 1 59 ? 1.217 19.141 19.859 1 98.44 59 ALA B O 1
ATOM 3061 N N . ASP B 1 60 ? 0.138 17.219 20.172 1 97.94 60 ASP B N 1
ATOM 3062 C CA . ASP B 1 60 ? 0.433 17.203 21.594 1 97.94 60 ASP B CA 1
ATOM 3063 C C . ASP B 1 60 ? 1.926 17 21.844 1 97.94 60 ASP B C 1
ATOM 3065 O O . ASP B 1 60 ? 2.447 17.406 22.891 1 97.94 60 ASP B O 1
ATOM 3069 N N . ALA B 1 61 ? 2.605 16.469 20.844 1 95.88 61 ALA B N 1
ATOM 3070 C CA . ALA B 1 61 ? 4.023 16.156 20.984 1 95.88 61 ALA B CA 1
ATOM 3071 C C . ALA B 1 61 ? 4.895 17.344 20.625 1 95.88 61 ALA B C 1
ATOM 3073 O O . ALA B 1 61 ? 6.098 17.359 20.891 1 95.88 61 ALA B O 1
ATOM 3074 N N . TYR B 1 62 ? 4.363 18.328 19.953 1 95.69 62 TYR B N 1
ATOM 3075 C CA . TYR B 1 62 ? 5.164 19.469 19.5 1 95.69 62 TYR B CA 1
ATOM 3076 C C . TYR B 1 62 ? 5.613 20.312 20.688 1 95.69 62 TYR B C 1
ATOM 3078 O O . TYR B 1 62 ? 4.785 20.875 21.406 1 95.69 62 TYR B O 1
ATOM 3086 N N . ALA B 1 63 ? 6.91 20.328 20.844 1 94.25 63 ALA B N 1
ATOM 3087 C CA . ALA B 1 63 ? 7.551 21.094 21.922 1 94.25 63 ALA B CA 1
ATOM 3088 C C . ALA B 1 63 ? 6.922 20.766 23.266 1 94.25 63 ALA B C 1
ATOM 3090 O O . ALA B 1 63 ? 6.617 21.672 24.047 1 94.25 63 ALA B O 1
ATOM 3091 N N . GLY B 1 64 ? 6.59 19.516 23.453 1 91.81 64 GLY B N 1
ATOM 3092 C CA . GLY B 1 64 ? 6.059 19.047 24.719 1 91.81 64 GLY B CA 1
ATOM 3093 C C . GLY B 1 64 ? 4.695 19.641 25.047 1 91.81 64 GLY B C 1
ATOM 3094 O O . GLY B 1 64 ? 4.379 19.875 26.219 1 91.81 64 GLY B O 1
ATOM 3095 N N . GLY B 1 65 ? 3.971 19.984 24.094 1 95.81 65 GLY B N 1
ATOM 3096 C CA . GLY B 1 65 ? 2.635 20.531 24.297 1 95.81 65 GLY B CA 1
ATOM 3097 C C . GLY B 1 65 ? 2.57 22.031 24.172 1 95.81 65 GLY B C 1
ATOM 3098 O O . GLY B 1 65 ? 1.485 22.609 24.062 1 95.81 65 GLY B O 1
ATOM 3099 N N . GLN B 1 66 ? 3.66 22.703 24.094 1 96.69 66 GLN B N 1
ATOM 3100 C CA . GLN B 1 66 ? 3.697 24.172 24.016 1 96.69 66 GLN B CA 1
ATOM 3101 C C . GLN B 1 66 ? 3.004 24.672 22.766 1 96.69 66 GLN B C 1
ATOM 3103 O O . GLN B 1 66 ? 2.363 25.734 22.781 1 96.69 66 GLN B O 1
ATOM 3108 N N . SER B 1 67 ? 3.219 23.953 21.703 1 97.88 67 SER B N 1
ATOM 3109 C CA . SER B 1 67 ? 2.613 24.375 20.453 1 97.88 67 SER B CA 1
ATOM 3110 C C . SER B 1 67 ? 1.098 24.5 20.578 1 97.88 67 SER B C 1
ATOM 3112 O O . SER B 1 67 ? 0.507 25.484 20.125 1 97.88 67 SER B O 1
ATOM 3114 N N . GLU B 1 68 ? 0.465 23.531 21.219 1 98.69 68 GLU B N 1
ATOM 3115 C CA . GLU B 1 68 ? -0.977 23.578 21.453 1 98.69 68 GLU B CA 1
ATOM 3116 C C . GLU B 1 68 ? -1.357 24.766 22.328 1 98.69 68 GLU B C 1
ATOM 3118 O O . GLU B 1 68 ? -2.322 25.484 22.031 1 98.69 68 GLU B O 1
ATOM 3123 N N . ILE B 1 69 ? -0.597 25 23.391 1 98.69 69 ILE B N 1
ATOM 3124 C CA . ILE B 1 69 ? -0.88 26.109 24.297 1 98.69 69 ILE B CA 1
ATOM 3125 C C . ILE B 1 69 ? -0.798 27.438 23.547 1 98.69 69 ILE B C 1
ATOM 3127 O O . ILE B 1 69 ? -1.717 28.25 23.609 1 98.69 69 ILE B O 1
ATOM 3131 N N . MET B 1 70 ? 0.224 27.578 22.828 1 98.62 70 MET B N 1
ATOM 3132 C CA . MET B 1 70 ? 0.489 28.828 22.125 1 98.62 70 MET B CA 1
ATOM 3133 C C . MET B 1 70 ? -0.548 29.078 21.047 1 98.62 70 MET B C 1
ATOM 3135 O O . MET B 1 70 ? -0.988 30.203 20.844 1 98.62 70 MET B O 1
ATOM 3139 N N . LEU B 1 71 ? -0.905 28.016 20.328 1 98.75 71 LEU B N 1
ATOM 3140 C CA . LEU B 1 71 ? -1.923 28.156 19.297 1 98.75 71 LEU B CA 1
ATOM 3141 C C . LEU B 1 71 ? -3.264 28.562 19.906 1 98.75 71 LEU B C 1
ATOM 3143 O O . LEU B 1 71 ? -3.939 29.453 19.391 1 98.75 71 LEU B O 1
ATOM 3147 N N . GLY B 1 72 ? -3.662 27.906 21 1 98.75 72 GLY B N 1
ATOM 3148 C CA . GLY B 1 72 ? -4.895 28.281 21.688 1 98.75 72 GLY B CA 1
ATOM 3149 C C . GLY B 1 72 ? -4.934 29.734 22.094 1 98.75 72 GLY B C 1
ATOM 3150 O O . GLY B 1 72 ? -5.93 30.422 21.875 1 98.75 72 GLY B O 1
ATOM 3151 N N . LYS B 1 73 ? -3.838 30.156 22.688 1 98.62 73 LYS B N 1
ATOM 3152 C CA . LYS B 1 73 ? -3.734 31.547 23.109 1 98.62 73 LYS B CA 1
ATOM 3153 C C . LYS B 1 73 ? -3.82 32.5 21.938 1 98.62 73 LYS B C 1
ATOM 3155 O O . LYS B 1 73 ? -4.512 33.531 22 1 98.62 73 LYS B O 1
ATOM 3160 N N . ALA B 1 74 ? -3.113 32.188 20.906 1 98.5 74 ALA B N 1
ATOM 3161 C CA . ALA B 1 74 ? -3.059 33.062 19.734 1 98.5 74 ALA B CA 1
ATOM 3162 C C . ALA B 1 74 ? -4.434 33.188 19.078 1 98.5 74 ALA B C 1
ATOM 3164 O O . ALA B 1 74 ? -4.793 34.25 18.578 1 98.5 74 ALA B O 1
ATOM 3165 N N . LEU B 1 75 ? -5.176 32.125 19.047 1 98.25 75 LEU B N 1
ATOM 3166 C CA . LEU B 1 75 ? -6.496 32.125 18.438 1 98.25 75 LEU B CA 1
ATOM 3167 C C . LEU B 1 75 ? -7.496 32.875 19.328 1 98.25 75 LEU B C 1
ATOM 3169 O O . LEU B 1 75 ? -8.359 33.594 18.828 1 98.25 75 LEU B O 1
ATOM 3173 N N . GLY B 1 76 ? -7.434 32.625 20.688 1 96.31 76 GLY B N 1
ATOM 3174 C CA . GLY B 1 76 ? -8.297 33.281 21.641 1 96.31 76 GLY B CA 1
ATOM 3175 C C . GLY B 1 76 ? -9.773 33.156 21.312 1 96.31 76 GLY B C 1
ATOM 3176 O O . GLY B 1 76 ? -10.281 32.062 21.125 1 96.31 76 GLY B O 1
ATOM 3177 N N . ASN B 1 77 ? -10.352 34.281 21.094 1 94.25 77 ASN B N 1
ATOM 3178 C CA . ASN B 1 77 ? -11.797 34.312 20.875 1 94.25 77 ASN B CA 1
ATOM 3179 C C . ASN B 1 77 ? -12.148 33.906 19.453 1 94.25 77 ASN B C 1
ATOM 3181 O O . ASN B 1 77 ? -13.32 33.656 19.141 1 94.25 77 ASN B O 1
ATOM 3185 N N . ARG B 1 78 ? -11.141 33.75 18.594 1 96.44 78 ARG B N 1
ATOM 3186 C CA . ARG B 1 78 ? -11.383 33.344 17.219 1 96.44 78 ARG B CA 1
ATOM 3187 C C . ARG B 1 78 ? -11.391 31.828 17.062 1 96.44 78 ARG B C 1
ATOM 3189 O O . ARG B 1 78 ? -11.562 31.297 15.969 1 96.44 78 ARG B O 1
ATOM 3196 N N . ARG B 1 79 ? -11.258 31.141 18.156 1 97.19 79 ARG B N 1
ATOM 3197 C CA . ARG B 1 79 ? -11.266 29.672 18.156 1 97.19 79 ARG B CA 1
ATOM 3198 C C . ARG B 1 79 ? -12.492 29.141 17.422 1 97.19 79 ARG B C 1
ATOM 3200 O O . ARG B 1 79 ? -12.391 28.172 16.656 1 97.19 79 ARG B O 1
ATOM 3207 N N . GLN B 1 80 ? -13.602 29.766 17.547 1 95.69 80 GLN B N 1
ATOM 3208 C CA . GLN B 1 80 ? -14.859 29.281 17 1 95.69 80 GLN B CA 1
ATOM 3209 C C . GLN B 1 80 ? -14.93 29.516 15.492 1 95.69 80 GLN B C 1
ATOM 3211 O O . GLN B 1 80 ? -15.797 28.953 14.812 1 95.69 80 GLN B O 1
ATOM 3216 N N . ASP B 1 81 ? -14.016 30.312 15 1 96.88 81 ASP B N 1
ATOM 3217 C CA . ASP B 1 81 ? -14.055 30.703 13.594 1 96.88 81 ASP B CA 1
ATOM 3218 C C . ASP B 1 81 ? -13.172 29.797 12.75 1 96.88 81 ASP B C 1
ATOM 3220 O O . ASP B 1 81 ? -13.125 29.922 11.523 1 96.88 81 ASP B O 1
ATOM 3224 N N . VAL B 1 82 ? -12.477 28.844 13.43 1 98.56 82 VAL B N 1
ATOM 3225 C CA . VAL B 1 82 ? -11.492 28.062 12.688 1 98.56 82 VAL B CA 1
ATOM 3226 C C . VAL B 1 82 ? -11.633 26.594 13.047 1 98.56 82 VAL B C 1
ATOM 3228 O O . VAL B 1 82 ? -12.297 26.234 14.016 1 98.56 82 VAL B O 1
ATOM 3231 N N . ALA B 1 83 ? -11.109 25.734 12.164 1 98.69 83 ALA B N 1
ATOM 3232 C CA . ALA B 1 83 ? -10.914 24.312 12.453 1 98.69 83 ALA B CA 1
ATOM 3233 C C . ALA B 1 83 ? -9.484 24.047 12.938 1 98.69 83 ALA B C 1
ATOM 3235 O O . ALA B 1 83 ? -8.531 24.594 12.391 1 98.69 83 ALA B O 1
ATOM 3236 N N . ILE B 1 84 ? -9.344 23.219 13.977 1 98.88 84 ILE B N 1
ATOM 3237 C CA . ILE B 1 84 ? -8.031 22.828 14.477 1 98.88 84 ILE B CA 1
ATOM 3238 C C . ILE B 1 84 ? -7.867 21.312 14.352 1 98.88 84 ILE B C 1
ATOM 3240 O O . ILE B 1 84 ? -8.766 20.547 14.711 1 98.88 84 ILE B O 1
ATOM 3244 N N . ALA B 1 85 ? -6.754 20.875 13.719 1 98.88 85 ALA B N 1
ATOM 3245 C CA . ALA B 1 85 ? -6.316 19.484 13.797 1 98.88 85 ALA B CA 1
ATOM 3246 C C . ALA B 1 85 ? -5.172 19.328 14.789 1 98.88 85 ALA B C 1
ATOM 3248 O O . ALA B 1 85 ? -4.207 20.094 14.766 1 98.88 85 ALA B O 1
ATOM 3249 N N . THR B 1 86 ? -5.293 18.453 15.688 1 98.88 86 THR B N 1
ATOM 3250 C CA . THR B 1 86 ? -4.188 18.047 16.547 1 98.88 86 THR B CA 1
ATOM 3251 C C . THR B 1 86 ? -4.039 16.516 16.531 1 98.88 86 THR B C 1
ATOM 3253 O O . THR B 1 86 ? -4.707 15.836 15.758 1 98.88 86 THR B O 1
ATOM 3256 N N . LYS B 1 87 ? -3.002 16.016 17.266 1 98.81 87 LYS B N 1
ATOM 3257 C CA . LYS B 1 87 ? -2.66 14.609 17.047 1 98.81 87 LYS B CA 1
ATOM 3258 C C . LYS B 1 87 ? -2.301 13.922 18.359 1 98.81 87 LYS B C 1
ATOM 3260 O O . LYS B 1 87 ? -1.992 14.578 19.344 1 98.81 87 LYS B O 1
ATOM 3265 N N . VAL B 1 88 ? -2.322 12.641 18.281 1 98.75 88 VAL B N 1
ATOM 3266 C CA . VAL B 1 88 ? -1.911 11.781 19.391 1 98.75 88 VAL B CA 1
ATOM 3267 C C . VAL B 1 88 ? -1.105 10.602 18.859 1 98.75 88 VAL B C 1
ATOM 3269 O O . VAL B 1 88 ? -1.283 10.188 17.703 1 98.75 88 VAL B O 1
ATOM 3272 N N . GLY B 1 89 ? -0.252 10.008 19.688 1 98.12 89 GLY B N 1
ATOM 3273 C CA . GLY B 1 89 ? 0.412 8.758 19.359 1 98.12 89 GLY B CA 1
ATOM 3274 C C . GLY B 1 89 ? 1.912 8.805 19.578 1 98.12 89 GLY B C 1
ATOM 3275 O O . GLY B 1 89 ? 2.537 7.773 19.828 1 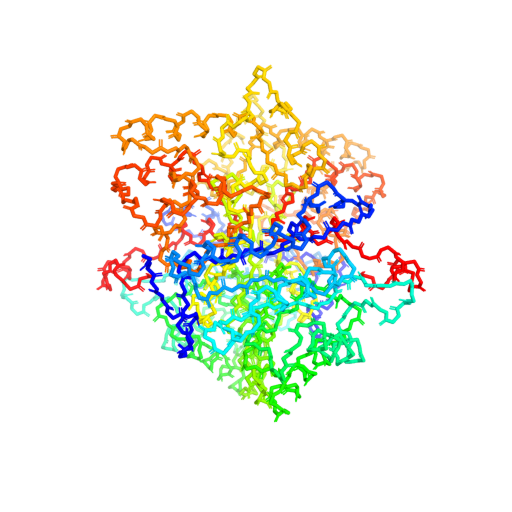98.12 89 GLY B O 1
ATOM 3276 N N . MET B 1 90 ? 2.52 9.992 19.422 1 96.94 90 MET B N 1
ATOM 3277 C CA . MET B 1 90 ? 3.936 10.164 19.734 1 96.94 90 MET B CA 1
ATOM 3278 C C . MET B 1 90 ? 4.156 10.195 21.25 1 96.94 90 MET B C 1
ATOM 3280 O O . MET B 1 90 ? 3.221 10.445 22.016 1 96.94 90 MET B O 1
ATOM 3284 N N . ARG B 1 91 ? 5.414 9.93 21.625 1 94.44 91 ARG B N 1
ATOM 3285 C CA . ARG B 1 91 ? 5.75 10.008 23.047 1 94.44 91 ARG B CA 1
ATOM 3286 C C . ARG B 1 91 ? 5.688 11.445 23.547 1 94.44 91 ARG B C 1
ATOM 3288 O O . ARG B 1 91 ? 6.199 12.359 22.891 1 94.44 91 ARG B O 1
ATOM 3295 N N . THR B 1 92 ? 5.039 11.641 24.719 1 94.81 92 THR B N 1
ATOM 3296 C CA . THR B 1 92 ? 4.871 12.977 25.281 1 94.81 92 THR B CA 1
ATOM 3297 C C . THR B 1 92 ? 5.453 13.055 26.688 1 94.81 92 THR B C 1
ATOM 3299 O O . THR B 1 92 ? 5.398 14.102 27.328 1 94.81 92 THR B O 1
ATOM 3302 N N . GLY B 1 93 ? 5.98 12 27.172 1 93.5 93 GLY B N 1
ATOM 3303 C CA . GLY B 1 93 ? 6.562 11.945 28.516 1 93.5 93 GLY B CA 1
ATOM 3304 C C . GLY B 1 93 ? 7.445 10.734 28.719 1 93.5 93 GLY B C 1
ATOM 3305 O O . GLY B 1 93 ? 7.59 9.898 27.828 1 93.5 93 GLY B O 1
ATOM 3306 N N . GLU B 1 94 ? 7.938 10.562 29.906 1 92.94 94 GLU B N 1
ATOM 3307 C CA . GLU B 1 94 ? 8.93 9.531 30.188 1 92.94 94 GLU B CA 1
ATOM 3308 C C . GLU B 1 94 ? 8.266 8.172 30.406 1 92.94 94 GLU B C 1
ATOM 3310 O O . GLU B 1 94 ? 8.805 7.141 30.016 1 92.94 94 GLU B O 1
ATOM 3315 N N . ALA B 1 95 ? 7.105 8.219 31 1 94.5 95 ALA B N 1
ATOM 3316 C CA . ALA B 1 95 ? 6.438 6.965 31.344 1 94.5 95 ALA B CA 1
ATOM 3317 C C . ALA B 1 95 ? 6.012 6.215 30.078 1 94.5 95 ALA B C 1
ATOM 3319 O O . ALA B 1 95 ? 5.633 6.832 29.078 1 94.5 95 ALA B O 1
ATOM 3320 N N . LEU B 1 96 ? 5.992 4.887 30.109 1 93.88 96 LEU B N 1
ATOM 3321 C CA . LEU B 1 96 ? 5.656 4.043 28.969 1 93.88 96 LEU B CA 1
ATOM 3322 C C . LEU B 1 96 ? 4.227 4.297 28.516 1 93.88 96 LEU B C 1
ATOM 3324 O O . LEU B 1 96 ? 3.924 4.18 27.328 1 93.88 96 LEU B O 1
ATOM 3328 N N . VAL B 1 97 ? 3.375 4.727 29.469 1 94.25 97 VAL B N 1
ATOM 3329 C CA . VAL B 1 97 ? 1.962 4.902 29.156 1 94.25 97 VAL B CA 1
ATOM 3330 C C . VAL B 1 97 ? 1.751 6.246 28.469 1 94.25 97 VAL B C 1
ATOM 3332 O O . VAL B 1 97 ? 0.629 6.582 28.078 1 94.25 97 VAL B O 1
ATOM 3335 N N . HIS B 1 98 ? 2.787 7.105 28.266 1 96.44 98 HIS B N 1
ATOM 3336 C CA . HIS B 1 98 ? 2.682 8.422 27.641 1 96.44 98 HIS B CA 1
ATOM 3337 C C . HIS B 1 98 ? 3.025 8.352 26.156 1 96.44 98 HIS B C 1
ATOM 3339 O O . HIS B 1 98 ? 3.686 9.242 25.625 1 96.44 98 HIS B O 1
ATOM 3345 N N . SER B 1 99 ? 2.699 7.203 25.547 1 96.31 99 SER B N 1
ATOM 3346 C CA . SER B 1 99 ? 2.939 7.016 24.125 1 96.31 99 SER B CA 1
ATOM 3347 C C . SER B 1 99 ? 1.983 5.984 23.531 1 96.31 99 SER B C 1
ATOM 3349 O O . SER B 1 99 ? 1.31 5.262 24.266 1 96.31 99 SER B O 1
ATOM 3351 N N . GLY B 1 100 ? 1.854 6.051 22.219 1 97.25 100 GLY B N 1
ATOM 3352 C CA . GLY B 1 100 ? 1.113 5.012 21.516 1 97.25 100 GLY B CA 1
ATOM 3353 C C . GLY B 1 100 ? -0.368 5.316 21.391 1 97.25 100 GLY B C 1
ATOM 3354 O O . GLY B 1 100 ? -0.788 6.461 21.562 1 97.25 100 GLY B O 1
ATOM 3355 N N . LEU B 1 101 ? -1.107 4.27 21.031 1 98.62 101 LEU B N 1
ATOM 3356 C CA . LEU B 1 101 ? -2.504 4.469 20.656 1 98.62 101 LEU B CA 1
ATOM 3357 C C . LEU B 1 101 ? -3.422 3.594 21.516 1 98.62 101 LEU B C 1
ATOM 3359 O O . LEU B 1 101 ? -4.441 3.1 21.031 1 98.62 101 LEU B O 1
ATOM 3363 N N . SER B 1 102 ? -2.971 3.324 22.719 1 97.69 102 SER B N 1
ATOM 3364 C CA . SER B 1 102 ? -3.875 2.676 23.656 1 97.69 102 SER B CA 1
ATOM 3365 C C . SER B 1 102 ? -5.055 3.582 24 1 97.69 102 SER B C 1
ATOM 3367 O O . SER B 1 102 ? -4.945 4.809 23.938 1 97.69 102 SER B O 1
ATOM 3369 N N . ARG B 1 103 ? -6.113 2.941 24.406 1 98.06 103 ARG B N 1
ATOM 3370 C CA . ARG B 1 103 ? -7.277 3.699 24.844 1 98.06 103 ARG B CA 1
ATOM 3371 C C . ARG B 1 103 ? -6.898 4.703 25.938 1 98.06 103 ARG B C 1
ATOM 3373 O O . ARG B 1 103 ? -7.309 5.863 25.891 1 98.06 103 ARG B O 1
ATOM 3380 N N . ARG B 1 104 ? -6.121 4.258 26.859 1 97.12 104 ARG B N 1
ATOM 3381 C CA . ARG B 1 104 ? -5.699 5.113 27.953 1 97.12 104 ARG B CA 1
ATOM 3382 C C . ARG B 1 104 ? -4.996 6.363 27.438 1 97.12 104 ARG B C 1
ATOM 3384 O O . ARG B 1 104 ? -5.344 7.48 27.828 1 97.12 104 ARG B O 1
ATOM 3391 N N . HIS B 1 105 ? -4.055 6.164 26.594 1 98.19 105 HIS B N 1
ATOM 3392 C CA . HIS B 1 105 ? -3.252 7.289 26.125 1 98.19 105 HIS B CA 1
ATOM 3393 C C . HIS B 1 105 ? -4.07 8.211 25.234 1 98.19 105 HIS B C 1
ATOM 3395 O O . HIS B 1 105 ? -3.945 9.438 25.312 1 98.19 105 HIS B O 1
ATOM 3401 N N . ILE B 1 106 ? -4.867 7.641 24.359 1 98.81 106 ILE B N 1
ATOM 3402 C CA . ILE B 1 106 ? -5.691 8.43 23.453 1 98.81 106 ILE B CA 1
ATOM 3403 C C . ILE B 1 106 ? -6.609 9.352 24.25 1 98.81 106 ILE B C 1
ATOM 3405 O O . ILE B 1 106 ? -6.68 10.555 23.984 1 98.81 106 ILE B O 1
ATOM 3409 N N . ILE B 1 107 ? -7.285 8.812 25.266 1 98.38 107 ILE B N 1
ATOM 3410 C CA . ILE B 1 107 ? -8.234 9.594 26.047 1 98.38 107 ILE B CA 1
ATOM 3411 C C . ILE B 1 107 ? -7.488 10.656 26.859 1 98.38 107 ILE B C 1
ATOM 3413 O O . ILE B 1 107 ? -7.859 11.828 26.828 1 98.38 107 ILE B O 1
ATOM 3417 N N . ALA B 1 108 ? -6.422 10.273 27.453 1 98.06 108 ALA B N 1
ATOM 3418 C CA . ALA B 1 108 ? -5.637 11.219 28.25 1 98.06 108 ALA B CA 1
ATOM 3419 C C . ALA B 1 108 ? -5.078 12.336 27.375 1 98.06 108 ALA B C 1
ATOM 3421 O O . ALA B 1 108 ? -5.066 13.5 27.781 1 98.06 108 ALA B O 1
ATOM 3422 N N . SER B 1 109 ? -4.578 11.969 26.234 1 98.75 109 SER B N 1
ATOM 3423 C CA . SER B 1 109 ? -3.988 12.945 25.328 1 98.75 109 SER B CA 1
ATOM 3424 C C . SER B 1 109 ? -5.043 13.914 24.797 1 98.75 109 SER B C 1
ATOM 3426 O O . SER B 1 109 ? -4.789 15.117 24.688 1 98.75 109 SER B O 1
ATOM 3428 N N . ALA B 1 110 ? -6.203 13.398 24.438 1 98.81 110 ALA B N 1
ATOM 3429 C CA . ALA B 1 110 ? -7.277 14.266 23.969 1 98.81 110 ALA B CA 1
ATOM 3430 C C . ALA B 1 110 ? -7.68 15.281 25.031 1 98.81 110 ALA B C 1
ATOM 3432 O O . ALA B 1 110 ? -7.812 16.469 24.75 1 98.81 110 ALA B O 1
ATOM 3433 N N . GLU B 1 111 ? -7.84 14.789 26.234 1 98.56 111 GLU B N 1
ATOM 3434 C CA . GLU B 1 111 ? -8.195 15.68 27.328 1 98.56 111 GLU B CA 1
ATOM 3435 C C . GLU B 1 111 ? -7.098 16.703 27.594 1 98.56 111 GLU B C 1
ATOM 3437 O O . GLU B 1 111 ? -7.379 17.875 27.859 1 98.56 111 GLU B O 1
ATOM 3442 N N . GLY B 1 112 ? -5.879 16.266 27.516 1 98.69 112 GLY B N 1
ATOM 3443 C CA . GLY B 1 112 ? -4.754 17.172 27.641 1 98.69 112 GLY B CA 1
ATOM 3444 C C . GLY B 1 112 ? -4.73 18.234 26.547 1 98.69 112 GLY B C 1
ATOM 3445 O O . GLY B 1 112 ? -4.469 19.406 26.812 1 98.69 112 GLY B O 1
ATOM 3446 N N . SER B 1 113 ? -4.957 17.781 25.312 1 98.88 113 SER B N 1
ATOM 3447 C CA . SER B 1 113 ? -4.988 18.703 24.172 1 98.88 113 SER B CA 1
ATOM 3448 C C . SER B 1 113 ? -6.082 19.75 24.344 1 98.88 113 SER B C 1
ATOM 3450 O O . SER B 1 113 ? -5.871 20.938 24.047 1 98.88 113 SER B O 1
ATOM 3452 N N . LEU B 1 114 ? -7.305 19.328 24.781 1 98.81 114 LEU B N 1
ATOM 3453 C CA . LEU B 1 114 ? -8.398 20.266 25.016 1 98.81 114 LEU B CA 1
ATOM 3454 C C . LEU B 1 114 ? -7.996 21.328 26.031 1 98.81 114 LEU B C 1
ATOM 3456 O O . LEU B 1 114 ? -8.258 22.516 25.828 1 98.81 114 LEU B O 1
ATOM 3460 N N . ARG B 1 115 ? -7.312 20.906 27.094 1 98.69 115 ARG B N 1
ATOM 3461 C CA . ARG B 1 115 ? -6.859 21.859 28.109 1 98.69 115 ARG B CA 1
ATOM 3462 C C . ARG B 1 115 ? -5.812 22.812 27.547 1 98.69 115 ARG B C 1
ATOM 3464 O O . ARG B 1 115 ? -5.902 24.031 27.75 1 98.69 115 ARG B O 1
ATOM 3471 N N . ARG B 1 116 ? -4.863 22.297 26.859 1 98.75 116 ARG B N 1
ATOM 3472 C CA . ARG B 1 116 ? -3.768 23.125 26.344 1 98.75 116 ARG B CA 1
ATOM 3473 C C . ARG B 1 116 ? -4.266 24.094 25.281 1 98.75 116 ARG B C 1
ATOM 3475 O O . ARG B 1 116 ? -3.859 25.266 25.25 1 98.75 116 ARG B O 1
ATOM 3482 N N . LEU B 1 117 ? -5.168 23.656 24.422 1 98.75 117 LEU B N 1
ATOM 3483 C CA . LEU B 1 117 ? -5.719 24.484 23.359 1 98.75 117 LEU B CA 1
ATOM 3484 C C . LEU B 1 117 ? -6.73 25.484 23.922 1 98.75 117 LEU B C 1
ATOM 3486 O O . LEU B 1 117 ? -7.09 26.453 23.25 1 98.75 117 LEU B O 1
ATOM 3490 N N . GLY B 1 118 ? -7.219 25.266 25.125 1 98.31 118 GLY B N 1
ATOM 3491 C CA . GLY B 1 118 ? -8.219 26.125 25.719 1 98.31 118 GLY B CA 1
ATOM 3492 C C . GLY B 1 118 ? -9.562 26.078 25.016 1 98.31 118 GLY B C 1
ATOM 3493 O O . GLY B 1 118 ? -10.164 27.109 24.734 1 98.31 118 GLY B O 1
ATOM 3494 N N . THR B 1 119 ? -10.031 24.891 24.672 1 98.19 119 THR B N 1
ATOM 3495 C CA . THR B 1 119 ? -11.289 24.703 23.953 1 98.19 119 THR B CA 1
ATOM 3496 C C . THR B 1 119 ? -11.984 23.422 24.422 1 98.19 119 THR B C 1
ATOM 3498 O O . THR B 1 119 ? -11.375 22.594 25.109 1 98.19 119 THR B O 1
ATOM 3501 N N . ASP B 1 120 ? -13.258 23.25 24.109 1 97.25 120 ASP B N 1
ATOM 3502 C CA . ASP B 1 120 ? -14.039 22.109 24.594 1 97.25 120 ASP B CA 1
ATOM 3503 C C . ASP B 1 120 ? -14.164 21.031 23.516 1 97.25 120 ASP B C 1
ATOM 3505 O O . ASP B 1 120 ? -14.703 19.953 23.766 1 97.25 120 ASP B O 1
ATOM 3509 N N . TYR B 1 121 ? -13.648 21.359 22.328 1 98.19 121 TYR B N 1
ATOM 3510 C CA . TYR B 1 121 ? -13.719 20.359 21.266 1 98.19 121 TYR B CA 1
ATOM 3511 C C . TYR B 1 121 ? -12.539 20.484 20.312 1 98.19 121 TYR B C 1
ATOM 3513 O O . TYR B 1 121 ? -11.961 21.562 20.172 1 98.19 121 TYR B O 1
ATOM 3521 N N . ILE B 1 122 ? -12.18 19.406 19.719 1 98.75 122 ILE B N 1
ATOM 3522 C CA . ILE B 1 122 ? -11.203 19.297 18.656 1 98.75 122 ILE B CA 1
ATOM 3523 C C . ILE B 1 122 ? -11.914 19.016 17.328 1 98.75 122 ILE B C 1
ATOM 3525 O O . ILE B 1 122 ? -12.773 18.141 17.25 1 98.75 122 ILE B O 1
ATOM 3529 N N . ASP B 1 123 ? -11.625 19.781 16.297 1 98.81 123 ASP B N 1
ATOM 3530 C CA . ASP B 1 123 ? -12.312 19.578 15.016 1 98.81 123 ASP B CA 1
ATOM 3531 C C . ASP B 1 123 ? -11.836 18.281 14.344 1 98.81 123 ASP B C 1
ATOM 3533 O O . ASP B 1 123 ? -12.648 17.469 13.914 1 98.81 123 ASP B O 1
ATOM 3537 N N . VAL B 1 124 ? -10.523 18.078 14.195 1 98.88 124 VAL B N 1
ATOM 3538 C CA . VAL B 1 124 ? -9.953 16.891 13.578 1 98.88 124 VAL B CA 1
ATOM 3539 C C . VAL B 1 124 ? -8.883 16.297 14.492 1 98.88 124 VAL B C 1
ATOM 3541 O O . VAL B 1 124 ? -7.883 16.953 14.797 1 98.88 124 VAL B O 1
ATOM 3544 N N . TYR B 1 125 ? -9.117 15.117 14.953 1 98.94 125 TYR B N 1
ATOM 3545 C CA . TYR B 1 125 ? -8.164 14.414 15.812 1 98.94 125 TYR B CA 1
ATOM 3546 C C . TYR B 1 125 ? -7.496 13.273 15.062 1 98.94 125 TYR B C 1
ATOM 3548 O O . TYR B 1 125 ? -8.164 12.32 14.641 1 98.94 125 TYR B O 1
ATOM 3556 N N . LEU B 1 126 ? -6.168 13.367 14.922 1 98.94 126 LEU B N 1
ATOM 3557 C CA . LEU B 1 126 ? -5.426 12.414 14.102 1 98.94 126 LEU B CA 1
ATOM 3558 C C . LEU B 1 126 ? -4.559 11.508 14.977 1 98.94 126 LEU B C 1
ATOM 3560 O O . LEU B 1 126 ? -3.926 11.977 15.922 1 98.94 126 LEU B O 1
ATOM 3564 N N . VAL B 1 127 ? -4.531 10.242 14.672 1 98.88 127 VAL B N 1
ATOM 3565 C CA . VAL B 1 127 ? -3.455 9.406 15.195 1 98.88 127 VAL B CA 1
ATOM 3566 C C . VAL B 1 127 ? -2.178 9.641 14.391 1 98.88 127 VAL B C 1
ATOM 3568 O O . VAL B 1 127 ? -2.166 9.492 13.172 1 98.88 127 VAL B O 1
ATOM 3571 N N . HIS B 1 128 ? -1.1 9.977 15.055 1 98.62 128 HIS B N 1
ATOM 3572 C CA . HIS B 1 128 ? 0.089 10.609 14.492 1 98.62 128 HIS B CA 1
ATOM 3573 C C . HIS B 1 128 ? 0.962 9.594 13.758 1 98.62 128 HIS B C 1
ATOM 3575 O O . HIS B 1 128 ? 1.693 9.953 12.836 1 98.62 128 HIS B O 1
ATOM 3581 N N . ARG B 1 129 ? 0.931 8.383 14.164 1 97.5 129 ARG B N 1
ATOM 3582 C CA . ARG B 1 129 ? 1.725 7.277 13.633 1 97.5 129 ARG B CA 1
ATOM 3583 C C . ARG B 1 129 ? 1.088 5.934 13.969 1 97.5 129 ARG B C 1
ATOM 3585 O O . ARG B 1 129 ? 0.137 5.871 14.75 1 97.5 129 ARG B O 1
ATOM 3592 N N . ILE B 1 130 ? 1.657 4.918 13.398 1 97.62 130 ILE B N 1
ATOM 3593 C CA . ILE B 1 130 ? 1.166 3.574 13.688 1 97.62 130 ILE B CA 1
ATOM 3594 C C . ILE B 1 130 ? 1.599 3.158 15.094 1 97.62 130 ILE B C 1
ATOM 3596 O O . ILE B 1 130 ? 2.545 3.721 15.648 1 97.62 130 ILE B O 1
ATOM 3600 N N . ASP B 1 131 ? 0.888 2.268 15.688 1 96.94 131 ASP B N 1
ATOM 3601 C CA . ASP B 1 131 ? 1.219 1.607 16.938 1 96.94 131 ASP B CA 1
ATOM 3602 C C . ASP B 1 131 ? 1.002 0.099 16.844 1 96.94 131 ASP B C 1
ATOM 3604 O O . ASP B 1 131 ? -0.108 -0.39 17.062 1 96.94 131 ASP B O 1
ATOM 3608 N N . PRO B 1 132 ? 2.061 -0.628 16.562 1 93.62 132 PRO B N 1
ATOM 3609 C CA . PRO B 1 132 ? 1.899 -2.068 16.344 1 93.62 132 PRO B CA 1
ATOM 3610 C C . PRO B 1 132 ? 1.608 -2.83 17.641 1 93.62 132 PRO B C 1
ATOM 3612 O O . PRO B 1 132 ? 1.332 -4.031 17.609 1 93.62 132 PRO B O 1
ATOM 3615 N N . TYR B 1 133 ? 1.599 -2.176 18.766 1 93.81 133 TYR B N 1
ATOM 3616 C CA . TYR B 1 133 ? 1.481 -2.861 20.047 1 93.81 133 TYR B CA 1
ATOM 3617 C C . TYR B 1 133 ? 0.06 -2.768 20.594 1 93.81 133 TYR B C 1
ATOM 3619 O O . TYR B 1 133 ? -0.28 -3.426 21.578 1 93.81 133 TYR B O 1
ATOM 3627 N N . THR B 1 134 ? -0.759 -1.971 20.016 1 96.5 134 THR B N 1
ATOM 3628 C CA . THR B 1 134 ? -2.145 -1.794 20.438 1 96.5 134 THR B CA 1
ATOM 3629 C C . THR B 1 134 ? -3.102 -2.422 19.438 1 96.5 134 THR B C 1
ATOM 3631 O O . THR B 1 134 ? -3.008 -2.16 18.234 1 96.5 134 THR B O 1
ATOM 3634 N N . PRO B 1 135 ? -3.977 -3.312 19.953 1 97.38 135 PRO B N 1
ATOM 3635 C CA . PRO B 1 135 ? -4.996 -3.781 19.016 1 97.38 135 PRO B CA 1
ATOM 3636 C C . PRO B 1 135 ? -5.711 -2.637 18.297 1 97.38 135 PRO B C 1
ATOM 3638 O O . PRO B 1 135 ? -6.102 -1.655 18.938 1 97.38 135 PRO B O 1
ATOM 3641 N N . LEU B 1 136 ? -5.887 -2.77 17.016 1 98.31 136 LEU B N 1
ATOM 3642 C CA . LEU B 1 136 ? -6.445 -1.701 16.203 1 98.31 136 LEU B CA 1
ATOM 3643 C C . LEU B 1 136 ? -7.852 -1.342 16.656 1 98.31 136 LEU B C 1
ATOM 3645 O O . LEU B 1 136 ? -8.219 -0.164 16.703 1 98.31 136 LEU B O 1
ATOM 3649 N N . GLU B 1 137 ? -8.625 -2.334 17.047 1 98.31 137 GLU B N 1
ATOM 3650 C CA . GLU B 1 137 ? -9.992 -2.109 17.5 1 98.31 137 GLU B CA 1
ATOM 3651 C C . GLU B 1 137 ? -10.023 -1.219 18.734 1 98.31 137 GLU B C 1
ATOM 3653 O O . GLU B 1 137 ? -10.922 -0.392 18.891 1 98.31 137 GLU B O 1
ATOM 3658 N N . GLU B 1 138 ? -9.047 -1.402 19.594 1 98.44 138 GLU B N 1
ATOM 3659 C CA . GLU B 1 138 ? -8.945 -0.566 20.797 1 98.44 138 GLU B CA 1
ATOM 3660 C C . GLU B 1 138 ? -8.75 0.902 20.422 1 98.44 138 GLU B C 1
ATOM 3662 O O . GLU B 1 138 ? -9.422 1.779 20.969 1 98.44 138 GLU B O 1
ATOM 3667 N N . THR B 1 139 ? -7.902 1.164 19.5 1 98.81 139 THR B N 1
ATOM 3668 C CA . THR B 1 139 ? -7.625 2.514 19.031 1 98.81 139 THR B CA 1
ATOM 3669 C C . THR B 1 139 ? -8.875 3.133 18.406 1 98.81 139 THR B C 1
ATOM 3671 O O . THR B 1 139 ? -9.266 4.25 18.766 1 98.81 139 THR B O 1
ATOM 3674 N N . LEU B 1 140 ? -9.492 2.373 17.547 1 98.88 140 LEU B N 1
ATOM 3675 C CA . LEU B 1 140 ? -10.617 2.893 16.781 1 98.88 140 LEU B CA 1
ATOM 3676 C C . LEU B 1 140 ? -11.82 3.143 17.688 1 98.88 1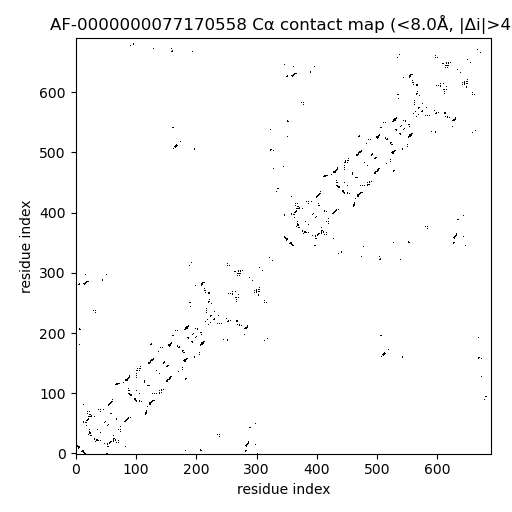40 LEU B C 1
ATOM 3678 O O . LEU B 1 140 ? -12.523 4.145 17.531 1 98.88 140 LEU B O 1
ATOM 3682 N N . GLU B 1 141 ? -12.031 2.27 18.625 1 98.69 141 GLU B N 1
ATOM 3683 C CA . GLU B 1 141 ? -13.141 2.449 19.562 1 98.69 141 GLU B CA 1
ATOM 3684 C C . GLU B 1 141 ? -12.906 3.66 20.453 1 98.69 141 GLU B C 1
ATOM 3686 O O . GLU B 1 141 ? -13.844 4.398 20.781 1 98.69 141 GLU B O 1
ATOM 3691 N N . ALA B 1 142 ? -11.68 3.861 20.875 1 98.75 142 ALA B N 1
ATOM 3692 C CA . ALA B 1 142 ? -11.352 5.027 21.688 1 98.75 142 ALA B CA 1
ATOM 3693 C C . ALA B 1 142 ? -11.633 6.324 20.938 1 98.75 142 ALA B C 1
ATOM 3695 O O . ALA B 1 142 ? -12.188 7.27 21.5 1 98.75 142 ALA B O 1
ATOM 3696 N N . LEU B 1 143 ? -11.289 6.375 19.703 1 98.88 143 LEU B N 1
ATOM 3697 C CA . LEU B 1 143 ? -11.555 7.551 18.891 1 98.88 143 LEU B CA 1
ATOM 3698 C C . LEU B 1 143 ? -13.055 7.785 18.734 1 98.88 143 LEU B C 1
ATOM 3700 O O . LEU B 1 143 ? -13.516 8.922 18.844 1 98.88 143 LEU B O 1
ATOM 3704 N N . ASP B 1 144 ? -13.75 6.707 18.516 1 98.75 144 ASP B N 1
ATOM 3705 C CA . ASP B 1 144 ? -15.203 6.809 18.391 1 98.75 144 ASP B CA 1
ATOM 3706 C C . ASP B 1 144 ? -15.82 7.355 19.672 1 98.75 144 ASP B C 1
ATOM 3708 O O . ASP B 1 144 ? -16.75 8.172 19.625 1 98.75 144 ASP B O 1
ATOM 3712 N N . SER B 1 145 ? -15.336 6.852 20.781 1 98.62 145 SER B N 1
ATOM 3713 C CA . SER B 1 145 ? -15.836 7.305 22.078 1 98.62 145 SER B CA 1
ATOM 3714 C C . SER B 1 145 ? -15.672 8.812 22.234 1 98.62 145 SER B C 1
ATOM 3716 O O . SER B 1 145 ? -16.562 9.484 22.75 1 98.62 145 SER B O 1
ATOM 3718 N N . LEU B 1 146 ? -14.594 9.32 21.797 1 98.81 146 LEU B N 1
ATOM 3719 C CA . LEU B 1 146 ? -14.344 10.758 21.891 1 98.81 146 LEU B CA 1
ATOM 3720 C C . LEU B 1 146 ? -15.336 11.539 21.031 1 98.81 146 LEU B C 1
ATOM 3722 O O . LEU B 1 146 ? -15.789 12.609 21.422 1 98.81 146 LEU B O 1
ATOM 3726 N N . VAL B 1 147 ? -15.656 11.023 19.828 1 98.75 147 VAL B N 1
ATOM 3727 C CA . VAL B 1 147 ? -16.625 11.672 18.953 1 98.75 147 VAL B CA 1
ATOM 3728 C C . VAL B 1 147 ? -18 11.656 19.594 1 98.75 147 VAL B C 1
ATOM 3730 O O . VAL B 1 147 ? -18.688 12.68 19.641 1 98.75 147 VAL B O 1
ATOM 3733 N N . ARG B 1 148 ? -18.375 10.586 20.203 1 98.06 148 ARG B N 1
ATOM 3734 C CA . ARG B 1 148 ? -19.688 10.445 20.828 1 98.06 148 ARG B CA 1
ATOM 3735 C C . ARG B 1 148 ? -19.812 11.344 22.047 1 98.06 148 ARG B C 1
ATOM 3737 O O . ARG B 1 148 ? -20.891 11.844 22.359 1 98.06 148 ARG B O 1
ATOM 3744 N N . GLN B 1 149 ? -18.719 11.578 22.672 1 98 149 GLN B N 1
ATOM 3745 C CA . GLN B 1 149 ? -18.688 12.445 23.844 1 98 149 GLN B CA 1
ATOM 3746 C C . GLN B 1 149 ? -18.719 13.914 23.453 1 98 149 GLN B C 1
ATOM 3748 O O . GLN B 1 149 ? -18.844 14.789 24.312 1 98 149 GLN B O 1
ATOM 3753 N N . GLY B 1 150 ? -18.516 14.211 22.172 1 97.38 150 GLY B N 1
ATOM 3754 C CA . GLY B 1 150 ? -18.547 15.578 21.688 1 97.38 150 GLY B CA 1
ATOM 3755 C C . GLY B 1 150 ? -17.219 16.281 21.797 1 97.38 150 GLY B C 1
ATOM 3756 O O . GLY B 1 150 ? -17.094 17.453 21.438 1 97.38 150 GLY B O 1
ATOM 3757 N N . LYS B 1 151 ? -16.172 15.555 22.188 1 98.44 151 LYS B N 1
ATOM 3758 C CA . LYS B 1 151 ? -14.859 16.141 22.375 1 98.44 151 LYS B CA 1
ATOM 3759 C C . LYS B 1 151 ? -14.117 16.266 21.047 1 98.44 151 LYS B C 1
ATOM 3761 O O . LYS B 1 151 ? -13.203 17.078 20.906 1 98.44 151 LYS B O 1
ATOM 3766 N N . VAL B 1 152 ? -14.461 15.453 20.109 1 98.81 152 VAL B N 1
ATOM 3767 C CA . VAL B 1 152 ? -13.859 15.422 18.781 1 98.81 152 VAL B CA 1
ATOM 3768 C C . VAL B 1 152 ? -14.953 15.406 17.703 1 98.81 152 VAL B C 1
ATOM 3770 O O . VAL B 1 152 ? -15.977 14.742 17.875 1 98.81 152 VAL B O 1
ATOM 3773 N N . ARG B 1 153 ? -14.758 16.156 16.641 1 98.62 153 ARG B N 1
ATOM 3774 C CA . ARG B 1 153 ? -15.766 16.188 15.586 1 98.62 153 ARG B CA 1
ATOM 3775 C C . ARG B 1 153 ? -15.453 15.172 14.5 1 98.62 153 ARG B C 1
ATOM 3777 O O . ARG B 1 153 ? -16.328 14.422 14.078 1 98.62 153 ARG B O 1
ATOM 3784 N N . TYR B 1 154 ? -14.211 15.156 14.008 1 98.75 154 TYR B N 1
ATOM 3785 C CA . TYR B 1 154 ? -13.758 14.219 12.984 1 98.75 154 TYR B CA 1
ATOM 3786 C C . TYR B 1 154 ? -12.477 13.516 13.422 1 98.75 154 TYR B C 1
ATOM 3788 O O . TYR B 1 154 ? -11.672 14.078 14.164 1 98.75 154 TYR B O 1
ATOM 3796 N N . VAL B 1 155 ? -12.289 12.273 12.984 1 98.88 155 VAL B N 1
ATOM 3797 C CA . VAL B 1 155 ? -11.07 11.523 13.289 1 98.88 155 VAL B CA 1
ATOM 3798 C C . VAL B 1 155 ? -10.328 11.203 11.992 1 98.88 155 VAL B C 1
ATOM 3800 O O . VAL B 1 155 ? -10.93 11.156 10.922 1 98.88 155 VAL B O 1
ATOM 3803 N N . GLY B 1 156 ? -9.023 11.055 12.062 1 98.88 156 GLY B N 1
ATOM 3804 C CA . GLY B 1 156 ? -8.172 10.742 10.93 1 98.88 156 GLY B CA 1
ATOM 3805 C C . GLY B 1 156 ? -6.852 10.102 11.336 1 98.88 156 GLY B C 1
ATOM 3806 O O . GLY B 1 156 ? -6.707 9.641 12.469 1 98.88 156 GLY B O 1
ATOM 3807 N N . TYR B 1 157 ? -5.93 9.977 10.352 1 98.88 157 TYR B N 1
ATOM 3808 C CA . TYR B 1 157 ? -4.645 9.336 10.602 1 98.88 157 TYR B CA 1
ATOM 3809 C C . TYR B 1 157 ? -3.523 10.047 9.859 1 98.88 157 TYR B C 1
ATOM 3811 O O . TYR B 1 157 ? -3.773 10.766 8.883 1 98.88 157 TYR B O 1
ATOM 3819 N N . SER B 1 158 ? -2.352 9.953 10.406 1 98.81 158 SER B N 1
ATOM 3820 C CA . SER B 1 158 ? -1.139 10.461 9.773 1 98.81 158 SER B CA 1
ATOM 3821 C C . SER B 1 158 ? -0.075 9.367 9.672 1 98.81 158 SER B C 1
ATOM 3823 O O . SER B 1 158 ? 0.06 8.539 10.57 1 98.81 158 SER B O 1
ATOM 3825 N N . ASN B 1 159 ? 0.595 9.297 8.562 1 98.44 159 ASN B N 1
ATOM 3826 C CA . ASN B 1 159 ? 1.773 8.461 8.367 1 98.44 159 ASN B CA 1
ATOM 3827 C C . ASN B 1 159 ? 1.433 6.977 8.469 1 98.44 159 ASN B C 1
ATOM 3829 O O . ASN B 1 159 ? 2.203 6.199 9.031 1 98.44 159 ASN B O 1
ATOM 3833 N N . TRP B 1 160 ? 0.246 6.582 8.078 1 98.62 160 TRP B N 1
ATOM 3834 C CA . TRP B 1 160 ? -0.152 5.18 8.031 1 98.62 160 TRP B CA 1
ATOM 3835 C C . TRP B 1 160 ? 0.012 4.617 6.625 1 98.62 160 TRP B C 1
ATOM 3837 O O . TRP B 1 160 ? -0.301 5.289 5.641 1 98.62 160 TRP B O 1
ATOM 3847 N N . PRO B 1 161 ? 0.496 3.357 6.531 1 98.12 161 PRO B N 1
ATOM 3848 C CA . PRO B 1 161 ? 0.342 2.705 5.23 1 98.12 161 PRO B CA 1
ATOM 3849 C C . PRO B 1 161 ? -1.12 2.533 4.824 1 98.12 161 PRO B C 1
ATOM 3851 O O . PRO B 1 161 ? -1.995 2.424 5.688 1 98.12 161 PRO B O 1
ATOM 3854 N N . ALA B 1 162 ? -1.345 2.498 3.496 1 98.19 162 ALA B N 1
ATOM 3855 C CA . ALA B 1 162 ? -2.703 2.512 2.961 1 98.19 162 ALA B CA 1
ATOM 3856 C C . ALA B 1 162 ? -3.477 1.27 3.396 1 98.19 162 ALA B C 1
ATOM 3858 O O . ALA B 1 162 ? -4.68 1.342 3.664 1 98.19 162 ALA B O 1
ATOM 3859 N N . TRP B 1 163 ? -2.832 0.089 3.48 1 98.12 163 TRP B N 1
ATOM 3860 C CA . TRP B 1 163 ? -3.549 -1.132 3.832 1 98.12 163 TRP B CA 1
ATOM 3861 C C . TRP B 1 163 ? -4.09 -1.056 5.258 1 98.12 163 TRP B C 1
ATOM 3863 O O . TRP B 1 163 ? -5.188 -1.535 5.539 1 98.12 163 TRP B O 1
ATOM 3873 N N . LEU B 1 164 ? -3.338 -0.503 6.195 1 98.56 164 LEU B N 1
ATOM 3874 C CA . LEU B 1 164 ? -3.764 -0.386 7.586 1 98.56 164 LEU B CA 1
ATOM 3875 C C . LEU B 1 164 ? -4.941 0.573 7.715 1 98.56 164 LEU B C 1
ATOM 3877 O O . LEU B 1 164 ? -5.887 0.308 8.461 1 98.56 164 LEU B O 1
ATOM 3881 N N . ALA B 1 165 ? -4.836 1.653 6.996 1 98.75 165 ALA B N 1
ATOM 3882 C CA . ALA B 1 165 ? -5.957 2.592 6.969 1 98.75 165 ALA B CA 1
ATOM 3883 C C . A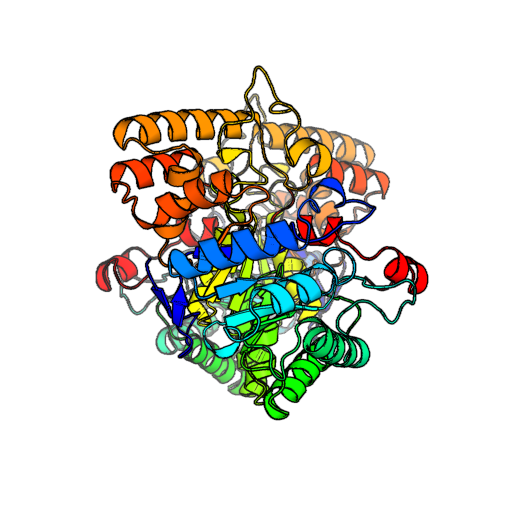LA B 1 165 ? -7.207 1.941 6.387 1 98.75 165 ALA B C 1
ATOM 3885 O O . ALA B 1 165 ? -8.312 2.154 6.887 1 98.75 165 ALA B O 1
ATOM 3886 N N . ALA B 1 166 ? -7.043 1.177 5.297 1 98.56 166 ALA B N 1
ATOM 3887 C CA . ALA B 1 166 ? -8.172 0.465 4.695 1 98.56 166 ALA B CA 1
ATOM 3888 C C . ALA B 1 166 ? -8.781 -0.525 5.684 1 98.56 166 ALA B C 1
ATOM 3890 O O . ALA B 1 166 ? -10.008 -0.623 5.797 1 98.56 166 ALA B O 1
ATOM 3891 N N . LYS B 1 167 ? -7.941 -1.287 6.352 1 98.38 167 LYS B N 1
ATOM 3892 C CA . LYS B 1 167 ? -8.414 -2.189 7.395 1 98.38 167 LYS B CA 1
ATOM 3893 C C . LYS B 1 167 ? -9.203 -1.43 8.461 1 98.38 167 LYS B C 1
ATOM 3895 O O . LYS B 1 167 ? -10.273 -1.876 8.883 1 98.38 167 LYS B O 1
ATOM 3900 N N . ALA B 1 168 ? -8.688 -0.283 8.898 1 98.69 168 ALA B N 1
ATOM 3901 C CA . ALA B 1 168 ? -9.336 0.533 9.914 1 98.69 168 ALA B CA 1
ATOM 3902 C C . ALA B 1 168 ? -10.727 0.976 9.461 1 98.69 168 ALA B C 1
ATOM 3904 O O . ALA B 1 168 ? -11.703 0.846 10.203 1 98.69 168 ALA B O 1
ATOM 3905 N N . VAL B 1 169 ? -10.812 1.479 8.25 1 98.25 169 VAL B N 1
ATOM 3906 C CA . VAL B 1 169 ? -12.086 1.945 7.715 1 98.25 169 VAL B CA 1
ATOM 3907 C C . VAL B 1 169 ? -13.078 0.783 7.648 1 98.25 169 VAL B C 1
ATOM 3909 O O . VAL B 1 169 ? -14.258 0.95 7.949 1 98.25 169 VAL B O 1
ATOM 3912 N N . GLY B 1 170 ? -12.609 -0.396 7.246 1 97.62 170 GLY B N 1
ATOM 3913 C CA . GLY B 1 170 ? -13.461 -1.576 7.27 1 97.62 170 GLY B CA 1
ATOM 3914 C C . GLY B 1 170 ? -13.992 -1.9 8.656 1 97.62 170 GLY B C 1
ATOM 3915 O O . GLY B 1 170 ? -15.18 -2.189 8.82 1 97.62 170 GLY B O 1
ATOM 3916 N N . LEU B 1 171 ? -13.125 -1.888 9.688 1 97.81 171 LEU B N 1
ATOM 3917 C CA . LEU B 1 171 ? -13.516 -2.148 11.07 1 97.81 171 LEU B CA 1
ATOM 3918 C C . LEU B 1 171 ? -14.5 -1.092 11.562 1 97.81 171 LEU B C 1
ATOM 3920 O O . LEU B 1 171 ? -15.453 -1.41 12.273 1 97.81 171 LEU B O 1
ATOM 3924 N N . GLN B 1 172 ? -14.234 0.155 11.188 1 98.19 172 GLN B N 1
ATOM 3925 C CA . GLN B 1 172 ? -15.117 1.243 11.594 1 98.19 172 GLN B CA 1
ATOM 3926 C C . GLN B 1 172 ? -16.516 1.052 11.016 1 98.19 172 GLN B C 1
ATOM 3928 O O . GLN B 1 172 ? -17.516 1.244 11.719 1 98.19 172 GLN B O 1
ATOM 3933 N N . ARG B 1 173 ? -16.594 0.666 9.781 1 95.62 173 ARG B N 1
ATOM 3934 C CA . ARG B 1 173 ? -17.891 0.385 9.156 1 95.62 173 ARG B CA 1
ATOM 3935 C C . ARG B 1 173 ? -18.578 -0.782 9.844 1 95.62 173 ARG B C 1
ATOM 3937 O O . ARG B 1 173 ? -19.766 -0.697 10.164 1 95.62 173 ARG B O 1
ATOM 3944 N N . GLU B 1 174 ? -17.859 -1.801 10.062 1 95.12 174 GLU B N 1
ATOM 3945 C CA . GLU B 1 174 ? -18.375 -3.029 10.656 1 95.12 174 GLU B CA 1
ATOM 3946 C C . GLU B 1 174 ? -19 -2.766 12.023 1 95.12 174 GLU B C 1
ATOM 3948 O O . GLU B 1 174 ? -20.047 -3.324 12.352 1 95.12 174 GLU B O 1
ATOM 3953 N N . HIS B 1 175 ? -18.422 -1.866 12.828 1 96.75 175 HIS B N 1
ATOM 3954 C CA . HIS B 1 175 ? -18.828 -1.667 14.219 1 96.75 175 HIS B CA 1
ATOM 3955 C C . HIS B 1 175 ? -19.703 -0.419 14.359 1 96.75 175 HIS B C 1
ATOM 3957 O O . HIS B 1 175 ? -20.188 -0.123 15.453 1 96.75 175 HIS B O 1
ATOM 3963 N N . GLY B 1 176 ? -19.828 0.297 13.266 1 97.06 176 GLY B N 1
ATOM 3964 C CA . GLY B 1 176 ? -20.594 1.539 13.312 1 97.06 176 GLY B CA 1
ATOM 3965 C C . GLY B 1 176 ? -19.844 2.662 14.016 1 97.06 176 GLY B C 1
ATOM 3966 O O . GLY B 1 176 ? -20.453 3.51 14.664 1 97.06 176 GLY B O 1
ATOM 3967 N N . TRP B 1 177 ? -18.5 2.641 14.008 1 98.06 177 TRP B N 1
ATOM 3968 C CA . TRP B 1 177 ? -17.672 3.684 14.609 1 98.06 177 TRP B CA 1
ATOM 3969 C C . TRP B 1 177 ? -17.438 4.824 13.617 1 98.06 177 TRP B C 1
ATOM 3971 O O . TRP B 1 177 ? -17.641 4.664 12.414 1 98.06 177 TRP B O 1
ATOM 3981 N N . GLU B 1 178 ? -17.125 5.969 14.172 1 97.19 178 GLU B N 1
ATOM 3982 C CA . GLU B 1 178 ? -16.797 7.094 13.305 1 97.19 178 GLU B CA 1
ATOM 3983 C C . GLU B 1 178 ? -15.664 6.738 12.344 1 97.19 178 GLU B C 1
ATOM 3985 O O . GLU B 1 178 ? -14.648 6.184 12.758 1 97.19 178 GLU B O 1
ATOM 3990 N N . ARG B 1 179 ? -15.891 6.996 11.117 1 97.38 179 ARG B N 1
ATOM 3991 C CA . ARG B 1 179 ? -14.922 6.656 10.086 1 97.38 179 ARG B CA 1
ATOM 3992 C C . ARG B 1 179 ? -13.812 7.703 10.008 1 97.38 179 ARG B C 1
ATOM 3994 O O . ARG B 1 179 ? -14.047 8.883 10.273 1 97.38 179 ARG B O 1
ATOM 4001 N N . PHE B 1 180 ? -12.602 7.277 9.617 1 98.75 180 PHE B N 1
ATOM 4002 C CA . PHE B 1 180 ? -11.539 8.211 9.273 1 98.75 180 PHE B CA 1
ATOM 4003 C C . PHE B 1 180 ? -11.969 9.125 8.133 1 98.75 180 PHE B C 1
ATOM 4005 O O . PHE B 1 180 ? -12.453 8.648 7.098 1 98.75 180 PHE B O 1
ATOM 4012 N N . ARG B 1 181 ? -11.734 10.453 8.336 1 97.94 181 ARG B N 1
ATOM 4013 C CA . ARG B 1 181 ? -12.227 11.422 7.355 1 97.94 181 ARG B CA 1
ATOM 4014 C C . ARG B 1 181 ? -11.078 12.219 6.75 1 97.94 181 ARG B C 1
ATOM 4016 O O . ARG B 1 181 ? -11.242 12.859 5.715 1 97.94 181 ARG B O 1
ATOM 4023 N N . ALA B 1 182 ? -9.914 12.148 7.352 1 98.31 182 ALA B N 1
ATOM 4024 C CA . ALA B 1 182 ? -8.766 12.93 6.895 1 98.31 182 ALA B CA 1
ATOM 4025 C C . ALA B 1 182 ? -7.461 12.188 7.164 1 98.31 182 ALA B C 1
ATOM 4027 O O . ALA B 1 182 ? -7.402 11.312 8.031 1 98.31 182 ALA B O 1
ATOM 4028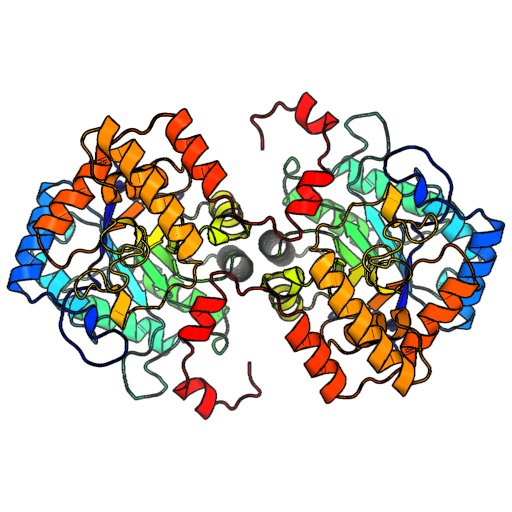 N N . ASN B 1 183 ? -6.551 12.477 6.316 1 98.75 183 ASN B N 1
ATOM 4029 C CA . ASN B 1 183 ? -5.191 12.07 6.66 1 98.75 183 ASN B CA 1
ATOM 4030 C C . ASN B 1 183 ? -4.203 13.219 6.5 1 98.75 183 ASN B C 1
ATOM 4032 O O . ASN B 1 183 ? -4.551 14.273 5.953 1 98.75 183 ASN B O 1
ATOM 4036 N N . GLU B 1 184 ? -3.115 13.188 7.211 1 98.88 184 GLU B N 1
ATOM 4037 C CA . GLU B 1 184 ? -1.977 14.094 7.098 1 98.88 184 GLU B CA 1
ATOM 4038 C C . GLU B 1 184 ? -0.717 13.344 6.672 1 98.88 184 GLU B C 1
ATOM 4040 O O . GLU B 1 184 ? -0.122 12.617 7.473 1 98.88 184 GLU B O 1
ATOM 4045 N N . MET B 1 185 ? -0.342 13.555 5.414 1 98.81 185 MET B N 1
ATOM 4046 C CA . MET B 1 185 ? 0.693 12.727 4.801 1 98.81 185 MET B CA 1
ATOM 4047 C C . MET B 1 185 ? 1.77 13.594 4.152 1 98.81 185 MET B C 1
ATOM 4049 O O . MET B 1 185 ? 1.49 14.703 3.701 1 98.81 185 MET B O 1
ATOM 4053 N N . TYR B 1 186 ? 3.018 13.047 4.051 1 98 186 TYR B N 1
ATOM 4054 C CA . TYR B 1 186 ? 4.105 13.734 3.371 1 98 186 TYR B CA 1
ATOM 4055 C C . TYR B 1 186 ? 3.92 13.688 1.858 1 98 186 TYR B C 1
ATOM 4057 O O . TYR B 1 186 ? 3.631 12.633 1.294 1 98 186 TYR B O 1
ATOM 4065 N N . TYR B 1 187 ? 4.027 14.805 1.185 1 98.19 187 TYR B N 1
ATOM 4066 C CA . TYR B 1 187 ? 3.924 14.914 -0.267 1 98.19 187 TYR B CA 1
ATOM 4067 C C . TYR B 1 187 ? 4.633 16.156 -0.773 1 98.19 187 TYR B C 1
ATOM 4069 O O . TYR B 1 187 ? 4.414 17.266 -0.258 1 98.19 187 TYR B O 1
ATOM 4077 N N . SER B 1 188 ? 5.52 16.016 -1.648 1 98.06 188 SER B N 1
ATOM 4078 C CA . SER B 1 188 ? 6.262 17.078 -2.303 1 98.06 188 SER B CA 1
ATOM 4079 C C . SER B 1 188 ? 6.797 16.641 -3.66 1 98.06 188 SER B C 1
ATOM 4081 O O . SER B 1 188 ? 6.684 15.469 -4.023 1 98.06 188 SER B O 1
ATOM 4083 N N . LEU B 1 189 ? 7.387 17.594 -4.375 1 98.19 189 LEU B N 1
ATOM 4084 C CA . LEU B 1 189 ? 7.945 17.281 -5.688 1 98.19 189 LEU B CA 1
ATOM 4085 C C . LEU B 1 189 ? 9.102 16.297 -5.562 1 98.19 189 LEU B C 1
ATOM 4087 O O . LEU B 1 189 ? 9.367 15.531 -6.488 1 98.19 189 LEU B O 1
ATOM 4091 N N . VAL B 1 190 ? 9.75 16.266 -4.348 1 96.75 190 VAL B N 1
ATOM 4092 C CA . VAL B 1 190 ? 10.891 15.359 -4.203 1 96.75 190 VAL B CA 1
ATOM 4093 C C . VAL B 1 190 ? 10.5 14.172 -3.322 1 96.75 190 VAL B C 1
ATOM 4095 O O . VAL B 1 190 ? 11.359 13.398 -2.898 1 96.75 190 VAL B O 1
ATOM 4098 N N . GLY B 1 191 ? 9.289 14.008 -2.953 1 96.81 191 GLY B N 1
ATOM 4099 C CA . GLY B 1 191 ? 8.695 12.914 -2.197 1 96.81 191 GLY B CA 1
ATOM 4100 C C . GLY B 1 191 ? 7.281 12.586 -2.635 1 96.81 191 GLY B C 1
ATOM 4101 O O . GLY B 1 191 ? 6.316 13.148 -2.109 1 96.81 191 GLY B O 1
ATOM 4102 N N . ARG B 1 192 ? 7.082 11.633 -3.596 1 97.38 192 ARG B N 1
ATOM 4103 C CA . ARG B 1 192 ? 5.793 11.406 -4.238 1 97.38 192 ARG B CA 1
ATOM 4104 C C . ARG B 1 192 ? 5.324 9.969 -4.031 1 97.38 192 ARG B C 1
ATOM 4106 O O . ARG B 1 192 ? 4.445 9.484 -4.75 1 97.38 192 ARG B O 1
ATOM 4113 N N . ASP B 1 193 ? 5.902 9.242 -2.98 1 96.62 193 ASP B N 1
ATOM 4114 C CA . ASP B 1 193 ? 5.527 7.855 -2.697 1 96.62 193 ASP B CA 1
ATOM 4115 C C . ASP B 1 193 ? 4.027 7.734 -2.439 1 96.62 193 ASP B C 1
ATOM 4117 O O . ASP B 1 193 ? 3.43 6.691 -2.713 1 96.62 193 ASP B O 1
ATOM 4121 N N . LEU B 1 194 ? 3.432 8.789 -1.896 1 96.75 194 LEU B N 1
ATOM 4122 C CA . LEU B 1 194 ? 2.023 8.766 -1.52 1 96.75 194 LEU B CA 1
ATOM 4123 C C . LEU B 1 194 ? 1.145 8.422 -2.717 1 96.75 194 LEU B C 1
ATOM 4125 O O . LEU B 1 194 ? 0.031 7.918 -2.553 1 96.75 194 LEU B O 1
ATOM 4129 N N . GLU B 1 195 ? 1.614 8.641 -3.939 1 97.19 195 GLU B N 1
ATOM 4130 C CA . GLU B 1 195 ? 0.833 8.453 -5.156 1 97.19 195 GLU B CA 1
ATOM 4131 C C . GLU B 1 195 ? 0.582 6.973 -5.43 1 97.19 195 GLU B C 1
ATOM 4133 O O . GLU B 1 195 ? -0.336 6.617 -6.172 1 97.19 195 GLU B O 1
ATOM 4138 N N . HIS B 1 196 ? 1.38 6.094 -4.82 1 95.44 196 HIS B N 1
ATOM 4139 C CA . HIS B 1 196 ? 1.303 4.672 -5.145 1 95.44 196 HIS B CA 1
ATOM 4140 C C . HIS B 1 196 ? 0.051 4.039 -4.547 1 95.44 196 HIS B C 1
ATOM 4142 O O . HIS B 1 196 ? -0.727 3.4 -5.258 1 95.44 196 HIS B O 1
ATOM 4148 N N . GLU B 1 197 ? -0.095 4.184 -3.209 1 96.5 197 GLU B N 1
ATOM 4149 C CA . GLU B 1 197 ? -1.179 3.457 -2.557 1 96.5 197 GLU B CA 1
ATOM 4150 C C . GLU B 1 197 ? -2.061 4.395 -1.736 1 96.5 197 GLU B C 1
ATOM 4152 O O . GLU B 1 197 ? -3.277 4.215 -1.676 1 96.5 197 GLU B O 1
ATOM 4157 N N . VAL B 1 198 ? -1.5 5.48 -1.2 1 97.56 198 VAL B N 1
ATOM 4158 C CA . VAL B 1 198 ? -2.213 6.355 -0.273 1 97.56 198 VAL B CA 1
ATOM 4159 C C . VAL B 1 198 ? -3.281 7.145 -1.025 1 97.56 198 VAL B C 1
ATOM 4161 O O . VAL B 1 198 ? -4.434 7.207 -0.592 1 97.56 198 VAL B O 1
ATOM 4164 N N . VAL B 1 199 ? -2.924 7.676 -2.18 1 98.19 199 VAL B N 1
ATOM 4165 C CA . VAL B 1 199 ? -3.84 8.516 -2.941 1 98.19 199 VAL B CA 1
ATOM 4166 C C . VAL B 1 199 ? -5.02 7.684 -3.436 1 98.19 199 VAL B C 1
ATOM 4168 O O . VAL B 1 199 ? -6.18 8.031 -3.197 1 98.19 199 VAL B O 1
ATOM 4171 N N . PRO B 1 200 ? -4.746 6.469 -4.078 1 97.5 200 PRO B N 1
ATOM 4172 C CA . PRO B 1 200 ? -5.891 5.68 -4.543 1 97.5 200 PRO B CA 1
ATOM 4173 C C . PRO B 1 200 ? -6.824 5.273 -3.404 1 97.5 200 PRO B C 1
ATOM 4175 O O . PRO B 1 200 ? -8.047 5.336 -3.553 1 97.5 200 PRO B O 1
ATOM 4178 N N . PHE B 1 201 ? -6.293 4.895 -2.236 1 98.12 201 PHE B N 1
ATOM 4179 C CA . PHE B 1 201 ? -7.133 4.523 -1.103 1 98.12 201 PHE B CA 1
ATOM 4180 C C . PHE B 1 201 ? -7.941 5.723 -0.617 1 98.12 201 PHE B C 1
ATOM 4182 O O . PHE B 1 201 ? -9.141 5.605 -0.364 1 98.12 201 PHE B O 1
ATOM 4189 N N . ALA B 1 202 ? -7.246 6.848 -0.45 1 98.56 202 ALA B N 1
ATOM 4190 C CA . ALA B 1 202 ? -7.914 8.031 0.074 1 98.56 202 ALA B CA 1
ATOM 4191 C C . ALA B 1 202 ? -9.094 8.438 -0.812 1 98.56 202 ALA B C 1
ATOM 4193 O O . ALA B 1 202 ? -10.164 8.789 -0.311 1 98.56 202 ALA B O 1
ATOM 4194 N N . LEU B 1 203 ? -8.891 8.406 -2.115 1 97.62 203 LEU B N 1
ATOM 4195 C CA . LEU B 1 203 ? -9.953 8.727 -3.061 1 97.62 203 LEU B CA 1
ATOM 4196 C C . LEU B 1 203 ? -11.109 7.742 -2.934 1 97.62 203 LEU B C 1
ATOM 4198 O O . LEU B 1 203 ? -12.273 8.148 -2.889 1 97.62 203 LEU B O 1
ATOM 4202 N N . ASP B 1 204 ? -10.781 6.5 -2.842 1 97.06 204 ASP B N 1
ATOM 4203 C CA . ASP B 1 204 ? -11.789 5.457 -2.723 1 97.06 204 ASP B CA 1
ATOM 4204 C C . ASP B 1 204 ? -12.609 5.621 -1.442 1 97.06 204 ASP B C 1
ATOM 4206 O O . ASP B 1 204 ? -13.828 5.438 -1.448 1 97.06 204 ASP B O 1
ATOM 4210 N N . ALA B 1 205 ? -11.945 5.969 -0.319 1 97.69 205 ALA B N 1
ATOM 4211 C CA . ALA B 1 205 ? -12.562 5.977 1.006 1 97.69 205 ALA B CA 1
ATOM 4212 C C . ALA B 1 205 ? -13.172 7.34 1.323 1 97.69 205 ALA B C 1
ATOM 4214 O O . ALA B 1 205 ? -13.852 7.5 2.338 1 97.69 205 ALA B O 1
ATOM 4215 N N . GLY B 1 206 ? -12.898 8.336 0.464 1 97.69 206 GLY B N 1
ATOM 4216 C CA . GLY B 1 206 ? -13.383 9.68 0.736 1 97.69 206 GLY B CA 1
ATOM 4217 C C . GLY B 1 206 ? -12.617 10.383 1.844 1 97.69 206 GLY B C 1
ATOM 4218 O O . GLY B 1 206 ? -13.195 11.156 2.609 1 97.69 206 GLY B O 1
ATOM 4219 N N . VAL B 1 207 ? -11.398 10.055 2.041 1 98.5 207 VAL B N 1
ATOM 4220 C CA . VAL B 1 207 ? -10.531 10.656 3.049 1 98.5 207 VAL B CA 1
ATOM 4221 C C . VAL B 1 207 ? -9.828 11.883 2.467 1 98.5 207 VAL B C 1
ATOM 4223 O O . VAL B 1 207 ? -9.242 11.812 1.385 1 98.5 207 VAL B O 1
ATOM 4226 N N . GLY B 1 208 ? -9.945 13.047 3.131 1 98.56 208 GLY B N 1
ATOM 4227 C CA . GLY B 1 208 ? -9.266 14.25 2.68 1 98.56 208 GLY B CA 1
ATOM 4228 C C . GLY B 1 208 ? -7.781 14.242 2.975 1 98.56 208 GLY B C 1
ATOM 4229 O O . GLY B 1 208 ? -7.367 14.008 4.113 1 98.56 208 GLY B O 1
ATOM 4230 N N . ILE B 1 209 ? -6.973 14.484 1.985 1 98.88 209 ILE B N 1
ATOM 4231 C CA . ILE B 1 209 ? -5.523 14.453 2.145 1 98.88 209 ILE B CA 1
ATOM 4232 C C . ILE B 1 209 ? -5.012 15.836 2.516 1 98.88 209 ILE B C 1
ATOM 4234 O O . ILE B 1 209 ? -5.223 16.797 1.778 1 98.88 209 ILE B O 1
ATOM 4238 N N . THR B 1 210 ? -4.371 15.953 3.65 1 98.81 210 THR B N 1
ATOM 4239 C CA . THR B 1 210 ? -3.604 17.125 4.047 1 98.81 210 THR B CA 1
ATOM 4240 C C . THR B 1 210 ? -2.107 16.844 4.008 1 98.81 210 THR B C 1
ATOM 4242 O O . THR B 1 210 ? -1.676 15.734 4.332 1 98.81 210 THR B O 1
ATOM 4245 N N . VAL B 1 211 ? -1.341 17.797 3.592 1 98.75 211 VAL B N 1
ATOM 4246 C CA . VAL B 1 211 ? 0.051 17.531 3.252 1 98.75 211 VAL B CA 1
ATOM 4247 C C . VAL B 1 211 ? 0.974 18.203 4.262 1 98.75 211 VAL B C 1
ATOM 4249 O O . VAL B 1 211 ? 0.889 19.422 4.48 1 98.75 211 VAL B O 1
ATOM 4252 N N . TRP B 1 212 ? 1.82 17.406 4.887 1 97.75 212 TRP B N 1
ATOM 4253 C CA . TRP B 1 212 ? 2.875 17.984 5.707 1 97.75 212 TRP B CA 1
ATOM 4254 C C . TRP B 1 212 ? 4.207 17.984 4.965 1 97.75 212 TRP B C 1
ATOM 4256 O O . TRP B 1 212 ? 4.418 17.188 4.055 1 97.75 212 TRP B O 1
ATOM 4266 N N . SER B 1 213 ? 5.047 19.016 5.25 1 96.12 213 SER B N 1
ATOM 4267 C CA . SER B 1 213 ? 6.375 19.25 4.684 1 96.12 213 SER B CA 1
ATOM 4268 C C . SER B 1 213 ? 6.312 19.375 3.168 1 96.12 213 SER B C 1
ATOM 4270 O O . SER B 1 213 ? 7.078 18.719 2.451 1 96.12 213 SER B O 1
ATOM 4272 N N . PRO B 1 214 ? 5.477 20.266 2.709 1 97.44 214 PRO B N 1
ATOM 4273 C CA . PRO B 1 214 ? 5.289 20.406 1.264 1 97.44 214 PRO B CA 1
ATOM 4274 C C . PRO B 1 214 ? 6.527 20.953 0.562 1 97.44 214 PRO B C 1
ATOM 4276 O O . PRO B 1 214 ? 6.66 20.828 -0.658 1 97.44 214 PRO B O 1
ATOM 4279 N N . LEU B 1 215 ? 7.43 21.594 1.294 1 96.19 215 LEU B N 1
ATOM 4280 C CA . LEU B 1 215 ? 8.641 22.172 0.712 1 96.19 215 LEU B CA 1
ATOM 4281 C C . LEU B 1 215 ? 9.859 21.312 1.048 1 96.19 215 LEU B C 1
ATOM 4283 O O . LEU B 1 215 ? 10.992 21.766 0.88 1 96.19 215 LEU B O 1
ATOM 4287 N N . ALA B 1 216 ? 9.609 20.172 1.553 1 94.19 216 ALA B N 1
ATOM 4288 C CA . ALA B 1 216 ? 10.672 19.234 1.899 1 94.19 216 ALA B CA 1
ATOM 4289 C C . ALA B 1 216 ? 11.695 19.875 2.83 1 94.19 216 ALA B C 1
ATOM 4291 O O . ALA B 1 216 ? 12.898 19.875 2.543 1 94.19 216 ALA B O 1
ATOM 4292 N N . GLY B 1 217 ? 11.172 20.375 3.951 1 88.75 217 GLY B N 1
ATOM 4293 C CA . GLY B 1 217 ? 12.055 21 4.926 1 88.75 217 GLY B CA 1
ATOM 4294 C C . GLY B 1 217 ? 12.672 22.297 4.43 1 88.75 217 GLY B C 1
ATOM 4295 O O . GLY B 1 217 ? 13.773 22.672 4.855 1 88.75 217 GLY B O 1
ATOM 4296 N N . GLY B 1 218 ? 12.117 22.859 3.438 1 90.62 218 GLY B N 1
ATOM 4297 C CA . GLY B 1 218 ? 12.625 24.125 2.9 1 90.62 218 GLY B CA 1
ATOM 4298 C C . GLY B 1 218 ? 13.508 23.938 1.683 1 90.62 218 GLY B C 1
ATOM 4299 O O . GLY B 1 218 ? 13.859 24.906 1.008 1 90.62 218 GLY B O 1
ATOM 4300 N N . PHE B 1 219 ? 13.82 22.75 1.337 1 92.38 219 PHE B N 1
ATOM 4301 C CA . PHE B 1 219 ? 14.711 22.469 0.216 1 92.38 219 PHE B CA 1
ATOM 4302 C C . PHE B 1 219 ? 14.156 23.062 -1.077 1 92.38 219 PHE B C 1
ATOM 4304 O O . PHE B 1 219 ? 14.891 23.656 -1.861 1 92.38 219 PHE B O 1
ATOM 4311 N N . LEU B 1 220 ? 12.883 23.031 -1.269 1 95.5 220 LEU B N 1
ATOM 4312 C CA . LEU B 1 220 ? 12.25 23.406 -2.529 1 95.5 220 LEU B CA 1
ATOM 4313 C C . LEU B 1 220 ? 12.062 24.922 -2.613 1 95.5 220 LEU B C 1
ATOM 4315 O O . LEU B 1 220 ? 11.594 25.438 -3.631 1 95.5 220 LEU B O 1
ATOM 4319 N N . SER B 1 221 ? 12.406 25.609 -1.551 1 92.56 221 SER B N 1
ATOM 4320 C CA . SER B 1 221 ? 12.414 27.078 -1.595 1 92.56 221 SER B CA 1
ATOM 4321 C C . SER B 1 221 ? 13.578 27.594 -2.432 1 92.56 221 SER B C 1
ATOM 4323 O O . SER B 1 221 ? 13.578 28.766 -2.842 1 92.56 221 SER B O 1
ATOM 4325 N N . GLY B 1 222 ? 14.57 26.719 -2.613 1 90.06 222 GLY B N 1
ATOM 4326 C CA . GLY B 1 222 ? 15.742 27.109 -3.377 1 90.06 222 GLY B CA 1
ATOM 4327 C C . GLY B 1 222 ? 16.859 27.688 -2.514 1 90.06 222 GLY B C 1
ATOM 4328 O O . GLY B 1 222 ? 17.906 28.047 -3.023 1 90.06 222 GLY B O 1
ATOM 4329 N N . LYS B 1 223 ? 16.625 27.672 -1.311 1 84.88 223 LYS B N 1
ATOM 4330 C CA . LYS B 1 223 ? 17.625 28.25 -0.428 1 84.88 223 LYS B CA 1
ATOM 4331 C C . LYS B 1 223 ? 18.844 27.344 -0.311 1 84.88 223 LYS B C 1
ATOM 4333 O O . LYS B 1 223 ? 19.938 27.812 0.025 1 84.88 223 LYS B O 1
ATOM 4338 N N . TYR B 1 224 ? 18.672 26.062 -0.572 1 81.56 224 TYR B N 1
ATOM 4339 C CA . TYR B 1 224 ? 19.766 25.109 -0.587 1 81.56 224 TYR B CA 1
ATOM 4340 C C . TYR B 1 224 ? 20.281 24.875 -2.006 1 81.56 224 TYR B C 1
ATOM 4342 O O . TYR B 1 224 ? 19.5 24.578 -2.91 1 81.56 224 TYR B O 1
ATOM 4350 N N . THR B 1 225 ? 21.5 25.234 -2.188 1 80.5 225 THR B N 1
ATOM 4351 C CA . THR B 1 225 ? 22.078 25.078 -3.516 1 80.5 225 THR B CA 1
ATOM 4352 C C . THR B 1 225 ? 23.25 24.094 -3.482 1 80.5 225 THR B C 1
ATOM 4354 O O . THR B 1 225 ? 23.703 23.703 -2.408 1 80.5 225 THR B O 1
ATOM 4357 N N . ARG B 1 226 ? 23.656 23.641 -4.73 1 81.06 226 ARG B N 1
ATOM 4358 C CA . ARG B 1 226 ? 24.828 22.781 -4.855 1 81.06 226 ARG B CA 1
ATOM 4359 C C . ARG B 1 226 ? 26.047 23.438 -4.215 1 81.06 226 ARG B C 1
ATOM 4361 O O . ARG B 1 226 ? 26.859 22.766 -3.58 1 81.06 226 ARG B O 1
ATOM 4368 N N . GLU B 1 227 ? 26.078 24.734 -4.309 1 78.94 227 GLU B N 1
ATOM 4369 C CA . GLU B 1 227 ? 27.203 25.516 -3.809 1 78.94 227 GLU B CA 1
ATOM 4370 C C . GLU B 1 227 ? 27.078 25.75 -2.305 1 78.94 227 GLU B C 1
ATOM 4372 O O . GLU B 1 227 ? 28.094 25.875 -1.61 1 78.94 227 GLU B O 1
ATOM 4377 N N . ASP B 1 228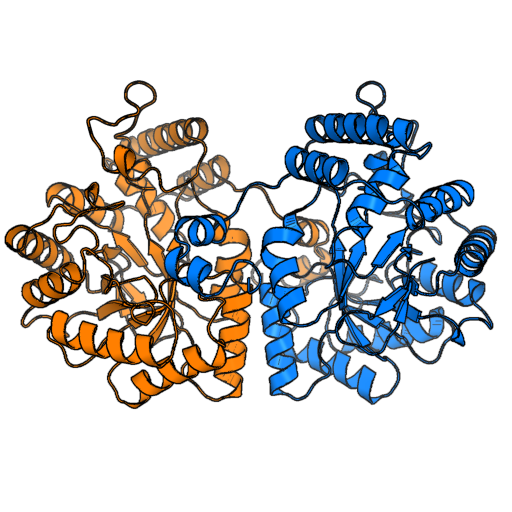 ? 25.859 25.812 -1.806 1 76.25 228 ASP B N 1
ATOM 4378 C CA . ASP B 1 228 ? 25.594 26.016 -0.385 1 76.25 228 ASP B CA 1
ATOM 4379 C C . ASP B 1 228 ? 24.547 25.016 0.109 1 76.25 228 ASP B C 1
ATOM 4381 O O . ASP B 1 228 ? 23.391 25.375 0.332 1 76.25 228 ASP B O 1
ATOM 4385 N N . PRO B 1 229 ? 25.047 23.812 0.327 1 73.69 229 PRO B N 1
ATOM 4386 C CA . PRO B 1 229 ? 24.094 22.766 0.701 1 73.69 229 PRO B CA 1
ATOM 4387 C C . PRO B 1 229 ? 23.469 23 2.08 1 73.69 229 PRO B C 1
ATOM 4389 O O . PRO B 1 229 ? 22.438 22.406 2.408 1 73.69 229 PRO B O 1
ATOM 4392 N N . GLU B 1 230 ? 24.078 23.875 2.885 1 69.69 230 GLU B N 1
ATOM 4393 C CA . GLU B 1 230 ? 23.562 24.125 4.227 1 69.69 230 GLU B CA 1
ATOM 4394 C C . GLU B 1 230 ? 22.562 25.281 4.227 1 69.69 230 GLU B C 1
ATOM 4396 O O . GLU B 1 230 ? 21.812 25.453 5.184 1 69.69 230 GLU B O 1
ATOM 4401 N N . GLY B 1 231 ? 22.422 25.938 3.084 1 61.88 231 GLY B N 1
ATOM 4402 C CA . GLY B 1 231 ? 21.422 26.969 2.846 1 61.88 231 GLY B CA 1
ATOM 4403 C C . GLY B 1 231 ? 21.5 28.109 3.85 1 61.88 231 GLY B C 1
ATOM 4404 O O . GLY B 1 231 ? 20.469 28.641 4.273 1 61.88 231 GLY B O 1
ATOM 4405 N N . GLY B 1 232 ? 22.734 28.484 4.387 1 57.28 232 GLY B N 1
ATOM 4406 C CA . GLY B 1 232 ? 22.922 29.562 5.344 1 57.28 232 GLY B CA 1
ATOM 4407 C C . GLY B 1 232 ? 22.375 29.234 6.723 1 57.28 232 GLY B C 1
ATOM 4408 O O . GLY B 1 232 ? 21.938 30.141 7.445 1 57.28 232 GLY B O 1
ATOM 4409 N N . GLY B 1 233 ? 22.172 27.906 7.16 1 54.19 233 GLY B N 1
ATOM 4410 C CA . GLY B 1 233 ? 21.703 27.5 8.469 1 54.19 233 GLY B CA 1
ATOM 4411 C C . GLY B 1 233 ? 20.25 27.047 8.461 1 54.19 233 GLY B C 1
ATOM 4412 O O . GLY B 1 233 ? 19.547 27.188 9.461 1 54.19 233 GLY B O 1
ATOM 4413 N N . GLY B 1 234 ? 19.812 26.625 7.441 1 54.03 234 GLY B N 1
ATOM 4414 C CA . GLY B 1 234 ? 18.406 26.359 7.23 1 54.03 234 GLY B CA 1
ATOM 4415 C C . GLY B 1 234 ? 17.922 25.109 7.945 1 54.03 234 GLY B C 1
ATOM 4416 O O . GLY B 1 234 ? 18.719 24.375 8.547 1 54.03 234 GLY B O 1
ATOM 4417 N N . ARG B 1 235 ? 16.641 24.938 8.281 1 51.06 235 ARG B N 1
ATOM 4418 C CA . ARG B 1 235 ? 15.914 23.906 9.008 1 51.06 235 ARG B CA 1
ATOM 4419 C C . ARG B 1 235 ? 16.422 22.516 8.633 1 51.06 235 ARG B C 1
ATOM 4421 O O . ARG B 1 235 ? 16.406 21.609 9.461 1 51.06 235 ARG B O 1
ATOM 4428 N N . LEU B 1 236 ? 16.953 22.297 7.336 1 53.28 236 LEU B N 1
ATOM 4429 C CA . LEU B 1 236 ? 17.375 20.969 6.895 1 53.28 236 LEU B CA 1
ATOM 4430 C C . LEU B 1 236 ? 18.609 20.5 7.656 1 53.28 236 LEU B C 1
ATOM 4432 O O . LEU B 1 236 ? 18.766 19.297 7.91 1 53.28 236 LEU B O 1
ATOM 4436 N N . THR B 1 237 ? 19.5 21.406 8.016 1 47.84 237 THR B N 1
ATOM 4437 C CA . THR B 1 237 ? 20.734 20.938 8.641 1 47.84 237 THR B CA 1
ATOM 4438 C C . THR B 1 237 ? 20.438 20.141 9.906 1 47.84 237 THR B C 1
ATOM 4440 O O . THR B 1 237 ? 21.141 19.188 10.227 1 47.84 237 THR B O 1
ATOM 4443 N N . GLY B 1 238 ? 19.438 20.391 10.539 1 47.97 238 GLY B N 1
ATOM 4444 C CA . GLY B 1 238 ? 19.047 19.672 11.734 1 47.97 238 GLY B CA 1
ATOM 4445 C C . GLY B 1 238 ? 17.922 18.672 11.484 1 47.97 238 GLY B C 1
ATOM 4446 O O . GLY B 1 238 ? 17.672 17.781 12.312 1 47.97 238 GLY B O 1
ATOM 4447 N N . PHE B 1 239 ? 17.219 18.875 10.391 1 54.53 239 PHE B N 1
ATOM 4448 C CA . PHE B 1 239 ? 16.062 18.031 10.109 1 54.53 239 PHE B CA 1
ATOM 4449 C C . PHE B 1 239 ? 16.297 17.188 8.867 1 54.53 239 PHE B C 1
ATOM 4451 O O . PHE B 1 239 ? 15.375 16.922 8.102 1 54.53 239 PHE B O 1
ATOM 4458 N N . ASP B 1 240 ? 17.438 16.766 8.609 1 65 240 ASP B N 1
ATOM 4459 C CA . ASP B 1 240 ? 17.641 15.828 7.504 1 65 240 ASP B CA 1
ATOM 4460 C C . ASP B 1 240 ? 16.828 14.555 7.699 1 65 240 ASP B C 1
ATOM 4462 O O . ASP B 1 240 ? 17.375 13.453 7.73 1 65 240 ASP B O 1
ATOM 4466 N N . PHE B 1 241 ? 15.531 14.867 7.801 1 79.38 241 PHE B N 1
ATOM 4467 C CA . PHE B 1 241 ? 14.547 13.852 8.156 1 79.38 241 PHE B CA 1
ATOM 4468 C C . PHE B 1 241 ? 13.969 13.195 6.902 1 79.38 241 PHE B C 1
ATOM 4470 O O . PHE B 1 241 ? 13.695 11.992 6.895 1 79.38 241 PHE B O 1
ATOM 4477 N N . LEU B 1 242 ? 13.992 13.922 5.797 1 87.38 242 LEU B N 1
ATOM 4478 C CA . LEU B 1 242 ? 13.312 13.445 4.594 1 87.38 242 LEU B CA 1
ATOM 4479 C C . LEU B 1 242 ? 14.312 12.82 3.623 1 87.38 242 LEU B C 1
ATOM 4481 O O . LEU B 1 242 ? 15.234 13.5 3.164 1 87.38 242 LEU B O 1
ATOM 4485 N N . PRO B 1 243 ? 14.156 11.609 3.367 1 88.81 243 PRO B N 1
ATOM 4486 C CA . PRO B 1 243 ? 15.062 10.961 2.422 1 88.81 243 PRO B CA 1
ATOM 4487 C C . PRO B 1 243 ? 14.711 11.258 0.965 1 88.81 243 PRO B C 1
ATOM 4489 O O . PRO B 1 243 ? 13.586 10.977 0.532 1 88.81 243 PRO B O 1
ATOM 4492 N N . PHE B 1 244 ? 15.641 11.945 0.22 1 88 244 PHE B N 1
ATOM 4493 C CA . PHE B 1 244 ? 15.516 12.102 -1.224 1 88 244 PHE B CA 1
ATOM 4494 C C . PHE B 1 244 ? 16.875 12.391 -1.856 1 88 244 PHE B C 1
ATOM 4496 O O . PHE B 1 244 ? 17.844 12.719 -1.156 1 88 244 PHE B O 1
ATOM 4503 N N . ASP B 1 245 ? 17 12.133 -3.119 1 88.38 245 ASP B N 1
ATOM 4504 C CA . ASP B 1 245 ? 18.219 12.398 -3.887 1 88.38 245 ASP B CA 1
ATOM 4505 C C . ASP B 1 245 ? 18.438 13.898 -4.078 1 88.38 245 ASP B C 1
ATOM 4507 O O . ASP B 1 245 ? 17.75 14.531 -4.887 1 88.38 245 ASP B O 1
ATOM 4511 N N . ARG B 1 246 ? 19.438 14.445 -3.465 1 88.94 246 ARG B N 1
ATOM 4512 C CA . ARG B 1 246 ? 19.656 15.891 -3.477 1 88.94 246 ARG B CA 1
ATOM 4513 C C . ARG B 1 246 ? 20.047 16.375 -4.867 1 88.94 246 ARG B C 1
ATOM 4515 O O . ARG B 1 246 ? 19.672 17.484 -5.277 1 88.94 246 ARG B O 1
ATOM 4522 N N . GLU B 1 247 ? 20.797 15.508 -5.551 1 91.06 247 GLU B N 1
ATOM 4523 C CA . GLU B 1 247 ? 21.172 15.914 -6.898 1 91.06 247 GLU B CA 1
ATOM 4524 C C . GLU B 1 247 ? 19.953 16.062 -7.801 1 91.06 247 GLU B C 1
ATOM 4526 O O . GLU B 1 247 ? 19.828 17.031 -8.539 1 91.06 247 GLU B O 1
ATOM 4531 N N . ARG B 1 248 ? 19.125 15.164 -7.727 1 91.19 248 ARG B N 1
ATOM 4532 C CA . ARG B 1 248 ? 17.859 15.281 -8.461 1 91.19 248 ARG B CA 1
ATOM 4533 C C . ARG B 1 248 ? 17.031 16.453 -7.945 1 91.19 248 ARG B C 1
ATOM 4535 O O . ARG B 1 248 ? 16.359 17.125 -8.719 1 91.19 248 ARG B O 1
ATOM 4542 N N . GLY B 1 249 ? 17.109 16.656 -6.664 1 94.69 249 GLY B N 1
ATOM 4543 C CA . GLY B 1 249 ? 16.406 17.781 -6.043 1 94.69 249 GLY B CA 1
ATOM 4544 C C . GLY B 1 249 ? 16.859 19.125 -6.566 1 94.69 249 GLY B C 1
ATOM 4545 O O . GLY B 1 249 ? 16.031 20.016 -6.812 1 94.69 249 GLY B O 1
ATOM 4546 N N . TYR B 1 250 ? 18.156 19.234 -6.793 1 95.25 250 TYR B N 1
ATOM 4547 C CA . TYR B 1 250 ? 18.672 20.5 -7.32 1 95.25 250 TYR B CA 1
ATOM 4548 C C . TYR B 1 250 ? 18.141 20.766 -8.727 1 95.25 250 TYR B C 1
ATOM 4550 O O . TYR B 1 250 ? 17.828 21.906 -9.07 1 95.25 250 TYR B O 1
ATOM 4558 N N . ALA B 1 251 ? 18.016 19.734 -9.461 1 95.88 251 ALA B N 1
ATOM 4559 C CA . ALA B 1 251 ? 17.453 19.875 -10.805 1 95.88 251 ALA B CA 1
ATOM 4560 C C . ALA B 1 251 ? 16 20.344 -10.734 1 95.88 251 ALA B C 1
ATOM 4562 O O . ALA B 1 251 ? 15.555 21.141 -11.562 1 95.88 251 ALA B O 1
ATOM 4563 N N . VAL B 1 252 ? 15.297 19.859 -9.766 1 97.31 252 VAL B N 1
ATOM 4564 C CA . VAL B 1 252 ? 13.906 20.266 -9.562 1 97.31 252 VAL B CA 1
ATOM 4565 C C . VAL B 1 252 ? 13.852 21.734 -9.18 1 97.31 252 VAL B C 1
ATOM 4567 O O . VAL B 1 252 ? 13.031 22.484 -9.703 1 97.31 252 VAL B O 1
ATOM 4570 N N . VAL B 1 253 ? 14.734 22.141 -8.32 1 97.06 253 VAL B N 1
ATOM 4571 C CA . VAL B 1 253 ? 14.773 23.516 -7.875 1 97.06 253 VAL B CA 1
ATOM 4572 C C . VAL B 1 253 ? 15.086 24.438 -9.062 1 97.06 253 VAL B C 1
ATOM 4574 O O . VAL B 1 253 ? 14.508 25.516 -9.188 1 97.06 253 VAL B O 1
ATOM 4577 N N . ASP B 1 254 ? 15.984 23.984 -9.961 1 96.75 254 ASP B N 1
ATOM 4578 C CA . ASP B 1 254 ? 16.297 24.75 -11.164 1 96.75 254 ASP B CA 1
ATOM 4579 C C . ASP B 1 254 ? 15.039 24.953 -12.016 1 96.75 254 ASP B C 1
ATOM 4581 O O . ASP B 1 254 ? 14.781 26.062 -12.5 1 96.75 254 ASP B O 1
ATOM 4585 N N . LYS B 1 255 ? 14.328 23.906 -12.117 1 97.75 255 LYS B N 1
ATOM 4586 C CA . LYS B 1 255 ? 13.078 24 -12.875 1 97.75 255 LYS B CA 1
ATOM 4587 C C . LYS B 1 255 ? 12.078 24.922 -12.188 1 97.75 255 LYS B C 1
ATOM 4589 O O . LYS B 1 255 ? 11.391 25.703 -12.852 1 97.75 255 LYS B O 1
ATOM 4594 N N . LEU B 1 256 ? 11.977 24.859 -10.898 1 98.44 256 LEU B N 1
ATOM 4595 C CA . LEU B 1 256 ? 11.102 25.734 -10.133 1 98.44 256 LEU B CA 1
ATOM 4596 C C . LEU B 1 256 ? 11.484 27.188 -10.336 1 98.44 256 LEU B C 1
ATOM 4598 O O . LEU B 1 256 ? 10.617 28.047 -10.492 1 98.44 256 LEU B O 1
ATOM 4602 N N . ARG B 1 257 ? 12.758 27.469 -10.391 1 97.62 257 ARG B N 1
ATOM 4603 C CA . ARG B 1 257 ? 13.25 28.828 -10.578 1 97.62 257 ARG B CA 1
ATOM 4604 C C . ARG B 1 257 ? 12.852 29.359 -11.953 1 97.62 257 ARG B C 1
ATOM 4606 O O . ARG B 1 257 ? 12.453 30.516 -12.078 1 97.62 257 ARG B O 1
ATOM 4613 N N . GLU B 1 258 ? 12.992 28.5 -12.875 1 98 258 GLU B N 1
ATOM 4614 C CA . GLU B 1 258 ? 12.617 28.891 -14.227 1 98 258 GLU B CA 1
ATOM 4615 C C . GLU B 1 258 ? 11.141 29.266 -14.305 1 98 258 GLU B C 1
ATOM 4617 O O . GLU B 1 258 ? 10.781 30.312 -14.852 1 98 258 GLU B O 1
ATOM 4622 N N . ILE B 1 259 ? 10.297 28.453 -13.75 1 98.5 259 ILE B N 1
ATOM 4623 C CA . ILE B 1 259 ? 8.859 28.703 -13.766 1 98.5 259 ILE B CA 1
ATOM 4624 C C . ILE B 1 259 ? 8.539 29.922 -12.93 1 98.5 259 ILE B C 1
ATOM 4626 O O . ILE B 1 259 ? 7.715 30.766 -13.328 1 98.5 259 ILE B O 1
ATOM 4630 N N . ALA B 1 260 ? 9.195 30.062 -11.789 1 98.19 260 ALA B N 1
ATOM 4631 C CA . ALA B 1 260 ? 9 31.188 -10.891 1 98.19 260 ALA B CA 1
ATOM 4632 C C . ALA B 1 260 ? 9.281 32.5 -11.602 1 98.19 260 ALA B C 1
ATOM 4634 O O . ALA B 1 260 ? 8.531 33.469 -11.438 1 98.19 260 ALA B O 1
ATOM 4635 N N . ALA B 1 261 ? 10.266 32.531 -12.391 1 97.94 261 ALA B N 1
ATOM 4636 C CA . ALA B 1 261 ? 10.664 33.75 -13.117 1 97.94 261 ALA B CA 1
ATOM 4637 C C . ALA B 1 261 ? 9.57 34.188 -14.078 1 97.94 261 ALA B C 1
ATOM 4639 O O . ALA B 1 261 ? 9.312 35.375 -14.242 1 97.94 261 ALA B O 1
ATOM 4640 N N . VAL B 1 262 ? 8.93 33.281 -14.641 1 98 262 VAL B N 1
ATOM 4641 C CA . VAL B 1 262 ? 7.883 33.562 -15.617 1 98 262 VAL B CA 1
ATOM 4642 C C . VAL B 1 262 ? 6.672 34.156 -14.914 1 98 262 VAL B C 1
ATOM 4644 O O . VAL B 1 262 ? 6.02 35.062 -15.445 1 98 262 VAL B O 1
ATOM 4647 N N . HIS B 1 263 ? 6.418 33.781 -13.719 1 98.12 263 HIS B N 1
ATOM 4648 C CA . HIS B 1 263 ? 5.191 34.156 -13.023 1 98.12 263 HIS B CA 1
ATOM 4649 C C . HIS B 1 263 ? 5.438 35.281 -12.039 1 98.12 263 HIS B C 1
ATOM 4651 O O . HIS B 1 263 ? 4.5 35.781 -11.414 1 98.12 263 HIS B O 1
ATOM 4657 N N . GLY B 1 264 ? 6.727 35.719 -11.875 1 97.38 264 GLY B N 1
ATOM 4658 C CA . GLY B 1 264 ? 7.043 36.656 -10.805 1 97.38 264 GLY B CA 1
ATOM 4659 C C . GLY B 1 264 ? 6.777 36.094 -9.422 1 97.38 264 GLY B C 1
ATOM 4660 O O . GLY B 1 264 ? 6.234 36.781 -8.555 1 97.38 264 GLY B O 1
ATOM 4661 N N . ALA B 1 265 ? 7.004 34.844 -9.273 1 97.94 265 ALA B N 1
ATOM 4662 C CA . ALA B 1 265 ? 6.777 34.094 -8.031 1 97.94 265 ALA B CA 1
ATOM 4663 C C . ALA B 1 265 ? 8.086 33.562 -7.465 1 97.94 265 ALA B C 1
ATOM 4665 O O . ALA B 1 265 ? 9.156 33.812 -8.016 1 97.94 265 ALA B O 1
ATOM 4666 N N . THR B 1 266 ? 8.055 32.938 -6.383 1 97.5 266 THR B N 1
ATOM 4667 C CA . THR B 1 266 ? 9.211 32.25 -5.812 1 97.5 266 THR B CA 1
ATOM 4668 C C . THR B 1 266 ? 9.148 30.766 -6.082 1 97.5 266 THR B C 1
ATOM 4670 O O . THR B 1 266 ? 8.078 30.234 -6.375 1 97.5 266 THR B O 1
ATOM 4673 N N . PRO B 1 267 ? 10.312 30.109 -6 1 97.56 267 PRO B N 1
ATOM 4674 C CA . PRO B 1 267 ? 10.297 28.656 -6.16 1 97.56 267 PRO B CA 1
ATOM 4675 C C . PRO B 1 267 ? 9.367 27.953 -5.164 1 97.56 267 PRO B C 1
ATOM 4677 O O . PRO B 1 267 ? 8.672 27 -5.52 1 97.56 267 PRO B O 1
ATOM 4680 N N . ALA B 1 268 ? 9.328 28.453 -3.99 1 97.44 268 ALA B N 1
ATOM 4681 C CA . ALA B 1 268 ? 8.445 27.891 -2.969 1 97.44 268 ALA B CA 1
ATOM 4682 C C . ALA B 1 268 ? 6.984 28 -3.391 1 97.44 268 ALA B C 1
ATOM 4684 O O . ALA B 1 268 ? 6.223 27.031 -3.266 1 97.44 268 ALA B O 1
ATOM 4685 N N . GLN B 1 269 ? 6.625 29.125 -3.875 1 98.25 269 GLN B N 1
ATOM 4686 C CA . GLN B 1 269 ? 5.254 29.328 -4.324 1 98.25 269 GLN B CA 1
ATOM 4687 C C . GLN B 1 269 ? 4.898 28.375 -5.461 1 98.25 269 GLN B C 1
ATOM 4689 O O . GLN B 1 269 ? 3.793 27.828 -5.492 1 98.25 269 GLN B O 1
ATOM 4694 N N . VAL B 1 270 ? 5.836 28.156 -6.371 1 98.69 270 VAL B N 1
ATOM 4695 C CA . VAL B 1 270 ? 5.602 27.25 -7.496 1 98.69 270 VAL B CA 1
ATOM 4696 C C . VAL B 1 270 ? 5.422 25.828 -6.992 1 98.69 270 VAL B C 1
ATOM 4698 O O . VAL B 1 270 ? 4.508 25.109 -7.426 1 98.69 270 VAL B O 1
ATOM 4701 N N . ALA B 1 271 ? 6.27 25.422 -6.078 1 98.62 271 ALA B N 1
ATOM 4702 C CA . ALA B 1 271 ? 6.168 24.094 -5.504 1 98.62 271 ALA B CA 1
ATOM 4703 C C . ALA B 1 271 ? 4.82 23.891 -4.816 1 98.62 271 ALA B C 1
ATOM 4705 O O . ALA B 1 271 ? 4.18 22.844 -4.988 1 98.62 271 ALA B O 1
ATOM 4706 N N . LEU B 1 272 ? 4.387 24.812 -4.059 1 98.62 272 LEU B N 1
ATOM 4707 C CA . LEU B 1 272 ? 3.113 24.75 -3.352 1 98.62 272 LEU B CA 1
ATOM 4708 C C . LEU B 1 272 ? 1.946 24.75 -4.332 1 98.62 272 LEU B C 1
ATOM 4710 O O . LEU B 1 272 ? 0.97 24.031 -4.148 1 98.62 272 LEU B O 1
ATOM 4714 N N . ALA B 1 273 ? 2.043 25.578 -5.348 1 98.56 273 ALA B N 1
ATOM 4715 C CA . ALA B 1 273 ? 0.992 25.656 -6.359 1 98.56 273 ALA B CA 1
ATOM 4716 C C . ALA B 1 273 ? 0.837 24.312 -7.086 1 98.56 273 ALA B C 1
ATOM 4718 O O . ALA B 1 273 ? -0.274 23.922 -7.453 1 98.56 273 ALA B O 1
ATOM 4719 N N . TRP B 1 274 ? 1.967 23.688 -7.344 1 98.69 274 TRP B N 1
ATOM 4720 C CA . TRP B 1 274 ? 1.915 22.359 -7.941 1 98.69 274 TRP B CA 1
ATOM 4721 C C . TRP B 1 274 ? 1.093 21.406 -7.078 1 98.69 274 TRP B C 1
ATOM 4723 O O . TRP B 1 274 ? 0.226 20.703 -7.586 1 98.69 274 TRP B O 1
ATOM 4733 N N . LEU B 1 275 ? 1.309 21.406 -5.816 1 98.56 275 LEU B N 1
ATOM 4734 C CA . LEU B 1 275 ? 0.545 20.578 -4.898 1 98.56 275 LEU B CA 1
ATOM 4735 C C . LEU B 1 275 ? -0.934 20.938 -4.926 1 98.56 275 LEU B C 1
ATOM 4737 O O . LEU B 1 275 ? -1.799 20.062 -4.926 1 98.56 275 LEU B O 1
ATOM 4741 N N . LEU B 1 276 ? -1.211 22.219 -4.953 1 97.88 276 LEU B N 1
ATOM 4742 C CA . LEU B 1 276 ? -2.586 22.703 -4.949 1 97.88 276 LEU B CA 1
ATOM 4743 C C . LEU B 1 276 ? -3.311 22.297 -6.227 1 97.88 276 LEU B C 1
ATOM 4745 O O . LEU B 1 276 ? -4.543 22.25 -6.262 1 97.88 276 LEU B O 1
ATOM 4749 N N . SER B 1 277 ? -2.527 22.047 -7.293 1 97.31 277 SER B N 1
ATOM 4750 C CA . SER B 1 277 ? -3.127 21.656 -8.562 1 97.31 277 SER B CA 1
ATOM 4751 C C . SER B 1 277 ? -3.598 20.203 -8.531 1 97.31 277 SER B C 1
ATOM 4753 O O . SER B 1 277 ? -4.352 19.766 -9.406 1 97.31 277 SER B O 1
ATOM 4755 N N . ARG B 1 278 ? -3.084 19.453 -7.555 1 96.75 278 ARG B N 1
ATOM 4756 C CA . ARG B 1 278 ? -3.527 18.078 -7.438 1 96.75 278 ARG B CA 1
ATOM 4757 C C . ARG B 1 278 ? -4.969 18 -6.941 1 96.75 278 ARG B C 1
ATOM 4759 O O . ARG B 1 278 ? -5.281 18.469 -5.848 1 96.75 278 ARG B O 1
ATOM 4766 N N . PRO B 1 279 ? -5.809 17.312 -7.656 1 94.62 279 PRO B N 1
ATOM 4767 C CA . PRO B 1 279 ? -7.219 17.328 -7.27 1 94.62 279 PRO B CA 1
ATOM 4768 C C . PRO B 1 279 ? -7.484 16.562 -5.973 1 94.62 279 PRO B C 1
ATOM 4770 O O . PRO B 1 279 ? -8.508 16.781 -5.324 1 94.62 279 PRO B O 1
ATOM 4773 N N . TYR B 1 280 ? -6.555 15.695 -5.555 1 96.75 280 TYR B N 1
ATOM 4774 C CA . TYR B 1 280 ? -6.777 14.859 -4.379 1 96.75 280 TYR B CA 1
ATOM 4775 C C . TYR B 1 280 ? -6.168 15.5 -3.133 1 96.75 280 TYR B C 1
ATOM 4777 O O . TYR B 1 280 ? -6.266 14.945 -2.035 1 96.75 280 TYR B O 1
ATOM 4785 N N . VAL B 1 281 ? -5.586 16.656 -3.252 1 98.19 281 VAL B N 1
ATOM 4786 C CA . VAL B 1 281 ? -5.031 17.375 -2.105 1 98.19 281 VAL B CA 1
ATOM 4787 C C . VAL B 1 281 ? -6.059 18.375 -1.569 1 98.19 281 VAL B C 1
ATOM 4789 O O . VAL B 1 281 ? -6.477 19.281 -2.281 1 98.19 281 VAL B O 1
ATOM 4792 N N . ALA B 1 282 ? -6.453 18.141 -0.338 1 98.38 282 ALA B N 1
ATOM 4793 C CA . ALA B 1 282 ? -7.438 19.016 0.274 1 98.38 282 ALA B CA 1
ATOM 4794 C C . ALA B 1 282 ? -6.781 20.297 0.798 1 98.38 282 ALA B C 1
ATOM 4796 O O . ALA B 1 282 ? -7.258 21.406 0.53 1 98.38 282 ALA B O 1
ATOM 4797 N N . SER B 1 283 ? -5.719 20.141 1.497 1 98.62 283 SER B N 1
ATOM 4798 C CA . SER B 1 283 ? -5.059 21.281 2.127 1 98.62 283 SER B CA 1
ATOM 4799 C C . SER B 1 283 ? -3.568 21.016 2.316 1 98.62 283 SER B C 1
ATOM 4801 O O . SER B 1 283 ? -3.146 19.875 2.463 1 98.62 283 SER B O 1
ATOM 4803 N N . ILE B 1 284 ? -2.799 22.094 2.299 1 98.56 284 ILE B N 1
ATOM 4804 C CA . ILE B 1 284 ? -1.35 22.031 2.451 1 98.56 284 ILE B CA 1
ATOM 4805 C C . ILE B 1 284 ? -0.929 22.797 3.707 1 98.56 284 ILE B C 1
ATOM 4807 O O . ILE B 1 284 ? -1.272 23.969 3.875 1 98.56 284 ILE B O 1
ATOM 4811 N N . LEU B 1 285 ? -0.172 22.094 4.555 1 97.88 285 LEU B N 1
ATOM 4812 C CA . LEU B 1 285 ? 0.312 22.734 5.773 1 97.88 285 LEU B CA 1
ATOM 4813 C C . LEU B 1 285 ? 1.532 23.594 5.488 1 97.88 285 LEU B C 1
ATOM 4815 O O . LEU B 1 285 ? 2.564 23.094 5.039 1 97.88 285 LEU B O 1
ATOM 4819 N N . VAL B 1 286 ? 1.309 24.828 5.738 1 95.19 286 VAL B N 1
ATOM 4820 C CA . VAL B 1 286 ? 2.436 25.75 5.582 1 95.19 286 VAL B CA 1
ATOM 4821 C C . VAL B 1 286 ? 2.855 26.297 6.945 1 95.19 286 VAL B C 1
ATOM 4823 O O . VAL B 1 286 ? 2.066 26.953 7.625 1 95.19 286 VAL B O 1
ATOM 4826 N N . GLY B 1 287 ? 3.98 25.828 7.457 1 87.56 287 GLY B N 1
ATOM 4827 C CA . GLY B 1 287 ? 4.574 26.391 8.656 1 87.56 287 GLY B CA 1
ATOM 4828 C C . GLY B 1 287 ? 5.551 27.516 8.375 1 87.56 287 GLY B C 1
ATOM 4829 O O . GLY B 1 287 ? 6 27.688 7.238 1 87.56 287 GLY B O 1
ATOM 4830 N N . ALA B 1 288 ? 5.691 28.406 9.359 1 90 288 ALA B N 1
ATOM 4831 C CA . ALA B 1 288 ? 6.637 29.516 9.227 1 90 288 ALA B CA 1
ATOM 4832 C C . ALA B 1 288 ? 7.215 29.906 10.586 1 90 288 ALA B C 1
ATOM 4834 O O . ALA B 1 288 ? 6.547 29.766 11.617 1 90 288 ALA B O 1
ATOM 4835 N N . SER B 1 289 ? 8.469 30.219 10.477 1 88.94 289 SER B N 1
ATOM 4836 C CA . SER B 1 289 ? 9.094 30.75 11.688 1 88.94 289 SER B CA 1
ATOM 4837 C C . SER B 1 289 ? 9.148 32.281 11.648 1 88.94 289 SER B C 1
ATOM 4839 O O . SER B 1 289 ? 9.422 32.906 12.664 1 88.94 289 SER B O 1
ATOM 4841 N N . ARG B 1 290 ? 9.008 32.938 10.461 1 89.5 290 ARG B N 1
ATOM 4842 C CA . ARG B 1 290 ? 8.992 34.375 10.266 1 89.5 290 ARG B CA 1
ATOM 4843 C C . ARG B 1 290 ? 7.793 34.781 9.43 1 89.5 290 ARG B C 1
ATOM 4845 O O . ARG B 1 290 ? 7.367 34.062 8.531 1 89.5 290 ARG B O 1
ATOM 4852 N N . ALA B 1 291 ? 7.32 35.875 9.758 1 93.12 291 ALA B N 1
ATOM 4853 C CA . ALA B 1 291 ? 6.16 36.406 9.062 1 93.12 291 ALA B CA 1
ATOM 4854 C C . ALA B 1 291 ? 6.414 36.5 7.562 1 93.12 291 ALA B C 1
ATOM 4856 O O . ALA B 1 291 ? 5.504 36.281 6.758 1 93.12 291 ALA B O 1
ATOM 4857 N N . SER B 1 292 ? 7.566 36.875 7.191 1 93.19 292 SER B N 1
ATOM 4858 C CA . SER B 1 292 ? 7.906 37.031 5.781 1 93.19 292 SER B CA 1
ATOM 4859 C C . SER B 1 292 ? 7.797 35.688 5.043 1 93.19 292 SER B C 1
ATOM 4861 O O . SER B 1 292 ? 7.363 35.656 3.891 1 93.19 292 SER B O 1
ATOM 4863 N N . GLN B 1 293 ? 8.242 34.656 5.664 1 91.69 293 GLN B N 1
ATOM 4864 C CA . GLN B 1 293 ? 8.117 33.344 5.082 1 91.69 293 GLN B CA 1
ATOM 4865 C C . GLN B 1 293 ? 6.652 32.969 4.844 1 91.69 293 GLN B C 1
ATOM 4867 O O . GLN B 1 293 ? 6.305 32.438 3.789 1 91.69 293 GLN B O 1
ATOM 4872 N N . LEU B 1 294 ? 5.828 33.25 5.867 1 95.44 294 LEU B N 1
ATOM 4873 C CA . LEU B 1 294 ? 4.402 32.969 5.738 1 95.44 294 LEU B CA 1
ATOM 4874 C C . LEU B 1 294 ? 3.789 33.781 4.602 1 95.44 294 LEU B C 1
ATOM 4876 O O . LEU B 1 294 ? 3.033 33.25 3.787 1 95.44 294 LEU B O 1
ATOM 4880 N N . ALA B 1 295 ? 4.152 35.031 4.562 1 95.19 295 ALA B N 1
ATOM 4881 C CA . ALA B 1 295 ? 3.652 35.906 3.496 1 95.19 295 ALA B CA 1
ATOM 4882 C C . ALA B 1 295 ? 4.016 35.344 2.123 1 95.19 295 ALA B C 1
ATOM 4884 O O . ALA B 1 295 ? 3.186 35.344 1.211 1 95.19 295 ALA B O 1
ATOM 4885 N N . ASP B 1 296 ? 5.184 34.906 2.016 1 94.81 296 ASP B N 1
ATOM 4886 C CA . ASP B 1 296 ? 5.637 34.312 0.758 1 94.81 296 ASP B CA 1
ATOM 4887 C C . ASP B 1 296 ? 4.809 33.094 0.398 1 94.81 296 ASP B C 1
ATOM 4889 O O . ASP B 1 296 ? 4.262 33 -0.704 1 94.81 296 ASP B O 1
ATOM 4893 N N . ASN B 1 297 ? 4.703 32.188 1.318 1 95.5 297 ASN B N 1
ATOM 4894 C CA . ASN B 1 297 ? 3.992 30.938 1.066 1 95.5 297 ASN B CA 1
ATOM 4895 C C . ASN B 1 297 ? 2.525 31.188 0.731 1 95.5 297 ASN B C 1
ATOM 4897 O O . ASN B 1 297 ? 1.94 30.469 -0.082 1 95.5 297 ASN B O 1
ATOM 4901 N N . LEU B 1 298 ? 1.946 32.188 1.329 1 96.62 298 LEU B N 1
ATOM 4902 C CA . LEU B 1 298 ? 0.542 32.5 1.104 1 96.62 298 LEU B CA 1
ATOM 4903 C C . LEU B 1 298 ? 0.307 32.938 -0.344 1 96.62 298 LEU B C 1
ATOM 4905 O O . LEU B 1 298 ? -0.798 32.781 -0.868 1 96.62 298 LEU B O 1
ATOM 4909 N N . GLY B 1 299 ? 1.343 33.406 -0.966 1 95.5 299 GLY B N 1
ATOM 4910 C CA . GLY B 1 299 ? 1.246 33.844 -2.357 1 95.5 299 GLY B CA 1
ATOM 4911 C C . GLY B 1 299 ? 0.96 32.688 -3.301 1 95.5 299 GLY B C 1
ATOM 4912 O O . GLY B 1 299 ? 0.52 32.875 -4.434 1 95.5 299 GLY B O 1
ATOM 4913 N N . ALA B 1 300 ? 1.172 31.469 -2.865 1 96.38 300 ALA B N 1
ATOM 4914 C CA . ALA B 1 300 ? 0.928 30.281 -3.688 1 96.38 300 ALA B CA 1
ATOM 4915 C C . ALA B 1 300 ? -0.557 30.141 -4.012 1 96.38 300 ALA B C 1
ATOM 4917 O O . ALA B 1 300 ? -0.919 29.578 -5.047 1 96.38 300 ALA B O 1
ATOM 4918 N N . ALA B 1 301 ? -1.417 30.594 -3.158 1 94.19 301 ALA B N 1
ATOM 4919 C CA . ALA B 1 301 ? -2.861 30.422 -3.281 1 94.19 301 ALA B CA 1
ATOM 4920 C C . ALA B 1 301 ? -3.383 31.062 -4.562 1 94.19 301 ALA B C 1
ATOM 4922 O O . ALA B 1 301 ? -4.383 30.625 -5.129 1 94.19 301 ALA B O 1
ATOM 4923 N N . ASP B 1 302 ? -2.672 32.031 -5.055 1 93.44 302 ASP B N 1
ATOM 4924 C CA . ASP B 1 302 ? -3.145 32.781 -6.207 1 93.44 302 ASP B CA 1
ATOM 4925 C C . ASP B 1 302 ? -2.371 32.406 -7.469 1 93.44 302 ASP B C 1
ATOM 4927 O O . ASP B 1 302 ? -2.635 32.938 -8.547 1 93.44 302 ASP B O 1
ATOM 4931 N N . LEU B 1 303 ? -1.441 31.531 -7.32 1 96.75 303 LEU B N 1
ATOM 4932 C CA . LEU B 1 303 ? -0.597 31.172 -8.453 1 96.75 303 LEU B CA 1
ATOM 4933 C C . LEU B 1 303 ? -1.219 30.031 -9.242 1 96.75 303 LEU B C 1
ATOM 4935 O O . LEU B 1 303 ? -1.455 28.953 -8.703 1 96.75 303 LEU B O 1
ATOM 4939 N N . ALA B 1 304 ? -1.515 30.281 -10.477 1 96.31 304 ALA B N 1
ATOM 4940 C CA . ALA B 1 304 ? -2.023 29.234 -11.367 1 96.31 304 ALA B CA 1
ATOM 4941 C C . ALA B 1 304 ? -0.953 28.797 -12.359 1 96.31 304 ALA B C 1
ATOM 4943 O O . ALA B 1 304 ? -0.554 29.562 -13.234 1 96.31 304 ALA B O 1
ATOM 4944 N N . LEU B 1 305 ? -0.509 27.625 -12.234 1 98.12 305 LEU B N 1
ATOM 4945 C CA . LEU B 1 305 ? 0.452 27.062 -13.172 1 98.12 305 LEU B CA 1
ATOM 4946 C C . LEU B 1 305 ? -0.244 26.594 -14.453 1 98.12 305 LEU B C 1
ATOM 4948 O O . LEU B 1 305 ? -1.387 26.141 -14.406 1 98.12 305 LEU B O 1
ATOM 4952 N N . THR B 1 306 ? 0.462 26.703 -15.531 1 98.19 306 THR B N 1
ATOM 4953 C CA . THR B 1 306 ? -0.078 26.172 -16.781 1 98.19 306 THR B CA 1
ATOM 4954 C C . THR B 1 306 ? -0.015 24.656 -16.797 1 98.19 306 THR B C 1
ATOM 4956 O O . THR B 1 306 ? 0.75 24.047 -16.047 1 98.19 306 THR B O 1
ATOM 4959 N N . THR B 1 307 ? -0.826 24.156 -17.672 1 97.81 307 THR B N 1
ATOM 4960 C CA . THR B 1 307 ? -0.82 22.703 -17.844 1 97.81 307 THR B CA 1
ATOM 4961 C C . THR B 1 307 ? 0.568 22.203 -18.234 1 97.81 307 THR B C 1
ATOM 4963 O O . THR B 1 307 ? 1.018 21.156 -17.781 1 97.81 307 THR B O 1
ATOM 4966 N N . GLU B 1 308 ? 1.202 22.953 -19.047 1 97.94 308 GLU B N 1
ATOM 4967 C CA . GLU B 1 308 ? 2.539 22.594 -19.516 1 97.94 308 GLU B CA 1
ATOM 4968 C C . GLU B 1 308 ? 3.541 22.594 -18.359 1 97.94 308 GLU B C 1
ATOM 4970 O O . GLU B 1 308 ? 4.387 21.703 -18.266 1 97.94 308 GLU B O 1
ATOM 4975 N N . GLU B 1 309 ? 3.432 23.609 -17.516 1 98.25 309 GLU B N 1
ATOM 4976 C CA . GLU B 1 309 ? 4.316 23.688 -16.359 1 98.25 309 GLU B CA 1
ATOM 4977 C C . GLU B 1 309 ? 4.082 22.531 -15.406 1 98.25 309 GLU B C 1
ATOM 4979 O O . GLU B 1 309 ? 5.039 21.922 -14.922 1 98.25 309 GLU B O 1
ATOM 4984 N N . ILE B 1 310 ? 2.828 22.219 -15.211 1 98.38 310 ILE B N 1
ATOM 4985 C CA . ILE B 1 310 ? 2.473 21.109 -14.344 1 98.38 310 ILE B CA 1
ATOM 4986 C C . ILE B 1 310 ? 3.01 19.797 -14.922 1 98.38 310 ILE B C 1
ATOM 4988 O O . ILE B 1 310 ? 3.641 19.016 -14.219 1 98.38 310 ILE B O 1
ATOM 4992 N N . TYR B 1 311 ? 2.846 19.625 -16.188 1 97.44 311 TYR B N 1
ATOM 4993 C CA . TYR B 1 311 ? 3.32 18.422 -16.844 1 97.44 311 TYR B CA 1
ATOM 4994 C C . TYR B 1 311 ? 4.84 18.312 -16.781 1 97.44 311 TYR B C 1
ATOM 4996 O O . TYR B 1 311 ? 5.387 17.234 -16.562 1 97.44 311 TYR B O 1
ATOM 5004 N N . GLY B 1 312 ? 5.512 19.422 -17.031 1 97.56 312 GLY B N 1
ATOM 5005 C CA . GLY B 1 312 ? 6.961 19.438 -16.938 1 97.56 312 GLY B CA 1
ATOM 5006 C C . GLY B 1 312 ? 7.473 19.047 -15.562 1 97.56 312 GLY B C 1
ATOM 5007 O O . GLY B 1 312 ? 8.414 18.25 -15.453 1 97.56 312 GLY B O 1
ATOM 5008 N N . LEU B 1 313 ? 6.809 19.594 -14.508 1 98.25 313 LEU B N 1
ATOM 5009 C CA . LEU B 1 313 ? 7.184 19.234 -13.141 1 98.25 313 LEU B CA 1
ATOM 5010 C C . LEU B 1 313 ? 6.863 17.781 -12.844 1 98.25 313 LEU B C 1
ATOM 5012 O O . LEU B 1 313 ? 7.652 17.078 -12.203 1 98.25 313 LEU B O 1
ATOM 5016 N N . ASP B 1 314 ? 5.727 17.297 -13.367 1 97.75 314 ASP B N 1
ATOM 5017 C CA . ASP B 1 314 ? 5.352 15.898 -13.195 1 97.75 314 ASP B CA 1
ATOM 5018 C C . ASP B 1 314 ? 6.402 14.969 -13.805 1 97.75 314 ASP B C 1
ATOM 5020 O O . ASP B 1 314 ? 6.871 14.039 -13.148 1 97.75 314 ASP B O 1
ATOM 5024 N N . ALA B 1 315 ? 6.762 15.242 -15 1 96.69 315 ALA B N 1
ATOM 5025 C CA . ALA B 1 315 ? 7.66 14.375 -15.758 1 96.69 315 ALA B CA 1
ATOM 5026 C C . ALA B 1 315 ? 9.055 14.344 -15.125 1 96.69 315 ALA B C 1
ATOM 5028 O O . ALA B 1 315 ? 9.703 13.297 -15.109 1 96.69 315 ALA B O 1
ATOM 5029 N N . SER B 1 316 ? 9.461 15.445 -14.547 1 95.75 316 SER B N 1
ATOM 5030 C CA . SER B 1 316 ? 10.812 15.547 -14.016 1 95.75 316 SER B CA 1
ATOM 5031 C C . SER B 1 316 ? 10.922 14.898 -12.641 1 95.75 316 SER B C 1
ATOM 5033 O O . SER B 1 316 ? 12.023 14.664 -12.148 1 95.75 316 SER B O 1
ATOM 5035 N N . THR B 1 317 ? 9.781 14.633 -12.062 1 96.81 317 THR B N 1
ATOM 5036 C CA . THR B 1 317 ? 9.828 14.125 -10.695 1 96.81 317 THR B CA 1
ATOM 5037 C C . THR B 1 317 ? 9.023 12.836 -10.57 1 96.81 317 THR B C 1
ATOM 5039 O O . THR B 1 317 ? 8.719 12.398 -9.461 1 96.81 317 THR B O 1
ATOM 5042 N N . GLU B 1 318 ? 8.633 12.188 -11.617 1 94.06 318 GLU B N 1
ATOM 5043 C CA . GLU B 1 318 ? 7.805 10.984 -11.609 1 94.06 318 GLU B CA 1
ATOM 5044 C C . GLU B 1 318 ? 8.453 9.875 -10.789 1 94.06 318 GLU B C 1
ATOM 5046 O O . GLU B 1 318 ? 9.617 9.531 -11.008 1 94.06 318 GLU B O 1
ATOM 5051 N N . PRO B 1 319 ? 7.672 9.414 -9.828 1 92 319 PRO B N 1
ATOM 5052 C CA . PRO B 1 319 ? 8.242 8.305 -9.062 1 92 319 PRO B CA 1
ATOM 5053 C C . PRO B 1 319 ? 8.336 7.012 -9.867 1 92 319 PRO B C 1
ATOM 5055 O O . PRO B 1 319 ? 7.555 6.809 -10.797 1 92 319 PRO B O 1
ATOM 5058 N N . VAL B 1 320 ? 9.281 6.156 -9.461 1 89.06 320 VAL B N 1
ATOM 5059 C CA . VAL B 1 320 ? 9.398 4.844 -10.086 1 89.06 320 VAL B CA 1
ATOM 5060 C C . VAL B 1 320 ? 8.156 4.012 -9.773 1 89.06 320 VAL B C 1
ATOM 5062 O O . VAL B 1 320 ? 7.727 3.938 -8.625 1 89.06 320 VAL B O 1
ATOM 5065 N N . ALA B 1 321 ? 7.609 3.424 -10.828 1 90.19 321 ALA B N 1
ATOM 5066 C CA . ALA B 1 321 ? 6.418 2.596 -10.648 1 90.19 321 ALA B CA 1
ATOM 5067 C C . ALA B 1 321 ? 6.727 1.371 -9.789 1 90.19 321 ALA B C 1
ATOM 5069 O O . ALA B 1 321 ? 7.777 0.744 -9.953 1 90.19 321 ALA B O 1
ATOM 5070 N N . THR B 1 322 ? 5.797 1.099 -8.898 1 94.31 322 THR B N 1
ATOM 5071 C CA . THR B 1 322 ? 5.992 -0.048 -8.016 1 94.31 322 THR B CA 1
ATOM 5072 C C . THR B 1 322 ? 4.992 -1.155 -8.344 1 94.31 322 THR B C 1
ATOM 5074 O O . THR B 1 322 ? 3.924 -0.891 -8.898 1 94.31 322 THR B O 1
ATOM 5077 N N . TYR B 1 323 ? 5.426 -2.404 -7.988 1 96.25 323 TYR B N 1
ATOM 5078 C CA . TYR B 1 323 ? 4.488 -3.521 -8.023 1 96.25 323 TYR B CA 1
ATOM 5079 C C . TYR B 1 323 ? 3.482 -3.426 -6.883 1 96.25 323 TYR B C 1
ATOM 5081 O O . TYR B 1 323 ? 3.844 -3.068 -5.758 1 96.25 323 TYR B O 1
ATOM 5089 N N . PRO B 1 324 ? 2.17 -3.734 -7.305 1 96.56 324 PRO B N 1
ATOM 5090 C CA . PRO B 1 324 ? 1.633 -4.309 -8.539 1 96.56 324 PRO B CA 1
ATOM 5091 C C . PRO B 1 324 ? 1.175 -3.248 -9.531 1 96.56 324 PRO B C 1
ATOM 5093 O O . PRO B 1 324 ? 0.592 -3.578 -10.57 1 96.56 324 PRO B O 1
ATOM 5096 N N . ASN B 1 325 ? 1.455 -1.979 -9.242 1 94.31 325 ASN B N 1
ATOM 5097 C CA . ASN B 1 325 ? 0.92 -0.906 -10.078 1 94.31 325 ASN B CA 1
ATOM 5098 C C . ASN B 1 325 ? 1.428 -1.003 -11.508 1 94.31 325 ASN B C 1
ATOM 5100 O O . ASN B 1 325 ? 0.656 -0.845 -12.461 1 94.31 325 ASN B O 1
ATOM 5104 N N . TRP B 1 326 ? 2.723 -1.234 -11.672 1 93.88 326 TRP B N 1
ATOM 5105 C CA . TRP B 1 326 ? 3.23 -1.319 -13.039 1 93.88 326 TRP B CA 1
ATOM 5106 C C . TRP B 1 326 ? 2.627 -2.514 -13.766 1 93.88 326 TRP B C 1
ATOM 5108 O O . TRP B 1 326 ? 2.422 -2.467 -14.984 1 93.88 326 TRP B O 1
ATOM 5118 N N . PHE B 1 327 ? 2.396 -3.625 -13.094 1 95.12 327 PHE B N 1
ATOM 5119 C CA . PHE B 1 327 ? 1.787 -4.801 -13.703 1 95.12 327 PHE B CA 1
ATOM 5120 C C . PHE B 1 327 ? 0.389 -4.48 -14.219 1 95.12 327 PHE B C 1
ATOM 5122 O O . PHE B 1 327 ? 0.068 -4.766 -15.375 1 95.12 327 PHE B O 1
ATOM 5129 N N . ASN B 1 328 ? -0.406 -3.891 -13.375 1 94.19 328 ASN B N 1
ATOM 5130 C CA . ASN B 1 328 ? -1.791 -3.582 -13.719 1 94.19 328 ASN B CA 1
ATOM 5131 C C . ASN B 1 328 ? -1.876 -2.568 -14.852 1 94.19 328 ASN B C 1
ATOM 5133 O O . ASN B 1 328 ? -2.795 -2.623 -15.672 1 94.19 328 ASN B O 1
ATOM 5137 N N . ALA B 1 329 ? -0.944 -1.654 -14.891 1 91.19 329 ALA B N 1
ATOM 5138 C CA . ALA B 1 329 ? -0.879 -0.71 -16 1 91.19 329 ALA B CA 1
ATOM 5139 C C . ALA B 1 329 ? -0.544 -1.424 -17.312 1 91.19 329 ALA B C 1
ATOM 5141 O O . ALA B 1 329 ? -1.085 -1.088 -18.375 1 91.19 329 ALA B O 1
ATOM 5142 N N . LYS B 1 330 ? 0.329 -2.436 -17.234 1 89.88 330 LYS B N 1
ATOM 5143 C CA . LYS B 1 330 ? 0.793 -3.152 -18.422 1 89.88 330 LYS B CA 1
ATOM 5144 C C . LYS B 1 330 ? -0.301 -4.059 -18.984 1 89.88 330 LYS B C 1
ATOM 5146 O O . LYS B 1 330 ? -0.4 -4.246 -20.188 1 89.88 330 LYS B O 1
ATOM 5151 N N . VAL B 1 331 ? -1.119 -4.598 -18.047 1 89.62 331 VAL B N 1
ATOM 5152 C CA . VAL B 1 331 ? -2.072 -5.605 -18.5 1 89.62 331 VAL B CA 1
ATOM 5153 C C . VAL B 1 331 ? -3.469 -4.992 -18.594 1 89.62 331 VAL B C 1
ATOM 5155 O O . VAL B 1 331 ? -4.469 -5.715 -18.625 1 89.62 331 VAL B O 1
ATOM 5158 N N . TYR B 1 332 ? -3.555 -3.729 -18.625 1 88.44 332 TYR B N 1
ATOM 5159 C CA . TYR B 1 332 ? -4.84 -3.041 -18.703 1 88.44 332 TYR B CA 1
ATOM 5160 C C . TYR B 1 332 ? -5.625 -3.512 -19.922 1 88.44 332 TYR B C 1
ATOM 5162 O O . TYR B 1 332 ? -5.047 -3.785 -20.984 1 88.44 332 TYR B O 1
ATOM 5170 N N . ASP B 1 333 ? -6.945 -3.607 -19.719 1 91.38 333 ASP B N 1
ATOM 5171 C CA . ASP B 1 333 ? -7.809 -4.043 -20.812 1 91.38 333 ASP B CA 1
ATOM 5172 C C . ASP B 1 333 ? -8.203 -2.863 -21.703 1 91.38 333 ASP B C 1
ATOM 5174 O O . ASP B 1 333 ? -9.18 -2.166 -21.422 1 91.38 333 ASP B O 1
ATOM 5178 N N . GLY B 1 334 ? -7.516 -2.719 -22.766 1 89.62 334 GLY B N 1
ATOM 5179 C CA . GLY B 1 334 ? -7.719 -1.589 -23.656 1 89.62 334 GLY B CA 1
ATOM 5180 C C . GLY B 1 334 ? -9.109 -1.547 -24.266 1 89.62 334 GLY B C 1
ATOM 5181 O O . GLY B 1 334 ? -9.695 -0.471 -24.422 1 89.62 334 GLY B O 1
ATOM 5182 N N . ALA B 1 335 ? -9.656 -2.742 -24.531 1 90.88 335 ALA B N 1
ATOM 5183 C CA . ALA B 1 335 ? -10.977 -2.803 -25.156 1 90.88 335 ALA B CA 1
ATOM 5184 C C . ALA B 1 335 ? -12.047 -2.256 -24.203 1 90.88 335 ALA B C 1
ATOM 5186 O O . ALA B 1 335 ? -12.93 -1.51 -24.625 1 90.88 335 ALA B O 1
ATOM 5187 N N . VAL B 1 336 ? -11.984 -2.627 -23.016 1 90.69 336 VAL B N 1
ATOM 5188 C CA . VAL B 1 336 ? -12.961 -2.166 -22.031 1 90.69 336 VAL B CA 1
ATOM 5189 C C . VAL B 1 336 ? -12.789 -0.664 -21.812 1 90.69 336 VAL B C 1
ATOM 5191 O O . VAL B 1 336 ? -13.781 0.074 -21.75 1 90.69 336 VAL B O 1
ATOM 5194 N N . GLN B 1 337 ? -11.539 -0.234 -21.641 1 88.44 337 GLN B N 1
ATOM 5195 C CA . GLN B 1 337 ? -11.258 1.187 -21.453 1 88.44 337 GLN B CA 1
ATOM 5196 C C . GLN B 1 337 ? -11.828 2.016 -22.609 1 88.44 337 GLN B C 1
ATOM 5198 O O . GLN B 1 337 ? -12.422 3.072 -22.375 1 88.44 337 GLN B O 1
ATOM 5203 N N . ASP B 1 338 ? -11.641 1.562 -23.844 1 90.62 338 ASP B N 1
ATOM 5204 C CA . ASP B 1 338 ? -12.133 2.262 -25.031 1 90.62 338 ASP B CA 1
ATOM 5205 C C . ASP B 1 338 ? -13.656 2.342 -25.031 1 90.62 338 ASP B C 1
ATOM 5207 O O . ASP B 1 338 ? -14.227 3.371 -25.391 1 90.62 338 ASP B O 1
ATOM 5211 N N . ALA B 1 339 ? -14.234 1.259 -24.672 1 92.12 339 ALA B N 1
ATOM 5212 C CA . ALA B 1 339 ? -15.695 1.183 -24.688 1 92.12 339 ALA B CA 1
ATOM 5213 C C . ALA B 1 339 ? -16.297 2.125 -23.641 1 92.12 339 ALA B C 1
ATOM 5215 O O . ALA B 1 339 ? -17.344 2.746 -23.891 1 92.12 339 ALA B O 1
ATOM 5216 N N . LEU B 1 340 ? -15.68 2.162 -22.516 1 90.38 340 LEU B N 1
ATOM 5217 C CA . LEU B 1 340 ? -16.234 2.945 -21.406 1 90.38 340 LEU B CA 1
ATOM 5218 C C . LEU B 1 340 ? -15.734 4.387 -21.469 1 90.38 340 LEU B C 1
ATOM 5220 O O . LEU B 1 340 ? -16.328 5.273 -20.844 1 90.38 340 LEU B O 1
ATOM 5224 N N . GLY B 1 341 ? -14.766 4.703 -22.281 1 76.69 341 GLY B N 1
ATOM 5225 C CA . GLY B 1 341 ? -14.172 6.027 -22.375 1 76.69 341 GLY B CA 1
ATOM 5226 C C . GLY B 1 341 ? -13.211 6.328 -21.234 1 76.69 341 GLY B C 1
ATOM 5227 O O . GLY B 1 341 ? -13.164 5.602 -20.25 1 76.69 341 GLY B O 1
ATOM 5228 N N . SER B 1 342 ? -12.141 7.109 -21.5 1 63.81 342 SER B N 1
ATOM 5229 C CA . SER B 1 342 ? -11.062 7.473 -20.594 1 63.81 342 SER B CA 1
ATOM 5230 C C . SER B 1 342 ? -11.609 8.062 -19.297 1 63.81 342 SER B C 1
ATOM 5232 O O . SER B 1 342 ? -10.891 8.148 -18.297 1 63.81 342 SER B O 1
ATOM 5234 N N . GLY B 1 343 ? -12.703 8.555 -19.203 1 52.66 343 GLY B N 1
ATOM 5235 C CA . GLY B 1 343 ? -13.203 9.32 -18.078 1 52.66 343 GLY B CA 1
ATOM 5236 C C . GLY B 1 343 ? -13.516 8.469 -16.859 1 52.66 343 GLY B C 1
ATOM 5237 O O . GLY B 1 343 ? -13.828 8.992 -15.797 1 52.66 343 GLY B O 1
ATOM 5238 N N . HIS B 1 344 ? -13.727 7.168 -17.016 1 45.38 344 HIS B N 1
ATOM 5239 C CA . HIS B 1 344 ? -14.195 6.395 -15.867 1 45.38 344 HIS B CA 1
ATOM 5240 C C . HIS B 1 344 ? -13.031 5.758 -15.117 1 45.38 344 HIS B C 1
ATOM 5242 O O . HIS B 1 344 ? -13.234 4.879 -14.273 1 45.38 344 HIS B O 1
ATOM 5248 N N . THR B 1 345 ? -11.789 6.066 -15.352 1 42.22 345 THR B N 1
ATOM 5249 C CA . THR B 1 345 ? -10.766 5.547 -14.453 1 42.22 345 THR B CA 1
ATOM 5250 C C . THR B 1 345 ? -10.391 6.59 -13.398 1 42.22 345 THR B C 1
ATOM 5252 O O . THR B 1 345 ? -10.305 7.781 -13.703 1 42.22 345 THR B O 1
#

Foldseek 3Di:
DDWDDFFPDPDIFHQAEAELLLDDAADDLQRLSPFAYLVRLLVQVVLCVVLPGQEYEYECQRRLNRSLLSNLVSCPPVVVVHAYEYEFADANDDDPLRHGQALSNLVVRLVVSCVSSVHQAHAEYEYEEHHPVDDLLRNQVSVQVCCVVRRYVAYAYEPDDLVVLVVSQVSCVVVVGGHHAEYEYADFLFDHVCVARVLVSCVVSRYAYEHPCHCVQVLQQVLAAPVRNCSVPGRCVSCVPDDGDVVLSNVLSVLLPVQCVVQVATSLLSGSLLQSPDPRHRHYHDYDRDNVSSVRNSVSVVDDDDPVSSVVSCVSRPDDHDPPRVVCVVPPDPVVCVVVDVPPD/DDWDDFFPDPDIFHQAEAELLLDDAADDLQRLSPFAYLVRLLVQVVLCVVLPGQEYEEECQRRLNRSLLSNLVSCPPVVVVHAYEYEFADANDDDPLRHGQALSNLVVRLVVSCVSSVHQAHAEYEYEEHHPVDDLLRNQVSVQVCCVVVRYVAYAYEPDDLVVLVVSQVVCVVVVGGHHAEYEYADFLQDHVCVARVLVSCVVSRYAYEHPCHCVQVLQQVLAAPVRNCSVPGRCVSCVPDDGDVVLSNVLSVLLPVQCVVQVATSLLSGSLLQSPDPRHRHYHDYDNDNVSSVRNSVSSPDDDDPVSSVVSCVSRPDDHDPPRVVCVVPPDPVVCVVVDVPPD

Radius of gyration: 27.26 Å; Cα contacts (8 Å, |Δi|>4): 1375; chains: 2; bounding box: 52×78×62 Å

Solvent-accessible surface area (backbone atoms only — not comparable to full-atom values): 35337 Å² total; per-residue (Å²): 112,54,70,38,49,44,27,79,46,91,50,72,30,21,35,48,21,42,30,38,59,23,28,28,58,51,77,68,82,56,21,77,53,24,66,18,52,63,71,51,42,34,51,46,48,50,52,40,45,74,56,55,39,30,27,36,35,45,26,47,49,28,43,69,29,38,17,30,31,44,50,24,60,46,41,51,88,48,51,84,73,42,43,40,32,36,36,40,32,57,64,60,55,87,55,76,69,36,32,35,44,38,46,68,30,45,54,52,47,51,55,48,44,32,62,39,30,69,46,79,56,36,45,31,42,25,37,51,44,78,44,92,84,39,62,64,67,48,34,52,50,42,54,28,50,36,38,75,69,53,42,25,72,39,38,28,40,16,50,57,50,36,31,60,52,27,37,48,44,27,53,18,62,64,71,69,39,71,53,58,34,33,34,46,36,66,40,31,78,72,38,54,51,39,64,74,47,42,48,59,46,26,65,74,67,34,29,13,33,27,27,40,55,43,39,60,60,48,47,42,47,49,58,41,36,96,91,38,72,50,33,94,74,37,62,37,75,64,44,80,71,74,84,62,62,61,71,63,43,50,55,50,32,52,52,29,44,56,54,10,64,76,69,76,50,46,21,41,25,46,50,47,24,56,52,65,66,35,88,72,46,33,26,37,37,48,60,52,78,44,63,65,55,40,56,50,52,58,52,14,72,75,49,79,76,50,70,66,55,51,49,52,54,46,69,75,43,61,67,81,77,48,66,35,56,48,55,52,66,71,66,52,61,61,68,57,43,62,72,68,38,82,80,73,115,112,52,71,37,48,44,27,79,46,92,50,72,30,21,36,48,21,42,31,38,61,24,27,26,58,52,77,68,82,57,21,76,52,24,66,18,52,63,71,52,42,33,50,46,48,50,50,41,45,75,55,54,39,32,28,36,36,47,27,48,49,28,43,72,28,38,17,29,32,43,50,24,62,45,41,50,89,48,49,85,72,41,43,41,33,36,36,41,31,57,64,61,54,88,55,78,69,37,34,34,44,38,46,68,30,46,54,50,47,50,55,48,44,30,60,40,31,69,47,81,56,37,44,32,43,22,39,50,45,78,46,92,85,37,63,64,66,49,33,51,50,42,54,28,50,37,38,76,70,54,40,27,72,38,38,28,38,15,50,58,52,37,31,61,52,28,36,48,44,27,52,18,60,63,70,69,38,71,53,58,33,33,34,45,36,66,40,29,77,70,40,56,52,39,66,73,47,41,46,60,45,26,65,74,68,34,30,13,32,28,26,40,54,44,39,59,60,48,48,42,46,50,58,42,36,96,89,38,72,51,32,94,75,38,60,37,77,64,44,78,72,73,85,61,64,60,71,62,44,50,54,49,35,52,51,28,43,57,54,10,62,75,68,76,50,45,22,40,22,46,52,48,24,54,52,65,66,35,87,73,46,36,26,37,37,50,61,52,78,45,63,66,56,42,57,50,53,58,53,16,70,77,49,79,78,49,70,66,56,50,48,52,54,44,67,75,44,61,69,81,79,47,66,35,57,50,55,52,64,70,66,52,60,61,67,58,44,62,74,67,38,80,80,73,115

pLDDT: mean 93.74, std 9.96, range [41.5, 98.94]

Organism: Gloeobacter violaceus (strain ATCC 29082 / PCC 7421) (NCBI:txid251221)

Nearest PDB structures (foldseek):
  4xk2-assembly2_B  TM=9.574E-01  e=4.085E-34  Polaromonas sp. JS666
  8hwn-assembly4_D  TM=9.473E-01  e=3.414E-32  Devosia
  8jwn-assembly1_A  TM=8.905E-01  e=2.315E-31  Streptomyces xinghaiensis
  8jwm-assembly1_D  TM=8.839E-01  e=2.054E-31  Streptomyces xinghaiensis
  8jwn-assembly1_G  TM=8.900E-01  e=7.888E-30  Streptomyces xinghaiensis

InterPro domains:
  IPR023210 NADP-dependent oxidoreductase domain [PF00248] (15-315)
  IPR036812 NAD(P)-dependent oxidoreductase domain superfamily [G3DSA:3.20.20.100] (1-337)
  IPR036812 NAD(P)-dependent oxidoreductase domain superfamily [SSF51430] (1-317)
  IPR050523 Aldo/Keto Reductase Detoxification and Biosynthesis [PTHR43364] (1-323)

Sequence (690 aa):
MQYTRLGNTGLIVSRLAFGAMTFGSGEGAFASVYKVDQAGADRLVAQALDAGINFFNTADAYAGGQSEIMLGKALGNRRQDVAIATKVGMRTGEALVHSGLSRRHIIASAEGSLRRLGTDYIDVYLVHRIDPYTPLEETLEALDSLVRQGKVRYVGYSNWPAWLAAKAVGLQREHGWERFRANEMYYSLVGRDLEHEVVPFALDAGVGITVWSPLAGGFLSGKYTREDPEGGGGRLTGFDFLPFDRERGYAVVDKLREIAAVHGATPAQVALAWLLSRPYVASILVGASRASQLADNLGAADLALTTEEIYGLDASTEPVATYPNWFNAKVYDGAVQDALGSGHTMQYTRLGNTGLIVSRLAFGAMTFGSGEGAFASVYKVDQAGADRLVAQALDAGINFFNTADAYAGGQSEIMLGKALGNRRQDVAIATKVGMRTGEALVHSGLSRRHIIASAEGSLRRLGTDYIDVYLVHRIDPYTPLEETLEALDSLVRQGKVRYVGYSNWPAWLAAKAVGLQREHGWERFRANEMYYSLVGRDLEHEVVPFALDAGVGITVWSPLAGGFLSGKYTREDPEGGGGRLTGFDFLPFDRERGYAVVDKLREIAAVHGATPAQVALAWLLSRPYVASILVGASRASQLADNLGAADLALTTEEIYGLDASTEPVATYPNWFNAKVYDGAVQDALGSGHT

Secondary structure (DSSP, 8-state):
--EEESSSSS-EEESEEEEGGGBS---STTGGG--B-HHHHHHHHHHHHHTT--EEE--TTGGGGHHHHHHHHHHGGGGGGSEEEEEE-S--SSSTTSSSS-HHHHHHHHHHHHHHHT-S-EEEEEE-S--TTS-HHHHHHHHHHHHHTTSEEEEEEES--HHHHHHHHHHHHHHTPPPEEEEEEE-BTTB-GGGTTHHHHHHHHTPEEEEE-TTTTTGGGT---SS-TTTTT-GGGT-TTS---HHHHHHHHHHHHHHHHHHT--HHHHHHHHHHH-TTEEEEEE--SSHHHHHHHHGGGG----HHHHHHHHHHHPPPP-TTHHHHHHT--HHHHHHH-GGG-/--EEESSSSS-EEESEEEEGGGBS---STTTTT--B-HHHHHHHHHHHHHTT--EEE--TTGGGGHHHHHHHHHHGGGGGGSEEEEEE-S--SSSTTSSSS-HHHHHHHHHHHHHHHT-S-EEEEEE-S--TTS-HHHHHHHHHHHHHTTSEEEEEEES--HHHHHHHHHHHHHHTPPPEEEEEEE-BTTB-GGGTTHHHHHHHHTPEEEEE-TTTTTGGGTT--SS-TTTTT-GGGT-TTS---HHHHHHHHHHHHHHHHHHT--HHHHHHHHHHH-TTEEEEEE--SSHHHHHHHHGGGG----HHHHHHHHHHHPPPP-TTHHHHHHT--HHHHHHH-GGG-